Protein AF-G3NU87-F1 (afdb_monomer_lite)

Secondary structure (DSSP, 8-state):
-HHHHHHHHHHHHHHHHHHHHHHHHS-GGG--HHHHHHHHHHHHHHHHHT--SHHHHHHHHHHHHHHHHHHHTTS-TT-HHHHHHHHHHHHHHHHHHTT--TTGGGSTTHHHHHHHHHHHHHHHGGG--HHHHHHHHHHHTTSTT--HHHHHHHTT----HHHHHHHHTTS-HHHHHHHHHHHHHTT-HHHHHHHHHHHHHSTTGGG-HHHHHHHHHHHHHTT-HHHHHHHHTT--HHHHHHHHHHHHTTS-HHHHHHHHHHHHHHHHHHT--TTHHHHHHHHHHHHHHH---HHHHHHHHHHHHHT--SGGGHHHHHHHHHHHHGGGGHHHHHHHHHHHHHHHHHH--HHHHHHHHHHHHHH-TT-HHHHHHHHHHHHHHH--HHHHHHHHHHHHSPP-PPPTTS-SS-HHHHHHHHHHHHHT-SS--TT--HHHHHHHHHHH---HHHHHHHHHHHHHH-

InterPro domains:
  IPR013087 Zinc finger C2H2-type [PS00028] (851-871)
  IPR013087 Zinc finger C2H2-type [PS00028] (1056-1076)
  IPR013087 Zinc finger C2H2-type [PS00028] (1084-1106)
  IPR013087 Zinc finger C2H2-type [PS00028] (1113-1135)
  IPR013087 Zinc finger C2H2-type [PS50157] (849-876)
  IPR013087 Zinc finger C2H2-type [PS50157] (1082-1111)
  IPR013087 Zinc finger C2H2-type [PS50157] (1111-1140)
  IPR013087 Zinc finger C2H2-type [SM00355] (822-843)
  IPR013087 Zinc finger C2H2-type [SM00355] (849-871)
  IPR013087 Zinc finger C2H2-type [SM00355] (1012-1038)
  IPR013087 Zinc finger C2H2-type [SM00355] (1054-1076)
  IPR013087 Zinc finger C2H2-type [SM00355] (1082-1106)
  IPR013087 Zinc finger C2H2-type [SM00355] (1111-1135)
  IPR013087 Zinc finger C2H2-type [SM00355] (1381-1401)
  IPR052251 Glycosyl Hydrolase and Zinc Finger Regulators [PTHR15507] (1-1137)
  IPR057986 Zinc finger protein Rlf/292/654, TPR repeats [PF25580] (231-452)

pLDDT: mean 90.86, std 9.18, range [41.81, 98.5]

Radius of gyration: 33.59 Å; chains: 1; bounding box: 76×47×101 Å

Structure (mmCIF, N/CA/C/O backbone):
data_AF-G3NU87-F1
#
_entry.id   AF-G3NU87-F1
#
loop_
_atom_site.group_PDB
_atom_site.id
_atom_site.type_symbol
_atom_site.label_atom_id
_atom_site.label_alt_id
_atom_site.label_comp_id
_atom_site.label_asym_id
_atom_site.label_entity_id
_atom_site.label_seq_id
_atom_site.pdbx_PDB_ins_code
_atom_site.Cartn_x
_atom_site.Cartn_y
_atom_site.Cartn_z
_atom_site.occupancy
_atom_site.B_iso_or_equiv
_atom_site.auth_seq_id
_atom_site.auth_comp_id
_atom_site.auth_asym_id
_atom_site.auth_atom_id
_atom_site.pdbx_PDB_model_num
ATOM 1 N N . MET A 1 1 ? -10.715 16.108 42.276 1.00 41.81 1 MET A N 1
ATOM 2 C CA . MET A 1 1 ? -10.907 17.303 41.424 1.00 41.81 1 MET A CA 1
ATOM 3 C C . MET A 1 1 ? -11.230 16.894 39.995 1.00 41.81 1 MET A C 1
ATOM 5 O O . MET A 1 1 ? -12.223 17.388 39.495 1.00 41.81 1 MET A O 1
ATOM 9 N N . ALA A 1 2 ? -10.501 15.938 39.396 1.00 49.06 2 ALA A N 1
ATOM 10 C CA . ALA A 1 2 ? -10.853 15.379 38.082 1.00 49.06 2 ALA A CA 1
ATOM 11 C C . ALA A 1 2 ? -12.223 14.661 38.053 1.00 49.06 2 ALA A C 1
ATOM 13 O O . ALA A 1 2 ? -12.992 14.881 37.127 1.00 49.06 2 ALA A O 1
ATOM 14 N N . ASP A 1 3 ? -12.579 13.880 39.086 1.00 50.88 3 ASP A N 1
ATOM 15 C CA . ASP A 1 3 ? -13.891 13.201 39.123 1.00 50.88 3 ASP A CA 1
ATOM 16 C C . ASP A 1 3 ? -15.079 14.172 39.173 1.00 50.88 3 ASP A C 1
ATOM 18 O O . ASP A 1 3 ? -16.024 14.028 38.411 1.00 50.88 3 ASP A O 1
ATOM 22 N N . SER A 1 4 ? -15.002 15.219 40.000 1.00 55.91 4 SER A N 1
ATOM 23 C CA . SER A 1 4 ? -16.072 16.221 40.124 1.00 55.91 4 SER A CA 1
ATOM 24 C C . SER A 1 4 ? -16.269 17.067 38.863 1.00 55.91 4 SER A C 1
ATOM 26 O O . SER A 1 4 ? -17.366 17.554 38.616 1.00 55.91 4 SER A O 1
ATOM 28 N N . GLU A 1 5 ? -15.201 17.281 38.093 1.00 60.41 5 GLU A N 1
ATOM 29 C CA . GLU A 1 5 ? -15.237 18.030 36.833 1.00 60.41 5 GLU A CA 1
ATOM 30 C C . GLU A 1 5 ? -15.784 17.151 35.696 1.00 60.41 5 GLU A C 1
ATOM 32 O O . GLU A 1 5 ? -16.649 17.591 34.944 1.00 60.41 5 GLU A O 1
ATOM 37 N N . SER A 1 6 ? -15.392 15.871 35.671 1.00 63.19 6 SER A N 1
ATOM 38 C CA . SER A 1 6 ? -15.939 14.855 34.765 1.00 63.19 6 SER A CA 1
ATOM 39 C C . SER A 1 6 ? -17.450 14.660 34.937 1.00 63.19 6 SER A C 1
ATOM 41 O O . SER A 1 6 ? -18.168 14.569 33.941 1.00 63.19 6 SER A O 1
ATOM 43 N N . ASP A 1 7 ? -17.956 14.640 36.170 1.00 71.56 7 ASP A N 1
ATOM 44 C CA . ASP A 1 7 ? -19.389 14.452 36.421 1.00 71.56 7 ASP A CA 1
ATOM 45 C C . ASP A 1 7 ? -20.213 15.674 35.953 1.00 71.56 7 ASP A C 1
ATOM 47 O O . ASP A 1 7 ? -21.229 15.519 35.279 1.00 71.56 7 ASP A O 1
ATOM 51 N N . LEU A 1 8 ? -19.721 16.899 36.191 1.00 71.56 8 LEU A N 1
ATOM 52 C CA . LEU A 1 8 ? -20.349 18.144 35.713 1.00 71.56 8 LEU A CA 1
ATOM 53 C C . LEU A 1 8 ? -20.394 18.249 34.181 1.00 71.56 8 LEU A C 1
ATOM 55 O O . LEU A 1 8 ? -21.343 18.801 33.619 1.00 71.56 8 LEU A O 1
ATOM 59 N N . GLU A 1 9 ? -19.361 17.769 33.493 1.00 77.62 9 GLU A N 1
ATOM 60 C CA . GLU A 1 9 ? -19.345 17.728 32.029 1.00 77.62 9 GLU A CA 1
ATOM 61 C C . GLU A 1 9 ? -20.298 16.672 31.470 1.00 77.62 9 GLU A C 1
ATOM 63 O O . GLU A 1 9 ? -20.936 16.902 30.440 1.00 77.62 9 GLU A O 1
ATOM 68 N N . THR A 1 10 ? -20.468 15.564 32.191 1.00 79.81 10 THR A N 1
ATOM 69 C CA . THR A 1 10 ? -21.418 14.508 31.833 1.00 79.81 10 THR A CA 1
ATOM 70 C C . THR A 1 10 ? -22.866 15.009 31.897 1.00 79.81 10 THR A C 1
ATOM 72 O O . THR A 1 10 ? -23.637 14.750 30.973 1.00 79.81 10 THR A O 1
ATOM 75 N N . ASP A 1 11 ? -23.214 15.809 32.909 1.00 86.62 11 ASP A N 1
ATOM 76 C CA . ASP A 1 11 ? -24.542 16.434 33.025 1.00 86.62 11 ASP A CA 1
ATOM 77 C C . ASP A 1 11 ? -24.827 17.410 31.869 1.00 86.62 11 ASP A C 1
ATOM 79 O O . ASP A 1 11 ? -25.937 17.475 31.332 1.00 86.62 11 ASP A O 1
ATOM 83 N N . ARG A 1 12 ? -23.813 18.183 31.451 1.00 90.19 12 ARG A N 1
ATOM 84 C CA . ARG A 1 12 ? -23.938 19.101 30.304 1.00 90.19 12 ARG A CA 1
ATOM 85 C C . ARG A 1 12 ? -24.155 18.346 29.000 1.00 90.19 12 ARG A C 1
ATOM 87 O O . ARG A 1 12 ? -24.943 18.799 28.171 1.00 90.19 12 ARG A O 1
ATOM 94 N N . LEU A 1 13 ? -23.456 17.226 28.823 1.00 93.19 13 LEU A N 1
ATOM 95 C CA . LEU A 1 13 ? -23.630 16.360 27.665 1.00 93.19 13 LEU A CA 1
ATOM 96 C C . LEU A 1 13 ? -25.045 15.777 27.616 1.00 93.19 13 LEU A C 1
ATOM 98 O O . LEU A 1 13 ? -25.669 15.830 26.560 1.00 93.19 13 LEU A O 1
ATOM 102 N N . GLU A 1 14 ? -25.568 15.262 28.734 1.00 92.62 14 GLU A N 1
ATOM 103 C CA . GLU A 1 14 ? -26.931 14.715 28.778 1.00 92.62 14 GLU A CA 1
ATOM 104 C C . GLU A 1 14 ? -27.963 15.775 28.367 1.00 92.62 14 GLU A C 1
ATOM 106 O O . GLU A 1 14 ? -28.777 15.527 27.480 1.00 92.62 14 GLU A O 1
ATOM 111 N N . LEU A 1 15 ? -27.853 17.002 28.890 1.00 93.38 15 LEU A N 1
ATOM 112 C CA . LEU A 1 15 ? -28.746 18.101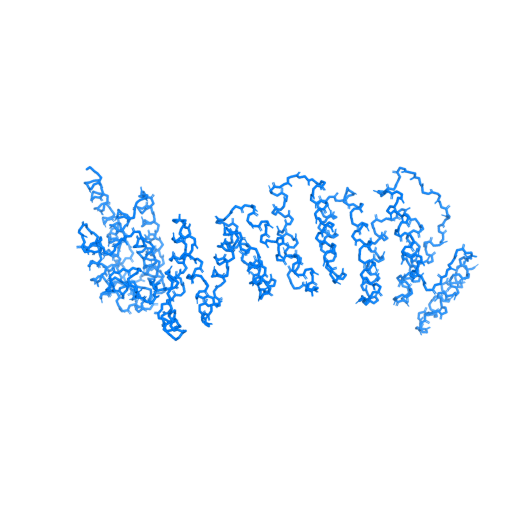 28.509 1.00 93.38 15 LEU A CA 1
ATOM 113 C C . LEU A 1 15 ? -28.666 18.445 27.009 1.00 93.38 15 LEU A C 1
ATOM 115 O O . LEU A 1 15 ? -29.687 18.727 26.369 1.00 93.38 15 LEU A O 1
ATOM 119 N N . ALA A 1 16 ? -27.460 18.448 26.437 1.00 94.44 16 ALA A N 1
ATOM 120 C CA . ALA A 1 16 ? -27.256 18.718 25.017 1.00 94.44 16 ALA A CA 1
ATOM 121 C C . ALA A 1 16 ? -27.848 17.603 24.134 1.00 94.44 16 ALA A C 1
ATOM 123 O O . ALA A 1 16 ? -28.497 17.895 23.125 1.00 94.44 16 ALA A O 1
ATOM 124 N N . LEU A 1 17 ? -27.689 16.341 24.543 1.00 94.75 17 LEU A N 1
ATOM 125 C CA . LEU A 1 17 ? -28.247 15.171 23.864 1.00 94.75 17 LEU A CA 1
ATOM 126 C C . LEU A 1 17 ? -29.776 15.113 23.952 1.00 94.75 17 LEU A C 1
ATOM 128 O O . LEU A 1 17 ? -30.426 14.803 22.952 1.00 94.75 17 LEU A O 1
ATOM 132 N N . ASP A 1 18 ? -30.357 15.468 25.096 1.00 92.31 18 ASP A N 1
ATOM 133 C CA . ASP A 1 18 ? -31.810 15.569 25.265 1.00 92.31 18 ASP A CA 1
ATOM 134 C C . ASP A 1 18 ? -32.383 16.679 24.369 1.00 92.31 18 ASP A C 1
ATOM 136 O O . ASP A 1 18 ? -33.330 16.454 23.615 1.00 92.31 18 ASP A O 1
ATOM 140 N N . THR A 1 19 ? -31.730 17.847 24.329 1.00 92.25 19 THR A N 1
ATOM 141 C CA . THR A 1 19 ? -32.115 18.952 23.431 1.00 92.25 19 THR A CA 1
ATOM 142 C C . THR A 1 19 ? -32.042 18.543 21.954 1.00 92.25 19 THR A C 1
ATOM 144 O O . THR A 1 19 ? -32.866 18.963 21.132 1.00 92.25 19 THR A O 1
ATOM 147 N N . LEU A 1 20 ? -31.044 17.732 21.589 1.00 92.50 20 LEU A N 1
ATOM 148 C CA . LEU A 1 20 ? -30.902 17.181 20.244 1.00 92.50 20 LEU A CA 1
ATOM 149 C C . LEU A 1 20 ? -32.028 16.186 19.926 1.00 92.50 20 LEU A C 1
ATOM 151 O O . LEU A 1 20 ? -32.602 16.231 18.833 1.00 92.50 20 LEU A O 1
ATOM 155 N N . CYS A 1 21 ? -32.362 15.315 20.879 1.00 89.38 21 CYS A N 1
ATOM 156 C CA . CYS A 1 21 ? -33.460 14.362 20.767 1.00 89.38 21 CYS A CA 1
ATOM 157 C C . CYS A 1 21 ? -34.790 15.089 20.530 1.00 89.38 21 CYS A C 1
ATOM 159 O O . CYS A 1 21 ? -35.466 14.811 19.538 1.00 89.38 21 CYS A O 1
ATOM 161 N N . ASP A 1 22 ? -35.109 16.095 21.346 1.00 87.75 22 ASP A N 1
ATOM 162 C CA . ASP A 1 22 ? -36.343 16.879 21.235 1.00 87.75 22 ASP A CA 1
ATOM 163 C C . ASP A 1 22 ? -36.484 17.548 19.861 1.00 87.75 22 ASP A C 1
ATOM 165 O O . ASP A 1 22 ? -37.572 17.592 19.279 1.00 87.75 22 ASP A O 1
ATOM 169 N N . ARG A 1 23 ? -35.376 18.032 19.291 1.00 87.19 23 ARG A N 1
ATOM 170 C CA . ARG A 1 23 ? -35.361 18.702 17.983 1.00 87.19 23 ARG A CA 1
ATOM 171 C C . ARG A 1 23 ? -35.693 17.761 16.824 1.00 87.19 23 ARG A C 1
ATOM 173 O O . ARG A 1 23 ? -36.361 18.179 15.876 1.00 87.19 23 ARG A O 1
ATOM 180 N N . HIS A 1 24 ? -35.203 16.522 16.867 1.00 84.44 24 HIS A N 1
ATOM 181 C CA . HIS A 1 24 ? -35.272 15.592 15.731 1.00 84.44 24 HIS A CA 1
ATOM 182 C C . HIS A 1 24 ? -36.310 14.473 15.893 1.00 84.44 24 HIS A C 1
ATOM 184 O O . HIS A 1 24 ? -36.719 13.901 14.881 1.00 84.44 24 HIS A O 1
ATOM 190 N N . CYS A 1 25 ? -36.763 14.189 17.117 1.00 79.38 25 CYS A N 1
ATOM 191 C CA . CYS A 1 25 ? -37.663 13.071 17.429 1.00 79.38 25 CYS A CA 1
ATOM 192 C C . CYS A 1 25 ? -39.121 13.492 17.707 1.00 79.38 25 CYS A C 1
ATOM 194 O O . CYS A 1 25 ? -39.992 12.630 17.746 1.00 79.38 25 CYS A O 1
ATOM 196 N N . SER A 1 26 ? -39.422 14.792 17.851 1.00 70.56 26 SER A N 1
ATOM 197 C CA . SER A 1 26 ? -40.762 15.273 18.258 1.00 70.56 26 SER A CA 1
ATOM 198 C C . SER A 1 26 ? -41.815 15.373 17.140 1.00 70.56 26 SER A C 1
ATOM 200 O O . SER A 1 26 ? -42.997 15.520 17.438 1.00 70.56 26 SER A O 1
ATOM 202 N N . ASN A 1 27 ? -41.431 15.314 15.857 1.00 63.47 27 ASN A N 1
ATOM 203 C CA . ASN A 1 27 ? -42.363 15.438 14.724 1.00 63.47 27 ASN A CA 1
ATOM 204 C C . ASN A 1 27 ? -42.390 14.153 13.877 1.00 63.47 27 ASN A C 1
ATOM 206 O O . ASN A 1 27 ? -41.538 13.957 13.009 1.00 63.47 27 ASN A O 1
ATOM 210 N N . GLU A 1 28 ? -43.415 13.316 14.078 1.00 57.22 28 GLU A N 1
ATOM 211 C CA . GLU A 1 28 ? -43.610 12.027 13.380 1.00 57.22 28 GLU A CA 1
ATOM 212 C C . GLU A 1 28 ? -43.654 12.147 11.842 1.00 57.22 28 GLU A C 1
ATOM 214 O O . GLU A 1 28 ? -43.333 11.198 11.130 1.00 57.22 28 GLU A O 1
ATOM 219 N N . SER A 1 29 ? -44.010 13.317 11.300 1.00 55.12 29 SER A N 1
ATOM 220 C CA . SER A 1 29 ? -44.148 13.537 9.854 1.00 55.12 29 SER A CA 1
ATOM 221 C C . SER A 1 29 ? -42.824 13.754 9.106 1.00 55.12 29 SER A C 1
ATOM 223 O O . SER A 1 29 ? -42.823 13.734 7.874 1.00 55.12 29 SER A O 1
ATOM 225 N N . SER A 1 30 ? -41.691 13.930 9.803 1.00 58.25 30 SER A N 1
ATOM 226 C CA . SER A 1 30 ? -40.365 14.008 9.170 1.00 58.25 30 SER A CA 1
ATOM 227 C C . SER A 1 30 ? -39.228 13.608 10.121 1.00 58.25 30 SER A C 1
ATOM 229 O O . SER A 1 30 ? -38.400 14.443 10.488 1.00 58.25 30 SER A O 1
ATOM 231 N N . LEU A 1 31 ? -39.157 12.338 10.524 1.00 69.25 31 LEU A N 1
ATOM 232 C CA . LEU A 1 31 ? -38.004 11.817 11.269 1.00 69.25 31 LEU A CA 1
ATOM 233 C C . LEU A 1 31 ? -36.709 12.022 10.463 1.00 69.25 31 LEU A C 1
ATOM 235 O O . LEU A 1 31 ? -36.518 11.430 9.398 1.00 69.25 31 LEU A O 1
ATOM 239 N N . LYS A 1 32 ? -35.797 12.859 10.970 1.00 83.06 32 LYS A N 1
ATOM 240 C CA . LYS A 1 32 ? -34.515 13.177 10.318 1.00 83.06 32 LYS A CA 1
ATOM 241 C C . LYS A 1 32 ? -33.383 12.329 10.893 1.00 83.06 32 LYS A C 1
ATOM 243 O O . LYS A 1 32 ? -32.426 12.872 11.434 1.00 83.06 32 LYS A O 1
ATOM 248 N N . SER A 1 33 ? -33.461 11.005 10.743 1.00 89.56 33 SER A N 1
ATOM 249 C CA . SER A 1 33 ? -32.445 10.081 11.290 1.00 89.56 33 SER A CA 1
ATOM 250 C C . SER A 1 33 ? -31.016 10.459 10.894 1.00 89.56 33 SER A C 1
ATOM 252 O O . SER A 1 33 ? -30.129 10.460 11.735 1.00 89.56 33 SER A O 1
ATOM 254 N N . LYS A 1 34 ? -30.800 10.881 9.641 1.00 91.44 34 LYS A N 1
ATOM 255 C CA . LYS A 1 34 ? -29.490 11.357 9.173 1.00 91.44 34 LYS A CA 1
ATOM 256 C C . LYS A 1 34 ? -28.990 12.588 9.940 1.00 91.44 34 LYS A C 1
ATOM 258 O O . LYS A 1 34 ? -27.821 12.637 10.298 1.00 91.44 34 LYS A O 1
ATOM 263 N N . GLY A 1 35 ? -29.863 13.576 10.153 1.00 92.44 35 GLY A N 1
ATOM 264 C CA . GLY A 1 35 ? -29.514 14.817 10.851 1.00 92.44 35 GLY A CA 1
ATOM 265 C C . GLY A 1 35 ? -29.225 14.561 12.325 1.00 92.44 35 GLY A C 1
ATOM 266 O O . GLY A 1 35 ? -28.173 14.956 12.810 1.00 92.44 35 GLY A O 1
ATOM 267 N N . TYR A 1 36 ? -30.105 13.800 12.985 1.00 94.25 36 TYR A N 1
ATOM 268 C CA . TYR A 1 36 ? -29.904 13.368 14.365 1.00 94.25 36 TYR A CA 1
ATOM 269 C C . TYR A 1 36 ? -28.578 12.620 14.542 1.00 94.25 36 TYR A C 1
ATOM 271 O O . TYR A 1 36 ? -27.780 13.009 15.382 1.00 94.25 36 TYR A O 1
ATOM 279 N N . CYS A 1 37 ? -28.314 11.587 13.733 1.00 95.69 37 CYS A N 1
ATOM 280 C CA . CYS A 1 37 ? -27.096 10.786 13.857 1.00 95.69 37 CYS A CA 1
ATOM 281 C C . CYS A 1 37 ? -25.816 11.590 13.587 1.00 95.69 37 CYS A C 1
ATOM 283 O O . CYS A 1 37 ? -24.831 11.366 14.277 1.00 95.69 37 CYS A O 1
ATOM 285 N N . SER A 1 38 ? -25.822 12.516 12.618 1.00 95.31 38 SER A N 1
ATOM 286 C CA . SER A 1 38 ? -24.657 13.372 12.333 1.00 95.31 38 SER A CA 1
ATOM 287 C C . SER A 1 38 ? -24.356 14.303 13.505 1.00 95.31 38 SER A C 1
ATOM 289 O O . SER A 1 38 ? -23.255 14.266 14.040 1.00 95.31 38 SER A O 1
ATOM 291 N N . GLU A 1 39 ? -25.355 15.074 13.952 1.00 96.19 39 GLU A N 1
ATOM 292 C CA . GLU A 1 39 ? -25.205 16.006 15.080 1.00 96.19 39 GLU A CA 1
ATOM 293 C C . GLU A 1 39 ? -24.871 15.258 16.384 1.00 96.19 39 GLU A C 1
ATOM 295 O O . GLU A 1 39 ? -24.105 15.754 17.205 1.00 96.19 39 GLU A O 1
ATOM 300 N N . PHE A 1 40 ? -25.410 14.047 16.571 1.00 97.19 40 PHE A N 1
ATOM 301 C CA . PHE A 1 40 ? -25.079 13.185 17.704 1.00 97.19 40 PHE A CA 1
ATOM 302 C C . PHE A 1 40 ? -23.603 12.775 17.680 1.00 97.19 40 PHE A C 1
ATOM 304 O O . PHE A 1 40 ? -22.924 12.924 18.691 1.00 97.19 40 PHE A O 1
ATOM 311 N N . CYS A 1 41 ? -23.098 12.275 16.547 1.00 96.81 41 CYS A N 1
ATOM 312 C CA . CYS A 1 41 ? -21.693 11.887 16.418 1.00 96.81 41 CYS A CA 1
ATOM 313 C C . CYS A 1 41 ? -20.754 13.076 16.638 1.00 96.81 41 CYS A C 1
ATOM 315 O O . CYS A 1 41 ? -19.823 12.946 17.421 1.00 96.81 41 CYS A O 1
ATOM 317 N N . GLU A 1 42 ? -21.038 14.231 16.029 1.00 96.69 42 GLU A N 1
ATOM 318 C CA . GLU A 1 42 ? -20.238 15.453 16.200 1.00 96.69 42 GLU A CA 1
ATOM 319 C C . GLU A 1 42 ? -20.145 15.869 17.676 1.00 96.69 42 GLU A C 1
ATOM 321 O O . GLU A 1 42 ? -19.056 16.138 18.181 1.00 96.69 42 GLU A O 1
ATOM 326 N N . LEU A 1 43 ? -21.274 15.857 18.393 1.00 96.81 43 LEU A N 1
ATOM 327 C CA . LEU A 1 43 ? -21.308 16.205 19.813 1.00 96.81 43 LEU A CA 1
ATOM 328 C C . LEU A 1 43 ? -20.532 15.194 20.671 1.00 96.81 43 LEU A C 1
ATOM 330 O O . LEU A 1 43 ? -19.793 15.576 21.575 1.00 96.81 43 LEU A O 1
ATOM 334 N N . VAL A 1 44 ? -20.686 13.896 20.402 1.00 96.50 44 VAL A N 1
ATOM 335 C CA . VAL A 1 44 ? -19.965 12.853 21.146 1.00 96.50 44 VAL A CA 1
ATOM 336 C C . VAL A 1 44 ? -18.461 12.925 20.871 1.00 96.50 44 VAL A C 1
ATOM 338 O O . VAL A 1 44 ? -17.672 12.791 21.806 1.00 96.50 44 VAL A O 1
ATOM 341 N N . GLU A 1 45 ? -18.047 13.178 19.630 1.00 95.75 45 GLU A N 1
ATOM 342 C CA . GLU A 1 45 ? -16.643 13.388 19.258 1.00 95.75 45 GLU A CA 1
ATOM 343 C C . GLU A 1 45 ? -16.049 14.623 19.950 1.00 95.75 45 GLU A C 1
ATOM 345 O O . GLU A 1 45 ? -14.950 14.545 20.498 1.00 95.75 45 GLU A O 1
ATOM 350 N N . GLU A 1 46 ? -16.785 15.737 20.013 1.00 95.50 46 GLU A N 1
ATOM 351 C CA . GLU A 1 46 ? -16.350 16.947 20.721 1.00 95.50 46 GLU A CA 1
ATOM 352 C C . GLU A 1 46 ? -16.084 16.668 22.208 1.00 95.50 46 GLU A C 1
ATOM 354 O O . GLU A 1 46 ? -15.017 17.008 22.722 1.00 95.50 46 GLU A O 1
ATOM 359 N N . TYR A 1 47 ? -17.025 16.018 22.898 1.00 95.12 47 TYR A N 1
ATOM 360 C CA . TYR A 1 47 ? -16.898 15.735 24.330 1.00 95.12 47 TYR A CA 1
ATOM 361 C C . TYR A 1 47 ? -15.872 14.639 24.631 1.00 95.12 47 TYR A C 1
ATOM 363 O O . TYR A 1 47 ? -15.141 14.738 25.613 1.00 95.12 47 TYR A O 1
ATOM 371 N N . THR A 1 48 ? -15.767 13.595 23.805 1.00 93.81 48 THR A N 1
ATOM 372 C CA . THR A 1 48 ? -14.728 12.563 23.986 1.00 93.81 48 THR A CA 1
ATOM 373 C C . THR A 1 48 ? -13.327 13.102 23.697 1.00 93.81 48 THR A C 1
ATOM 375 O O . THR A 1 48 ? -12.383 12.720 24.392 1.00 93.81 48 THR A O 1
ATOM 378 N N . GLY A 1 49 ? -13.183 14.021 22.736 1.00 92.19 49 GLY A N 1
ATOM 379 C CA . GLY A 1 49 ? -11.911 14.648 22.364 1.00 92.19 49 GLY A CA 1
ATOM 380 C C . GLY A 1 49 ? -11.322 15.589 23.423 1.00 92.19 49 GLY A C 1
ATOM 381 O O . GLY A 1 49 ? -10.123 15.872 23.394 1.00 92.19 49 GLY A O 1
ATOM 382 N N . GLN A 1 50 ? -12.126 16.036 24.394 1.00 92.88 50 GLN A N 1
ATOM 383 C CA . GLN A 1 50 ? -11.655 16.821 25.547 1.00 92.88 50 GLN A CA 1
ATOM 384 C C . GLN A 1 50 ? -10.786 15.991 26.503 1.00 92.88 50 GLN A C 1
ATOM 386 O O . GLN A 1 50 ? -9.971 16.537 27.249 1.00 92.88 50 GLN A O 1
ATOM 391 N N . TRP A 1 51 ? -10.914 14.665 26.447 1.00 92.00 51 TRP A N 1
ATOM 392 C CA . TRP A 1 51 ? -10.229 13.738 27.333 1.00 92.00 51 TRP A CA 1
ATOM 393 C C . TRP A 1 51 ? -9.124 12.980 26.598 1.00 92.00 51 TRP A C 1
ATOM 395 O O . TRP A 1 51 ? -9.287 12.548 25.464 1.00 92.00 51 TRP A O 1
ATOM 405 N N . GLN A 1 52 ? -7.995 12.786 27.280 1.00 89.75 52 GLN A N 1
ATOM 406 C CA . GLN A 1 52 ? -6.835 12.034 26.770 1.00 89.75 52 GLN A CA 1
ATOM 407 C C . GLN A 1 52 ? -6.658 10.677 27.469 1.00 89.75 52 GLN A C 1
ATOM 409 O O . GLN A 1 52 ? -5.667 9.985 27.256 1.00 89.75 52 GLN A O 1
ATOM 414 N N . VAL A 1 53 ? -7.585 10.324 28.362 1.00 93.00 53 VAL A N 1
ATOM 415 C CA . VAL A 1 53 ? -7.528 9.118 29.193 1.00 93.00 53 VAL A CA 1
ATOM 416 C C . VAL A 1 53 ? -8.789 8.266 28.992 1.00 93.00 53 VAL A C 1
ATOM 418 O O . VAL A 1 53 ? -9.882 8.837 28.917 1.00 93.00 53 VAL A O 1
ATOM 421 N N . PRO A 1 54 ? -8.682 6.921 28.972 1.00 94.69 54 PRO A N 1
ATOM 422 C CA . PRO A 1 54 ? -9.788 6.063 28.539 1.00 94.69 54 PRO A CA 1
ATOM 423 C C . PRO A 1 54 ? -11.033 6.095 29.431 1.00 94.69 54 PRO A C 1
ATOM 425 O O . PRO A 1 54 ? -12.156 6.033 28.936 1.00 94.69 54 PRO A O 1
ATOM 428 N N . LEU A 1 55 ? -10.865 6.196 30.753 1.00 95.25 55 LEU A N 1
ATOM 429 C CA . LEU A 1 55 ? -11.988 6.075 31.689 1.00 95.25 55 LEU A CA 1
ATOM 430 C C . LEU A 1 55 ? -12.979 7.258 31.598 1.00 95.25 55 LEU A C 1
ATOM 432 O O . LEU A 1 55 ? -14.177 7.004 31.470 1.00 95.25 55 LEU A O 1
ATOM 436 N N . PRO A 1 56 ? -12.546 8.537 31.591 1.00 94.56 56 PRO A N 1
ATOM 437 C CA . PRO A 1 56 ? -13.439 9.661 31.294 1.00 94.56 56 PRO A CA 1
ATOM 438 C C . PRO A 1 56 ? -14.109 9.577 29.918 1.00 94.56 56 PRO A C 1
ATOM 440 O O . PRO A 1 56 ? -15.298 9.866 29.805 1.00 94.56 56 PRO A O 1
ATOM 443 N N . GLN A 1 57 ? -13.396 9.111 28.886 1.00 96.00 57 GLN A N 1
ATOM 444 C CA . GLN A 1 57 ? -13.992 8.899 27.562 1.00 96.00 57 GLN A CA 1
ATOM 445 C C . GLN A 1 57 ? -15.103 7.840 27.611 1.00 96.00 57 GLN A C 1
ATOM 447 O O . GLN A 1 57 ? -16.179 8.046 27.055 1.00 96.00 57 GLN A O 1
ATOM 452 N N . LEU A 1 58 ? -14.903 6.745 28.350 1.00 96.75 58 LEU A N 1
ATOM 453 C CA . LEU A 1 58 ? -15.938 5.735 28.581 1.00 96.75 58 LEU A CA 1
ATOM 454 C C . LEU A 1 58 ? -17.143 6.281 29.358 1.00 96.75 58 LEU A C 1
ATOM 456 O O . LEU A 1 58 ? -18.270 5.897 29.049 1.00 96.75 58 LEU A O 1
ATOM 460 N N . LYS A 1 59 ? -16.951 7.197 30.319 1.00 95.62 59 LYS A N 1
ATOM 461 C CA . LYS A 1 59 ? -18.071 7.882 30.998 1.00 95.62 59 LYS A CA 1
ATOM 462 C C . LYS A 1 59 ? -18.904 8.707 30.010 1.00 95.62 59 LYS A C 1
ATOM 464 O O . LYS A 1 59 ? -20.131 8.613 30.021 1.00 95.62 59 LYS A O 1
ATOM 469 N N . VAL A 1 60 ? -18.247 9.455 29.119 1.00 96.44 60 VAL A N 1
ATOM 470 C CA . VAL A 1 60 ? -18.907 10.206 28.035 1.00 96.44 60 VAL A CA 1
ATOM 471 C C . VAL A 1 60 ? -19.693 9.257 27.125 1.00 96.44 60 VAL A C 1
ATOM 473 O O . VAL A 1 60 ? -20.883 9.473 26.887 1.00 96.44 60 VAL A O 1
ATOM 476 N N . LEU A 1 61 ? -19.071 8.162 26.674 1.00 97.50 61 LEU A N 1
ATOM 477 C CA . LEU A 1 61 ? -19.728 7.170 25.820 1.00 97.50 61 LEU A CA 1
ATOM 478 C C . LEU A 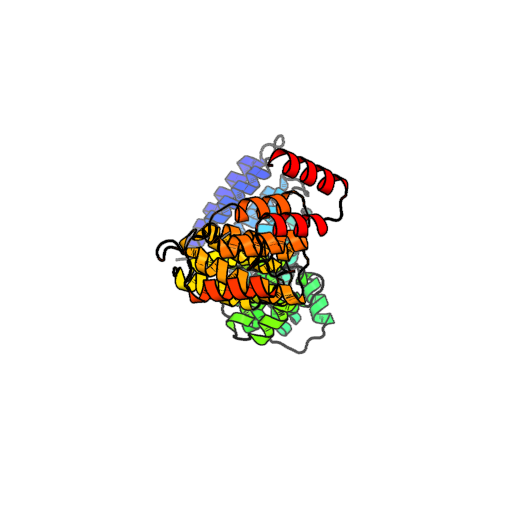1 61 ? -20.890 6.451 26.521 1.00 97.50 61 LEU A C 1
ATOM 480 O O . LEU A 1 61 ? -21.891 6.154 25.867 1.00 97.50 61 LEU A O 1
ATOM 484 N N . ARG A 1 62 ? -20.804 6.201 27.836 1.00 97.25 62 ARG A N 1
ATOM 485 C CA . ARG A 1 62 ? -21.910 5.661 28.648 1.00 97.25 62 ARG A CA 1
ATOM 486 C C . ARG A 1 62 ? -23.128 6.567 28.540 1.00 97.25 62 ARG A C 1
ATOM 488 O O . ARG A 1 62 ? -24.208 6.112 28.175 1.00 97.25 62 ARG A O 1
ATOM 495 N N . THR A 1 63 ? -22.947 7.854 28.821 1.00 96.50 63 THR A N 1
ATOM 496 C CA . THR A 1 63 ? -24.026 8.849 28.789 1.00 96.50 63 THR A CA 1
ATOM 497 C C . THR A 1 63 ? -24.586 9.029 27.384 1.00 96.50 63 THR A C 1
ATOM 499 O O . THR A 1 63 ? -25.807 9.076 27.205 1.00 96.50 63 THR A O 1
ATOM 502 N N . ALA A 1 64 ? -23.713 9.031 26.374 1.00 97.38 64 ALA A N 1
ATOM 503 C CA . ALA A 1 64 ? -24.113 9.034 24.976 1.00 97.38 64 ALA A CA 1
ATOM 504 C C . ALA A 1 64 ? -24.979 7.813 24.631 1.00 97.38 64 ALA A C 1
ATOM 506 O O . ALA A 1 64 ? -26.041 7.975 24.035 1.00 97.38 64 ALA A O 1
ATOM 507 N N . LEU A 1 65 ? -24.586 6.604 25.050 1.00 97.56 65 LEU A N 1
ATOM 508 C CA . LEU A 1 65 ? -25.307 5.364 24.743 1.00 97.56 65 LEU A CA 1
ATOM 509 C C . LEU A 1 65 ? -26.672 5.318 25.428 1.00 97.56 65 LEU A C 1
ATOM 511 O O . LEU A 1 65 ? -27.667 4.960 24.795 1.00 97.56 65 LEU A O 1
ATOM 515 N N . CYS A 1 66 ? -26.734 5.718 26.699 1.00 96.19 66 CYS A N 1
ATOM 516 C CA . CYS A 1 66 ? -27.984 5.819 27.446 1.00 96.19 66 CYS A CA 1
ATOM 517 C C . CYS A 1 66 ? -28.957 6.785 26.757 1.00 96.19 66 CYS A C 1
ATOM 519 O O . CYS A 1 66 ? -30.117 6.442 26.524 1.00 96.19 66 CYS A O 1
ATOM 521 N N . SER A 1 67 ? -28.481 7.969 26.368 1.00 95.25 67 SER A N 1
ATOM 522 C CA . SER A 1 67 ? -29.297 8.981 25.684 1.00 95.25 67 SER A CA 1
ATOM 523 C C . SER A 1 67 ? -29.726 8.522 24.290 1.00 95.25 67 SER A C 1
ATOM 525 O O . SER A 1 67 ? -30.892 8.653 23.915 1.00 95.25 67 SER A O 1
ATOM 527 N N . PHE A 1 68 ? -28.811 7.904 23.541 1.00 95.81 68 PHE A N 1
ATOM 528 C CA . PHE A 1 68 ? -29.096 7.347 22.223 1.00 95.81 68 PHE A CA 1
ATOM 529 C C . PHE A 1 68 ? -30.162 6.254 22.304 1.00 95.81 68 PHE A C 1
ATOM 531 O O . PHE A 1 68 ? -31.080 6.231 21.491 1.00 95.81 68 PHE A O 1
ATOM 538 N N . THR A 1 69 ? -30.107 5.398 23.328 1.00 95.38 69 THR A N 1
ATOM 539 C CA . THR A 1 69 ? -31.113 4.354 23.571 1.00 95.38 69 THR A CA 1
ATOM 540 C C . THR A 1 69 ? -32.514 4.951 23.703 1.00 95.38 69 THR A C 1
ATOM 542 O O . THR A 1 69 ? -33.421 4.491 23.003 1.00 95.38 69 THR A O 1
ATOM 545 N N . LYS A 1 70 ? -32.676 6.025 24.496 1.00 92.00 70 LYS A N 1
ATOM 546 C CA . LYS A 1 70 ? -33.947 6.765 24.627 1.00 92.00 70 LYS A CA 1
ATOM 547 C C . LYS A 1 70 ? -34.424 7.290 23.263 1.00 92.00 70 LYS A C 1
ATOM 549 O O . LYS A 1 70 ? -35.573 7.072 22.884 1.00 92.00 70 LYS A O 1
ATOM 554 N N . ALA A 1 71 ? -33.532 7.931 22.507 1.00 91.44 71 ALA A N 1
ATOM 555 C CA . ALA A 1 71 ? -33.855 8.534 21.215 1.00 91.44 71 ALA A CA 1
ATOM 556 C C . ALA A 1 71 ? -34.199 7.503 20.133 1.00 91.44 71 ALA A C 1
ATOM 558 O O . ALA A 1 71 ? -35.049 7.757 19.276 1.00 91.44 71 ALA A O 1
ATOM 559 N N . THR A 1 72 ? -33.573 6.319 20.169 1.00 91.38 72 THR A N 1
ATOM 560 C CA . THR A 1 72 ? -33.781 5.312 19.124 1.00 91.38 72 THR A CA 1
ATOM 561 C C . THR A 1 72 ? -35.242 4.913 18.999 1.00 91.38 72 THR A C 1
ATOM 563 O O . THR A 1 72 ? -35.659 4.599 17.887 1.00 91.38 72 THR A O 1
ATOM 566 N N . ALA A 1 73 ? -36.028 4.944 20.085 1.00 88.62 73 ALA A N 1
ATOM 567 C CA . ALA A 1 73 ? -37.435 4.531 20.107 1.00 88.62 73 ALA A CA 1
ATOM 568 C C . ALA A 1 73 ? -38.299 5.221 19.033 1.00 88.62 73 ALA A C 1
ATOM 570 O O . ALA A 1 73 ? -39.266 4.629 18.559 1.00 88.62 73 ALA A O 1
ATOM 571 N N . ALA A 1 74 ? -37.922 6.432 18.607 1.00 87.88 74 ALA A N 1
ATOM 572 C CA . ALA A 1 74 ? -38.596 7.170 17.541 1.00 87.88 74 ALA A CA 1
ATOM 573 C C . ALA A 1 74 ? -38.266 6.664 16.120 1.00 87.88 74 ALA A C 1
ATOM 575 O O . ALA A 1 74 ? -38.949 7.028 15.167 1.00 87.88 74 ALA A O 1
ATOM 576 N N . PHE A 1 75 ? -37.227 5.842 15.947 1.00 89.62 75 PHE A N 1
ATOM 577 C CA . PHE A 1 75 ? -36.723 5.393 14.649 1.00 89.62 75 PHE A CA 1
ATOM 578 C C . PHE A 1 75 ? -37.030 3.910 14.356 1.00 89.62 75 PHE A C 1
ATOM 580 O O . PHE A 1 75 ? -37.041 3.081 15.277 1.00 89.62 75 PHE A O 1
ATOM 587 N N . PRO A 1 76 ? -37.212 3.545 13.068 1.00 90.81 76 PRO A N 1
ATOM 588 C CA . PRO A 1 76 ? -37.393 2.157 12.640 1.00 90.81 76 PRO A CA 1
ATOM 589 C C . PRO A 1 76 ? -36.211 1.244 12.991 1.00 90.81 76 PRO A C 1
ATOM 591 O O . PRO A 1 76 ? -35.058 1.683 13.035 1.00 90.81 76 PRO A O 1
ATOM 594 N N . ASP A 1 77 ? -36.496 -0.046 13.169 1.00 91.94 77 ASP A N 1
ATOM 595 C CA . ASP A 1 77 ? -35.500 -1.067 13.521 1.00 91.94 77 ASP A CA 1
ATOM 596 C C . ASP A 1 77 ? -34.399 -1.218 12.457 1.00 91.94 77 ASP A C 1
ATOM 598 O O . ASP A 1 77 ? -33.236 -1.425 12.803 1.00 91.94 77 ASP A O 1
ATOM 602 N N . ASP A 1 78 ? -34.745 -1.056 11.177 1.00 91.69 78 ASP A N 1
ATOM 603 C CA . ASP A 1 78 ? -33.877 -1.194 9.999 1.00 91.69 78 ASP A CA 1
ATOM 604 C C . ASP A 1 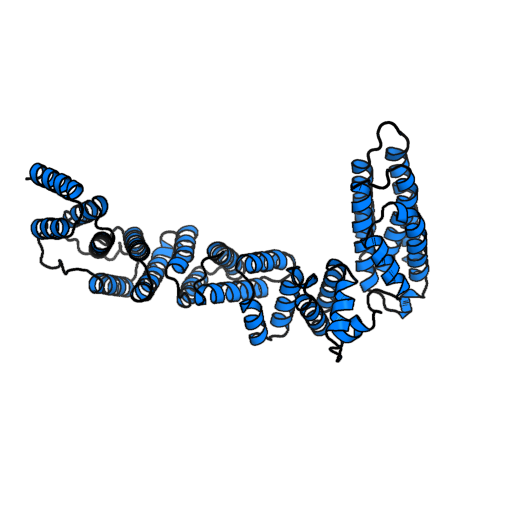78 ? -33.219 0.128 9.554 1.00 91.69 78 ASP A C 1
ATOM 606 O O . ASP A 1 78 ? -32.689 0.248 8.443 1.00 91.69 78 ASP A O 1
ATOM 610 N N . CYS A 1 79 ? -33.226 1.152 10.414 1.00 93.50 79 CYS A N 1
ATOM 611 C CA . CYS A 1 79 ? -32.621 2.438 10.094 1.00 93.50 79 CYS A CA 1
ATOM 612 C C . CYS A 1 79 ? -31.087 2.340 9.985 1.00 93.50 79 CYS A C 1
ATOM 614 O O . CYS A 1 79 ? -30.376 2.207 10.983 1.00 93.50 79 CYS A O 1
ATOM 616 N N . HIS A 1 80 ? -30.565 2.506 8.767 1.00 94.00 80 HIS A N 1
ATOM 617 C CA . HIS A 1 80 ? -29.131 2.421 8.467 1.00 94.00 80 HIS A CA 1
ATOM 618 C C . HIS A 1 80 ? -28.280 3.442 9.240 1.00 94.00 80 HIS A C 1
ATOM 620 O O . HIS A 1 80 ? -27.187 3.104 9.685 1.00 94.00 80 HIS A O 1
ATOM 626 N N . HIS A 1 81 ? -28.773 4.672 9.439 1.00 95.38 81 HIS A N 1
ATOM 627 C CA . HIS A 1 81 ? -28.039 5.697 10.196 1.00 95.38 81 HIS A CA 1
ATOM 628 C C . HIS A 1 81 ? -27.882 5.299 11.669 1.00 95.38 81 HIS A C 1
ATOM 630 O O . HIS A 1 81 ? -26.789 5.395 12.217 1.00 95.38 81 HIS A O 1
ATOM 636 N N . ILE A 1 82 ? -28.946 4.774 12.285 1.00 95.88 82 ILE A N 1
ATOM 637 C CA . ILE A 1 82 ? -28.905 4.273 13.664 1.00 95.88 82 ILE A CA 1
ATOM 638 C C . ILE A 1 82 ? -27.947 3.088 13.763 1.00 95.88 82 ILE A C 1
ATOM 640 O O . ILE A 1 82 ? -27.095 3.054 14.646 1.00 95.88 82 ILE A O 1
ATOM 644 N N . HIS A 1 83 ? -28.036 2.146 12.820 1.00 96.25 83 HIS A N 1
ATOM 645 C CA . HIS A 1 83 ? -27.142 0.995 12.784 1.00 96.25 83 HIS A CA 1
ATOM 646 C C . HIS A 1 83 ? -25.668 1.413 12.669 1.00 96.25 83 HIS A C 1
ATOM 648 O O . HIS A 1 83 ? -24.822 0.834 13.346 1.00 96.25 83 HIS A O 1
ATOM 654 N N . TYR A 1 84 ? -25.356 2.425 11.856 1.00 96.69 84 TYR A N 1
ATOM 655 C CA . TYR A 1 84 ? -24.002 2.968 11.739 1.00 96.69 84 TYR A CA 1
ATOM 656 C C . TYR A 1 84 ? -23.496 3.558 13.061 1.00 96.69 84 TYR A C 1
ATOM 658 O O . TYR A 1 84 ? -22.401 3.207 13.498 1.00 96.69 84 TYR A O 1
ATOM 666 N N . VAL A 1 85 ? -24.298 4.394 13.732 1.00 97.62 85 VAL A N 1
ATOM 667 C CA . VAL A 1 85 ? -23.908 4.983 15.026 1.00 97.62 85 VAL A CA 1
ATOM 668 C C . VAL A 1 85 ? -23.673 3.893 16.070 1.00 97.62 85 VAL A C 1
ATOM 670 O O . VAL A 1 85 ? -22.657 3.925 16.754 1.00 97.62 85 VAL A O 1
ATOM 673 N N . LEU A 1 86 ? -24.540 2.877 16.142 1.00 97.81 86 LEU A N 1
ATOM 674 C CA . LEU A 1 86 ? -24.352 1.743 17.055 1.00 97.81 86 LEU A CA 1
ATOM 675 C C . LEU A 1 86 ? -23.060 0.969 16.774 1.00 97.81 86 LEU A C 1
ATOM 677 O O . LEU A 1 86 ? -22.358 0.606 17.714 1.00 97.81 86 LEU A O 1
ATOM 681 N N . SER A 1 87 ? -22.737 0.733 15.498 1.00 98.06 87 SER A N 1
ATOM 682 C CA . SER A 1 87 ? -21.467 0.118 15.105 1.00 98.06 87 SER A CA 1
ATOM 683 C C . SER A 1 87 ? -20.274 0.959 15.557 1.00 98.06 87 SER A C 1
ATOM 685 O O . SER A 1 87 ? -19.358 0.417 16.167 1.00 98.06 87 SER A O 1
ATOM 687 N N . SER A 1 88 ? -20.306 2.269 15.297 1.00 97.56 88 SER A N 1
ATOM 688 C CA . SER A 1 88 ? -19.235 3.196 15.678 1.00 97.56 88 SER A CA 1
ATOM 689 C C . SER A 1 88 ? -19.035 3.225 17.195 1.00 97.56 88 SER A C 1
ATOM 691 O O . SER A 1 88 ? -17.942 2.954 17.682 1.00 97.56 88 SER A O 1
ATOM 693 N N . MET A 1 89 ? -20.118 3.409 17.958 1.00 97.56 89 MET A N 1
ATOM 694 C CA . MET A 1 89 ? -20.068 3.412 19.419 1.00 97.56 89 MET A CA 1
ATOM 695 C C . MET A 1 89 ? -19.527 2.098 19.980 1.00 97.56 89 MET A C 1
ATOM 697 O O . MET A 1 89 ? -18.694 2.121 20.881 1.00 97.56 89 MET A O 1
ATOM 701 N N . ALA A 1 90 ? -19.967 0.951 19.455 1.00 98.31 90 ALA A N 1
ATOM 702 C CA . ALA A 1 90 ? -19.464 -0.348 19.888 1.00 98.31 90 ALA A CA 1
ATOM 703 C C . ALA A 1 90 ? -17.939 -0.457 19.697 1.00 98.31 90 ALA A C 1
ATOM 705 O O . ALA A 1 90 ? -17.240 -0.904 20.607 1.00 98.31 90 ALA A O 1
ATOM 706 N N . LEU A 1 91 ? -17.417 -0.010 18.552 1.00 98.44 91 LEU A N 1
ATOM 707 C CA . LEU A 1 91 ? -15.978 -0.008 18.291 1.00 98.44 91 LEU A CA 1
ATOM 708 C C . LEU A 1 91 ? -15.225 0.952 19.223 1.00 98.44 91 LEU A C 1
ATOM 710 O O . LEU A 1 91 ? -14.215 0.541 19.786 1.00 98.44 91 LEU A O 1
ATOM 714 N N . SER A 1 92 ? -15.745 2.158 19.481 1.00 97.94 92 SER A N 1
ATOM 715 C CA . SER A 1 92 ? -15.139 3.099 20.438 1.00 97.94 92 SER A CA 1
ATOM 716 C C . SER A 1 92 ? -15.116 2.547 21.868 1.00 97.94 92 SER A C 1
ATOM 718 O O . SER A 1 92 ? -14.101 2.646 22.552 1.00 97.94 92 SER A O 1
ATOM 720 N N . PHE A 1 93 ? -16.201 1.908 22.322 1.00 98.19 93 PHE A N 1
ATOM 721 C CA . PHE A 1 93 ? -16.219 1.212 23.614 1.00 98.19 93 PHE A CA 1
ATOM 722 C C . PHE A 1 93 ? -15.150 0.119 23.665 1.00 98.19 93 PHE A C 1
ATOM 724 O O . PHE A 1 93 ? -14.408 0.034 24.639 1.00 98.19 93 PHE A O 1
ATOM 731 N N . PHE A 1 94 ? -15.061 -0.712 22.623 1.00 98.50 94 PHE A N 1
ATOM 732 C CA . PHE A 1 94 ? -14.063 -1.773 22.557 1.00 98.50 94 PHE A CA 1
ATOM 733 C C . PHE A 1 94 ? -12.635 -1.230 22.604 1.00 98.50 94 PHE A C 1
ATOM 735 O O . PHE A 1 94 ? -11.836 -1.723 23.392 1.00 98.50 94 PHE A O 1
ATOM 742 N N . GLU A 1 95 ? -12.327 -0.211 21.803 1.00 97.56 95 GLU A N 1
ATOM 743 C CA . GLU A 1 95 ? -10.999 0.394 21.730 1.00 97.56 95 GLU A CA 1
ATOM 744 C C . GLU A 1 95 ? -10.545 0.944 23.087 1.00 97.56 95 GLU A C 1
ATOM 746 O O . GLU A 1 95 ? -9.436 0.654 23.532 1.00 97.56 95 GLU A O 1
ATOM 751 N N . LEU A 1 96 ? -11.425 1.649 23.802 1.00 97.62 96 LEU A N 1
ATOM 752 C CA . LEU A 1 96 ? -11.119 2.161 25.140 1.00 97.62 96 LEU A CA 1
ATOM 753 C C . LEU A 1 96 ? -10.999 1.042 26.182 1.00 97.62 96 LEU A C 1
ATOM 755 O O . LEU A 1 96 ? -10.174 1.131 27.089 1.00 97.62 96 LEU A O 1
ATOM 759 N N . MET A 1 97 ? -11.776 -0.036 26.046 1.00 97.75 97 MET A N 1
ATOM 760 C CA . MET A 1 97 ? -11.677 -1.201 26.928 1.00 97.75 97 MET A CA 1
ATOM 761 C C . MET A 1 97 ? -10.329 -1.928 26.829 1.00 97.75 97 MET A C 1
ATOM 763 O O . MET A 1 97 ? -9.957 -2.619 27.775 1.00 97.75 97 MET A O 1
ATOM 767 N N . LEU A 1 98 ? -9.579 -1.779 25.728 1.00 98.00 98 LEU A N 1
ATOM 768 C CA . LEU A 1 98 ? -8.265 -2.418 25.566 1.00 98.00 98 LEU A CA 1
ATOM 769 C C . LEU A 1 98 ? -7.247 -1.968 26.622 1.00 98.00 98 LEU A C 1
ATOM 771 O O . LEU A 1 98 ? -6.310 -2.715 26.900 1.00 98.00 98 LEU A O 1
ATOM 775 N N . PHE A 1 99 ? -7.446 -0.788 27.217 1.00 96.62 99 PHE A N 1
ATOM 776 C CA . PHE A 1 99 ? -6.549 -0.185 28.201 1.00 96.62 99 PHE A CA 1
ATOM 777 C C . PHE A 1 99 ? -6.696 -0.738 29.621 1.00 96.62 99 PHE A C 1
ATOM 779 O O . PHE A 1 99 ? -5.847 -0.435 30.455 1.00 96.62 99 PHE A O 1
ATOM 786 N N . PHE A 1 100 ? -7.738 -1.522 29.898 1.00 96.06 100 PHE A N 1
ATOM 787 C CA . PHE A 1 100 ? -8.041 -1.994 31.246 1.00 96.06 100 PHE A CA 1
ATOM 788 C C . PHE A 1 100 ? -7.698 -3.474 31.419 1.00 96.06 100 PHE A C 1
ATOM 790 O O . PHE A 1 100 ? -7.920 -4.307 30.534 1.00 96.06 100 PHE A O 1
ATOM 797 N N . SER A 1 101 ? -7.163 -3.791 32.591 1.00 92.00 101 SER A N 1
ATOM 798 C CA . SER A 1 101 ? -6.891 -5.148 33.057 1.00 92.00 101 SER A CA 1
ATOM 799 C C . SER A 1 101 ? -8.158 -5.841 33.557 1.00 92.00 101 SER A C 1
ATOM 801 O O . SER A 1 101 ? -9.154 -5.199 33.883 1.00 92.00 101 SER A O 1
ATOM 803 N N . LYS A 1 102 ? -8.115 -7.170 33.670 1.00 90.56 102 LYS A N 1
ATOM 804 C CA . LYS A 1 102 ? -9.225 -7.980 34.191 1.00 90.56 102 LYS A CA 1
ATOM 805 C C . LYS A 1 102 ? -9.693 -7.515 35.572 1.00 90.56 102 LYS A C 1
ATOM 807 O O . LYS A 1 102 ? -10.885 -7.553 35.867 1.00 90.56 102 LYS A O 1
ATOM 812 N N . GLU A 1 103 ? -8.755 -7.122 36.427 1.00 92.19 103 GLU A N 1
ATOM 813 C CA . GLU A 1 103 ? -9.029 -6.661 37.783 1.00 92.19 103 GLU A CA 1
ATOM 814 C C . GLU A 1 103 ? -9.862 -5.373 37.771 1.00 92.19 103 GLU A C 1
ATOM 816 O O . GLU A 1 103 ? -10.825 -5.260 38.522 1.00 92.19 103 GLU A O 1
ATOM 821 N N . GLU A 1 104 ? -9.577 -4.450 36.852 1.00 93.19 104 GLU A N 1
ATOM 822 C CA . GLU A 1 104 ? -10.298 -3.177 36.741 1.00 93.19 104 GLU A CA 1
ATOM 823 C C . GLU A 1 104 ? -11.748 -3.354 36.260 1.00 93.19 104 GLU A C 1
ATOM 825 O O . GLU A 1 104 ? -12.616 -2.560 36.616 1.00 93.19 104 GLU A O 1
ATOM 830 N N . PHE A 1 105 ? -12.062 -4.415 35.504 1.00 92.50 105 PHE A N 1
ATOM 831 C CA . PHE A 1 105 ? -13.423 -4.676 35.000 1.00 92.50 105 PHE A CA 1
ATOM 832 C C . PHE A 1 105 ? -14.456 -4.932 36.107 1.00 92.50 105 PHE A C 1
ATOM 834 O O . PHE A 1 105 ? -15.659 -4.816 35.863 1.00 92.50 105 PHE A O 1
ATOM 841 N N . VAL A 1 106 ? -14.014 -5.303 37.313 1.00 91.62 106 VAL A N 1
ATOM 842 C CA . VAL A 1 106 ? -14.900 -5.518 38.469 1.00 91.62 106 VAL A CA 1
ATOM 843 C C . VAL A 1 106 ? -14.909 -4.342 39.446 1.00 91.62 106 VAL A C 1
ATOM 845 O O . VAL A 1 106 ? -15.665 -4.375 40.421 1.00 91.62 106 VAL A O 1
ATOM 848 N N . GLU A 1 107 ? -14.101 -3.313 39.190 1.00 93.44 107 GLU A N 1
ATOM 849 C CA . GLU A 1 107 ? -13.956 -2.135 40.039 1.00 93.44 107 GLU A CA 1
ATOM 850 C C . GLU A 1 107 ? -14.812 -0.961 39.544 1.00 93.44 107 GLU A C 1
ATOM 852 O O . GLU A 1 107 ? -15.071 -0.781 38.351 1.00 93.44 107 GLU A O 1
ATOM 857 N N . GLU A 1 108 ? -15.270 -0.135 40.485 1.00 93.06 108 GLU A N 1
ATOM 858 C CA . GLU A 1 108 ? -15.955 1.117 40.163 1.00 93.06 108 GLU A CA 1
ATOM 859 C C . GLU A 1 108 ? -14.934 2.195 39.761 1.00 93.06 108 GLU A C 1
ATOM 861 O O . GLU A 1 108 ? -13.875 2.282 40.387 1.00 93.06 108 GLU A O 1
ATOM 866 N N . PRO A 1 109 ? -15.229 3.056 38.767 1.00 93.56 109 PRO A N 1
ATOM 867 C CA . PRO A 1 109 ? -16.520 3.226 38.087 1.00 93.56 109 PRO A CA 1
ATOM 868 C C . PRO A 1 109 ? -16.660 2.428 36.777 1.00 93.56 109 PRO A C 1
ATOM 870 O O . PRO A 1 109 ? -17.663 2.570 36.080 1.00 93.56 109 PRO A O 1
ATOM 873 N N . LEU A 1 110 ? -15.652 1.636 36.387 1.00 95.94 110 LEU A N 1
ATOM 874 C CA . LEU A 1 110 ? -15.675 0.915 35.111 1.00 95.94 110 LEU A CA 1
ATOM 875 C C . LEU A 1 110 ? -16.816 -0.102 35.076 1.00 95.94 110 LEU A C 1
ATOM 877 O O . LEU A 1 110 ? -17.552 -0.168 34.094 1.00 95.94 110 LEU A O 1
ATOM 881 N N . LYS A 1 111 ? -17.010 -0.845 36.165 1.00 95.69 111 LYS A N 1
ATOM 882 C CA . LYS A 1 111 ? -18.093 -1.816 36.280 1.00 95.69 111 LYS A CA 1
ATOM 883 C C . LYS A 1 111 ? -19.473 -1.195 36.023 1.00 95.69 111 LYS A C 1
ATOM 885 O O . LYS A 1 111 ? -20.207 -1.725 35.193 1.00 95.69 111 LYS A O 1
ATOM 890 N N . ASP A 1 112 ? -19.805 -0.061 36.648 1.00 96.25 112 ASP A N 1
ATOM 891 C CA . ASP A 1 112 ? -21.073 0.650 36.408 1.00 96.25 112 ASP A CA 1
ATOM 892 C C . ASP A 1 112 ? -21.264 1.055 34.934 1.00 96.25 112 ASP A C 1
ATOM 894 O O . ASP A 1 112 ? -22.356 0.919 34.370 1.00 96.25 112 ASP A O 1
ATOM 898 N N . ILE A 1 113 ? -20.190 1.493 34.266 1.00 97.19 113 ILE A N 1
ATOM 899 C CA . ILE A 1 113 ? -20.220 1.816 32.832 1.00 97.19 113 ILE A CA 1
ATOM 900 C C . ILE A 1 113 ? -20.567 0.574 31.999 1.00 97.19 113 ILE A C 1
ATOM 902 O O . ILE A 1 113 ? -21.410 0.640 31.099 1.00 97.19 113 ILE A O 1
ATOM 906 N N . LEU A 1 114 ? -19.935 -0.562 32.293 1.00 96.75 114 LEU A N 1
ATOM 907 C CA . LEU A 1 114 ? -20.144 -1.811 31.559 1.00 96.75 114 LEU A CA 1
ATOM 908 C C . LEU A 1 114 ? -21.521 -2.429 31.843 1.00 96.75 114 LEU A C 1
ATOM 910 O O . LEU A 1 114 ? -22.152 -2.974 30.933 1.00 96.75 114 LEU A O 1
ATOM 914 N N . ASP A 1 115 ? -22.021 -2.313 33.071 1.00 96.50 115 ASP A N 1
ATOM 915 C CA . ASP A 1 115 ? -23.381 -2.718 33.435 1.00 96.50 115 ASP A CA 1
ATOM 916 C C . ASP A 1 115 ? -24.419 -1.850 32.699 1.00 96.50 115 ASP A C 1
ATOM 918 O O . ASP A 1 115 ? -25.360 -2.378 32.098 1.00 96.50 115 ASP A O 1
ATOM 922 N N . SER A 1 116 ? -24.185 -0.535 32.615 1.00 97.12 116 SER A N 1
ATOM 923 C CA . SER A 1 116 ? -25.012 0.391 31.828 1.00 97.12 116 SER A CA 1
ATOM 924 C C . SER A 1 116 ? -25.023 0.043 30.335 1.00 97.12 116 SER A C 1
ATOM 926 O O . SER A 1 116 ? -26.077 0.077 29.693 1.00 97.12 116 SER A O 1
ATOM 928 N N . PHE A 1 117 ? -23.875 -0.347 29.769 1.00 97.88 117 PHE A N 1
ATOM 929 C CA . PHE A 1 117 ? -23.793 -0.817 28.384 1.00 97.88 117 PHE A CA 1
ATOM 930 C C . PHE A 1 117 ? -24.670 -2.056 28.158 1.00 97.88 117 PHE A C 1
ATOM 932 O O . PHE A 1 117 ? -25.403 -2.138 27.167 1.00 97.88 117 PHE A O 1
ATOM 939 N N . GLN A 1 118 ? -24.621 -3.027 29.076 1.00 96.25 118 GLN A N 1
ATOM 940 C CA . GLN A 1 118 ? -25.418 -4.252 28.979 1.00 96.25 118 GLN A CA 1
ATOM 941 C C . GLN A 1 118 ? -26.924 -3.978 29.059 1.00 96.25 118 GLN A C 1
ATOM 943 O O . GLN A 1 118 ? -27.691 -4.608 28.320 1.00 96.25 118 GLN A O 1
ATOM 948 N N . GLU A 1 119 ? -27.337 -3.033 29.903 1.00 96.56 119 GLU A N 1
ATOM 949 C CA . GLU A 1 119 ? -28.731 -2.600 30.006 1.00 96.56 119 GLU A CA 1
ATOM 950 C C . GLU A 1 119 ? -29.197 -1.925 28.709 1.00 96.56 119 GLU A C 1
ATOM 952 O O . GLU A 1 119 ? -30.195 -2.349 28.118 1.00 96.56 119 GLU A O 1
ATOM 957 N N . CYS A 1 120 ? -28.426 -0.965 28.186 1.00 97.19 120 CYS A N 1
ATOM 958 C CA . CYS A 1 120 ? -28.723 -0.298 26.914 1.00 97.19 120 CYS A CA 1
ATOM 959 C C . CYS A 1 120 ? -28.820 -1.296 25.754 1.00 97.19 120 CYS A C 1
ATOM 961 O O . CYS A 1 120 ? -29.747 -1.241 24.942 1.00 97.19 120 CYS A O 1
ATOM 963 N N . HIS A 1 121 ? -27.908 -2.273 25.698 1.00 96.75 121 HIS A N 1
ATOM 964 C CA . HIS A 1 121 ? -27.943 -3.319 24.681 1.00 96.75 121 HIS A CA 1
ATOM 965 C C . HIS A 1 121 ? -29.282 -4.069 24.668 1.00 96.75 121 HIS A C 1
ATOM 967 O O . HIS A 1 121 ? -29.754 -4.453 23.596 1.00 96.75 121 HIS A O 1
ATOM 973 N N . SER A 1 122 ? -29.886 -4.354 25.826 1.00 94.25 122 SER A N 1
ATOM 974 C CA . SER A 1 122 ? -31.148 -5.107 25.881 1.00 94.25 122 SER A CA 1
ATOM 975 C C . SER A 1 122 ? -32.271 -4.403 25.106 1.00 94.25 122 SER A C 1
ATOM 977 O O . SER A 1 122 ? -33.023 -5.053 24.379 1.00 94.25 122 SER A O 1
ATOM 979 N N . GLN A 1 123 ? -32.304 -3.071 25.165 1.00 93.88 123 GLN A N 1
ATOM 980 C CA . GLN A 1 123 ? -33.277 -2.228 24.472 1.00 93.88 123 GLN A CA 1
ATOM 981 C C . GLN A 1 123 ? -32.912 -2.035 22.992 1.00 93.88 123 GLN A C 1
ATOM 983 O O . GLN A 1 123 ? -33.777 -2.037 22.114 1.00 93.88 123 GLN A O 1
ATOM 988 N N . LEU A 1 124 ? -31.615 -1.939 22.693 1.00 95.94 124 LEU A N 1
ATOM 989 C CA . LEU A 1 124 ? -31.090 -1.759 21.337 1.00 95.94 124 LEU A CA 1
ATOM 990 C C . LEU A 1 124 ? -31.074 -3.052 20.501 1.00 95.94 124 LEU A C 1
ATOM 992 O O . LEU A 1 124 ? -30.837 -2.998 19.293 1.00 95.94 124 LEU A O 1
ATOM 996 N N . GLN A 1 125 ? -31.367 -4.215 21.099 1.00 94.44 125 GLN A N 1
ATOM 997 C CA . GLN A 1 125 ? -31.324 -5.523 20.429 1.00 94.44 125 GLN A CA 1
ATOM 998 C C . GLN A 1 125 ? -32.214 -5.592 19.174 1.00 94.44 125 GLN A C 1
ATOM 1000 O O . GLN A 1 125 ? -31.894 -6.323 18.232 1.00 94.44 125 GLN A O 1
ATOM 1005 N N . ARG A 1 126 ? -33.294 -4.802 19.117 1.00 94.75 126 ARG A N 1
ATOM 1006 C CA . ARG A 1 126 ? -34.186 -4.716 17.947 1.00 94.75 126 ARG A CA 1
ATOM 1007 C C . ARG A 1 126 ? -33.471 -4.293 16.657 1.00 94.75 126 ARG A C 1
ATOM 1009 O O . ARG A 1 126 ? -33.851 -4.758 15.588 1.00 94.75 126 ARG A O 1
ATOM 1016 N N . HIS A 1 127 ? -32.387 -3.518 16.761 1.00 94.88 127 HIS A N 1
ATOM 1017 C CA . HIS A 1 127 ? -31.579 -3.074 15.618 1.00 94.88 127 HIS A CA 1
ATOM 1018 C C . HIS A 1 127 ? -30.607 -4.138 15.092 1.00 94.88 127 HIS A C 1
ATOM 1020 O O . HIS A 1 127 ? -29.974 -3.926 14.062 1.00 94.88 127 HIS A O 1
ATOM 1026 N N . ARG A 1 128 ? -30.469 -5.281 15.786 1.00 95.62 128 ARG A N 1
ATOM 1027 C CA . ARG A 1 128 ? -29.648 -6.436 15.366 1.00 95.62 128 ARG A CA 1
ATOM 1028 C C . ARG A 1 128 ? -28.201 -6.075 14.997 1.00 95.62 128 ARG A C 1
ATOM 1030 O O . ARG A 1 128 ? -27.604 -6.705 14.127 1.00 95.62 128 ARG A O 1
ATOM 1037 N N . ASN A 1 129 ? -27.630 -5.079 15.675 1.00 96.94 129 ASN A N 1
ATOM 1038 C CA . ASN A 1 129 ? -26.270 -4.631 15.411 1.00 96.94 129 ASN A CA 1
ATOM 1039 C C . ASN A 1 129 ? -25.244 -5.664 15.907 1.00 96.94 129 ASN A C 1
ATOM 1041 O O . ASN A 1 129 ? -25.134 -5.934 17.106 1.00 96.94 129 ASN A O 1
ATOM 1045 N N . ILE A 1 130 ? -24.481 -6.233 14.972 1.00 96.44 130 ILE A N 1
ATOM 1046 C CA . ILE A 1 130 ? -23.523 -7.310 15.258 1.00 96.44 130 ILE A CA 1
ATOM 1047 C C . ILE A 1 130 ? -22.341 -6.855 16.122 1.00 96.44 130 ILE A C 1
ATOM 1049 O O . ILE A 1 130 ? -21.833 -7.652 16.908 1.00 96.44 130 ILE A O 1
ATOM 1053 N N . TYR A 1 131 ? -21.923 -5.591 16.016 1.00 98.00 131 TYR A N 1
ATOM 1054 C CA . TYR A 1 131 ? -20.786 -5.049 16.764 1.00 98.00 131 TYR A CA 1
ATOM 1055 C C . TYR A 1 131 ? -21.160 -4.860 18.230 1.00 98.00 131 TYR A C 1
ATOM 1057 O O . TYR A 1 131 ? -20.454 -5.341 19.112 1.00 98.00 131 TYR A O 1
ATOM 1065 N N . LEU A 1 132 ? -22.322 -4.253 18.490 1.00 97.19 132 LEU A N 1
ATOM 1066 C CA . LEU A 1 132 ? -22.858 -4.077 19.838 1.00 97.19 132 LEU A CA 1
ATOM 1067 C C . LEU A 1 132 ? -23.024 -5.431 20.548 1.00 97.19 132 LEU A C 1
ATOM 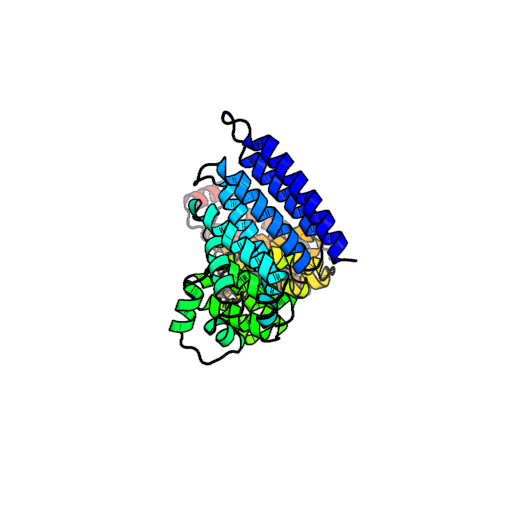1069 O O . LEU A 1 132 ? -22.653 -5.583 21.714 1.00 97.19 132 LEU A O 1
ATOM 1073 N N . GLN A 1 133 ? -23.519 -6.437 19.819 1.00 97.25 133 GLN A N 1
ATOM 1074 C CA . GLN A 1 133 ? -23.654 -7.801 20.323 1.00 97.25 133 GLN A CA 1
ATOM 1075 C C . GLN A 1 133 ? -22.298 -8.448 20.645 1.00 97.25 133 GLN A C 1
ATOM 1077 O O . GLN A 1 133 ? -22.190 -9.113 21.676 1.00 97.25 133 GLN A O 1
ATOM 1082 N N . HIS A 1 134 ? -21.263 -8.247 19.824 1.00 97.00 134 HIS A N 1
ATOM 1083 C CA . HIS A 1 134 ? -19.915 -8.748 20.119 1.00 97.00 134 HIS A CA 1
ATOM 1084 C C . HIS A 1 134 ? -19.315 -8.085 21.358 1.00 97.00 134 HIS A C 1
ATOM 1086 O O . HIS A 1 134 ? -18.841 -8.784 22.251 1.00 97.00 134 HIS A O 1
ATOM 1092 N N . VAL A 1 135 ? -19.405 -6.758 21.468 1.00 97.94 135 VAL A N 1
ATOM 1093 C CA . VAL A 1 135 ? -18.892 -6.015 22.630 1.00 97.94 135 VAL A CA 1
ATOM 1094 C C . VAL A 1 135 ? -19.545 -6.497 23.923 1.00 97.94 135 VAL A C 1
ATOM 1096 O O . VAL A 1 135 ? -18.852 -6.748 24.905 1.00 97.94 135 VAL A O 1
ATOM 1099 N N . LYS A 1 136 ? -20.859 -6.752 23.915 1.00 97.12 136 LYS A N 1
ATOM 1100 C CA . LYS A 1 136 ? -21.548 -7.373 25.056 1.00 97.12 136 LYS A CA 1
ATOM 1101 C C . LYS A 1 136 ? -20.959 -8.737 25.428 1.00 97.12 136 LYS A C 1
ATOM 1103 O O . LYS A 1 136 ? -20.824 -9.032 26.613 1.00 97.12 136 LYS A O 1
ATOM 1108 N N . LEU A 1 137 ? -20.674 -9.596 24.447 1.00 96.19 137 LEU A N 1
ATOM 1109 C CA . LEU A 1 137 ? -20.090 -10.917 24.706 1.00 96.19 137 LEU A CA 1
ATOM 1110 C C . LEU A 1 137 ? -18.683 -10.797 25.300 1.00 96.19 137 LEU A C 1
ATOM 1112 O O . LEU A 1 137 ? -18.373 -11.511 26.248 1.00 96.19 137 LEU A O 1
ATOM 1116 N N . ILE A 1 138 ? -17.881 -9.853 24.806 1.00 95.88 138 ILE A N 1
ATOM 1117 C CA . ILE A 1 138 ? -16.537 -9.552 25.312 1.00 95.88 138 ILE A CA 1
ATOM 1118 C C . ILE A 1 138 ? -16.585 -9.051 26.762 1.00 95.88 138 ILE A C 1
ATOM 1120 O O . ILE A 1 138 ? -15.851 -9.559 27.608 1.00 95.88 138 ILE A O 1
ATOM 1124 N N . ILE A 1 139 ? -17.496 -8.125 27.080 1.00 95.62 139 ILE A N 1
ATOM 1125 C CA . ILE A 1 139 ? -17.716 -7.651 28.457 1.00 95.62 139 ILE A CA 1
ATOM 1126 C C . ILE A 1 139 ? -18.067 -8.831 29.372 1.00 95.62 139 ILE A C 1
ATOM 1128 O O . ILE A 1 139 ? -17.469 -9.001 30.431 1.00 95.62 139 ILE A O 1
ATOM 1132 N N . LYS A 1 140 ? -18.985 -9.706 28.940 1.00 93.56 140 LYS A N 1
ATOM 1133 C CA . LYS A 1 140 ? -19.372 -10.903 29.706 1.00 93.56 140 LYS A CA 1
ATOM 1134 C C . LYS A 1 140 ? -18.247 -11.922 29.872 1.00 93.56 140 LYS A C 1
ATOM 1136 O O . LYS A 1 140 ? -18.259 -12.664 30.851 1.00 93.56 140 LYS A O 1
ATOM 1141 N N . ALA A 1 141 ? -17.307 -11.976 28.932 1.00 92.12 141 ALA A N 1
ATOM 1142 C CA . ALA A 1 141 ? -16.129 -12.831 29.011 1.00 92.12 141 ALA A CA 1
ATOM 1143 C C . ALA A 1 141 ? -15.055 -12.291 29.976 1.00 92.12 141 ALA A C 1
ATOM 1145 O O . ALA A 1 141 ? -14.085 -12.994 30.245 1.00 92.12 141 ALA A O 1
ATOM 1146 N N . GLY A 1 142 ? -15.240 -11.086 30.527 1.00 91.50 142 GLY A N 1
ATOM 1147 C CA . GLY A 1 142 ? -14.314 -10.451 31.467 1.00 91.50 142 GLY A CA 1
ATOM 1148 C C . GLY A 1 142 ? -13.367 -9.434 30.830 1.00 91.50 142 GLY A C 1
ATOM 1149 O O . GLY A 1 142 ? -12.485 -8.940 31.522 1.00 91.50 142 GLY A O 1
ATOM 1150 N N . GLY A 1 143 ? -13.543 -9.120 29.543 1.00 95.19 143 GLY A N 1
ATOM 1151 C CA . GLY A 1 143 ? -12.766 -8.102 28.840 1.00 95.19 143 GLY A CA 1
ATOM 1152 C C . GLY A 1 143 ? -12.141 -8.582 27.528 1.00 95.19 143 GLY A C 1
ATOM 1153 O O . GLY A 1 143 ? -12.209 -9.766 27.181 1.00 95.19 143 GLY A O 1
ATOM 1154 N N . PRO A 1 144 ? -11.525 -7.664 26.761 1.00 96.81 144 PRO A N 1
ATOM 1155 C CA . PRO A 1 144 ? -11.049 -7.928 25.401 1.00 96.81 144 PRO A CA 1
ATOM 1156 C C . PRO A 1 144 ? -9.875 -8.910 25.328 1.00 96.81 144 PRO A C 1
ATOM 1158 O O . PRO A 1 144 ? -9.625 -9.462 24.254 1.00 96.81 144 PRO A O 1
ATOM 1161 N N . TRP A 1 145 ? -9.190 -9.150 26.450 1.00 97.06 145 TRP A N 1
ATOM 1162 C CA . TRP A 1 145 ? -7.993 -9.989 26.554 1.00 97.06 145 TRP A CA 1
ATOM 1163 C C . TRP A 1 145 ? -8.230 -11.340 27.249 1.00 97.06 145 TRP A C 1
ATOM 1165 O O . TRP A 1 145 ? -7.299 -12.133 27.367 1.00 97.06 145 TRP A O 1
ATOM 1175 N N . GLU A 1 146 ? -9.450 -11.624 27.715 1.00 94.94 146 GLU A N 1
ATOM 1176 C CA . GLU A 1 146 ? -9.717 -12.757 28.619 1.00 94.94 146 GLU A CA 1
ATOM 1177 C C . GLU A 1 146 ? -9.973 -14.098 27.922 1.00 94.94 146 GLU A C 1
ATOM 1179 O O . GLU A 1 146 ? -10.040 -15.143 28.574 1.00 94.94 146 GLU A O 1
ATOM 1184 N N . ASN A 1 147 ? -10.090 -14.109 26.594 1.00 95.75 147 ASN A N 1
ATOM 1185 C CA . ASN A 1 147 ? -10.228 -15.357 25.855 1.00 95.75 147 ASN A CA 1
ATOM 1186 C C . ASN A 1 147 ? -8.944 -16.208 25.982 1.00 95.75 147 ASN A C 1
ATOM 1188 O O . ASN A 1 147 ? -7.848 -15.748 25.670 1.00 95.75 147 ASN A O 1
ATOM 1192 N N . LEU A 1 148 ? -9.077 -17.470 26.407 1.00 96.12 148 LEU A N 1
ATOM 1193 C CA . LEU A 1 148 ? -7.932 -18.360 26.645 1.00 96.12 148 LEU A CA 1
ATOM 1194 C C . LEU A 1 148 ? -7.132 -18.678 25.373 1.00 96.12 148 LEU A C 1
ATOM 1196 O O . LEU A 1 148 ? -5.910 -18.803 25.445 1.00 96.12 148 LEU A O 1
ATOM 1200 N N . VAL A 1 149 ? -7.802 -18.792 24.222 1.00 97.56 149 VAL A N 1
ATOM 1201 C CA . VAL A 1 149 ? -7.143 -19.019 22.927 1.00 97.56 149 VAL A CA 1
ATOM 1202 C C . VAL A 1 149 ? -6.362 -17.771 22.534 1.00 97.56 149 VAL A C 1
ATOM 1204 O O . VAL A 1 149 ? -5.185 -17.886 22.210 1.00 97.56 149 VAL A O 1
ATOM 1207 N N . LEU A 1 150 ? -6.952 -16.577 22.669 1.00 97.81 150 LEU A N 1
ATOM 1208 C CA . LEU A 1 150 ? -6.238 -15.313 22.456 1.00 97.81 150 LEU A CA 1
ATOM 1209 C C . LEU A 1 150 ? -4.991 -15.218 23.340 1.00 97.81 150 LEU A C 1
ATOM 1211 O O . LEU A 1 150 ? -3.901 -14.978 22.836 1.00 97.81 150 LEU A O 1
ATOM 1215 N N . GLN A 1 151 ? -5.115 -15.454 24.648 1.00 97.62 151 GLN A N 1
ATOM 1216 C CA . GLN A 1 151 ? -3.966 -15.423 25.558 1.00 97.62 151 GLN A CA 1
ATOM 1217 C C . GLN A 1 151 ? -2.897 -16.455 25.188 1.00 97.62 151 GLN A C 1
ATOM 1219 O O . GLN A 1 151 ? -1.708 -16.193 25.367 1.00 97.62 151 GLN A O 1
ATOM 1224 N N . GLY A 1 152 ? -3.309 -17.621 24.687 1.00 98.12 152 GLY A N 1
ATOM 1225 C CA . GLY A 1 152 ? -2.401 -18.627 24.151 1.00 98.12 152 GLY A CA 1
ATOM 1226 C C . GLY A 1 152 ? -1.670 -18.137 22.900 1.00 98.12 152 GLY A C 1
ATOM 1227 O O . GLY A 1 152 ? -0.455 -18.280 22.845 1.00 98.12 152 GLY A O 1
ATOM 1228 N N . ILE A 1 153 ? -2.369 -17.493 21.956 1.00 98.19 153 ILE A N 1
ATOM 1229 C CA . ILE A 1 153 ? -1.774 -16.885 20.753 1.00 98.19 153 ILE A CA 1
ATOM 1230 C C . ILE A 1 153 ? -0.731 -15.835 21.148 1.00 98.19 153 ILE A C 1
ATOM 1232 O O . ILE A 1 153 ? 0.407 -15.907 20.697 1.00 98.19 153 ILE A O 1
ATOM 1236 N N . LEU A 1 154 ? -1.087 -14.896 22.032 1.00 98.00 154 LEU A N 1
ATOM 1237 C CA . LEU A 1 154 ? -0.190 -13.811 22.454 1.00 98.00 154 LEU A CA 1
ATOM 1238 C C . LEU A 1 154 ? 1.065 -14.330 23.176 1.00 98.00 154 LEU A C 1
ATOM 1240 O O . LEU A 1 154 ? 2.121 -13.713 23.097 1.00 98.00 154 LEU A O 1
ATOM 1244 N N . LYS A 1 155 ? 0.963 -15.472 23.865 1.00 97.19 155 LYS A N 1
ATOM 1245 C CA . LYS A 1 155 ? 2.085 -16.136 24.551 1.00 97.19 155 LYS A CA 1
ATOM 1246 C C . LYS A 1 155 ? 2.813 -17.164 23.679 1.00 97.19 155 LYS A C 1
ATOM 1248 O O . LYS A 1 155 ? 3.681 -17.861 24.202 1.00 97.19 155 LYS A O 1
ATOM 1253 N N . GLU A 1 156 ? 2.427 -17.305 22.410 1.00 95.00 156 GLU A N 1
ATOM 1254 C CA . GLU A 1 156 ? 2.931 -18.332 21.488 1.00 95.00 156 GLU A CA 1
ATOM 1255 C C . GLU A 1 156 ? 2.856 -19.755 22.084 1.00 95.00 156 GLU A C 1
ATOM 1257 O O . GLU A 1 156 ? 3.767 -20.576 21.965 1.00 95.00 156 GLU A O 1
ATOM 1262 N N . ALA A 1 157 ? 1.758 -20.051 22.783 1.00 95.56 157 ALA A N 1
ATOM 1263 C CA . ALA A 1 157 ? 1.503 -21.360 23.365 1.00 95.56 157 ALA A CA 1
ATOM 1264 C C . ALA A 1 157 ? 1.179 -22.407 22.284 1.00 95.56 157 ALA A C 1
ATOM 1266 O O . ALA A 1 157 ? 0.696 -22.093 21.197 1.00 95.56 157 ALA A O 1
ATOM 1267 N N . ASN A 1 158 ? 1.375 -23.685 22.617 1.00 92.81 158 ASN A N 1
ATOM 1268 C CA . ASN A 1 158 ? 0.999 -24.797 21.742 1.00 92.81 158 ASN A CA 1
ATOM 1269 C C . ASN A 1 158 ? -0.529 -24.964 21.707 1.00 92.81 158 ASN A C 1
ATOM 1271 O O . ASN A 1 158 ? -1.092 -25.705 22.513 1.00 92.81 158 ASN A O 1
ATOM 1275 N N . LEU A 1 159 ? -1.180 -24.269 20.778 1.00 94.81 159 LEU A N 1
ATOM 1276 C CA . LEU A 1 159 ? -2.606 -24.386 20.480 1.00 94.81 159 LEU A CA 1
ATOM 1277 C C . LEU A 1 159 ? -2.821 -25.268 19.249 1.00 94.81 159 LEU A C 1
ATOM 1279 O O . LEU A 1 159 ? -1.964 -25.347 18.366 1.00 94.81 159 LEU A O 1
ATOM 1283 N N . THR A 1 160 ? -3.969 -25.937 19.162 1.00 94.69 160 THR A N 1
ATOM 1284 C CA . THR A 1 160 ? -4.321 -26.651 17.932 1.00 94.69 160 THR A CA 1
ATOM 1285 C C . THR A 1 160 ? -4.823 -25.670 16.873 1.00 94.69 160 THR A C 1
ATOM 1287 O O . THR A 1 160 ? -5.512 -24.701 17.188 1.00 94.69 160 THR A O 1
ATOM 1290 N N . LEU A 1 161 ? -4.538 -25.950 15.594 1.00 91.94 161 LEU A N 1
ATOM 1291 C CA . LEU A 1 161 ? -5.009 -25.120 14.474 1.00 91.94 161 LEU A CA 1
ATOM 1292 C C . LEU A 1 161 ? -6.527 -24.913 14.508 1.00 91.94 161 LEU A C 1
ATOM 1294 O O . LEU A 1 161 ? -7.007 -23.825 14.227 1.00 91.94 161 LEU A O 1
ATOM 1298 N N . LYS A 1 162 ? -7.275 -25.947 14.906 1.00 94.62 162 LYS A N 1
ATOM 1299 C CA . LYS A 1 162 ? -8.730 -25.873 15.014 1.00 94.62 162 LYS A CA 1
ATOM 1300 C C . LYS A 1 162 ? -9.187 -24.903 16.107 1.00 94.62 162 LYS A C 1
ATOM 1302 O O . LYS A 1 162 ? -10.112 -24.144 15.871 1.00 94.62 162 LYS A O 1
ATOM 1307 N N . GLU A 1 163 ? -8.557 -24.913 17.283 1.00 95.94 163 GLU A N 1
ATOM 1308 C CA . GLU A 1 163 ? -8.916 -23.984 18.367 1.00 95.94 163 GLU A CA 1
ATOM 1309 C C . GLU A 1 163 ? -8.681 -22.527 17.962 1.00 95.94 163 GLU A C 1
ATOM 1311 O O . GLU A 1 163 ? -9.506 -21.665 18.261 1.00 95.94 163 GLU A O 1
ATOM 1316 N N . VAL A 1 164 ? -7.574 -22.263 17.262 1.00 96.12 164 VAL A N 1
ATOM 1317 C CA . VAL A 1 164 ? -7.252 -20.932 16.734 1.00 96.12 164 VAL A CA 1
ATOM 1318 C C . VAL A 1 164 ? -8.259 -20.521 15.659 1.00 96.12 164 VAL A C 1
ATOM 1320 O O . VAL A 1 164 ? -8.802 -19.423 15.732 1.00 96.12 164 VAL A O 1
ATOM 1323 N N . ASP A 1 165 ? -8.562 -21.405 14.708 1.00 95.12 165 ASP A N 1
ATOM 1324 C CA . ASP A 1 165 ? -9.494 -21.132 13.608 1.00 95.12 165 ASP A CA 1
ATOM 1325 C C . ASP A 1 165 ? -10.932 -20.901 14.101 1.00 95.12 165 ASP A C 1
ATOM 1327 O O . ASP A 1 165 ? -11.580 -19.932 13.696 1.00 95.12 165 ASP A O 1
ATOM 1331 N N . ASP A 1 166 ? -11.402 -21.727 15.043 1.00 94.88 166 ASP A N 1
ATOM 1332 C CA . ASP A 1 166 ? -12.712 -21.580 15.685 1.00 94.88 166 ASP A CA 1
ATOM 1333 C C . ASP A 1 166 ? -12.801 -20.234 16.434 1.00 94.88 166 ASP A C 1
ATOM 1335 O O . ASP A 1 166 ? -13.834 -19.562 16.387 1.00 94.88 166 ASP A O 1
ATOM 1339 N N . TYR A 1 167 ? -11.718 -19.806 17.098 1.00 95.81 167 TYR A N 1
ATOM 1340 C CA . TYR A 1 167 ? -11.669 -18.516 17.790 1.00 95.81 167 TYR A CA 1
ATOM 1341 C C . TYR A 1 167 ? -11.665 -17.327 16.824 1.00 95.81 167 TYR A C 1
ATOM 1343 O O . TYR A 1 167 ? -12.487 -16.420 16.967 1.00 95.81 167 TYR A O 1
ATOM 1351 N N . LEU A 1 168 ? -10.777 -17.327 15.831 1.00 96.25 168 LEU A N 1
ATOM 1352 C CA . LEU A 1 168 ? -10.670 -16.237 14.859 1.00 96.25 168 LEU A CA 1
ATOM 1353 C C . LEU A 1 168 ? -11.948 -16.091 14.026 1.00 96.25 168 LEU A C 1
ATOM 1355 O O . LEU A 1 168 ? -12.320 -14.979 13.668 1.00 96.25 168 LEU A O 1
ATOM 1359 N N . SER A 1 169 ? -12.671 -17.190 13.801 1.00 93.81 169 SER A N 1
ATOM 1360 C CA . SER A 1 169 ? -13.979 -17.181 13.133 1.00 93.81 169 SER A CA 1
ATOM 1361 C C . SER A 1 169 ? -15.137 -16.724 14.034 1.00 93.81 169 SER A C 1
ATOM 1363 O O . SER A 1 169 ? -16.249 -16.513 13.545 1.00 93.81 169 SER A O 1
ATOM 1365 N N . SER A 1 170 ? -14.915 -16.597 15.347 1.00 93.06 170 SER A N 1
ATOM 1366 C CA . SER A 1 170 ? -15.946 -16.215 16.324 1.00 93.06 170 SER A CA 1
ATOM 1367 C C . SER A 1 170 ? -16.093 -14.707 16.526 1.00 93.06 170 SER A C 1
ATOM 1369 O O . SER A 1 170 ? -17.107 -14.274 17.072 1.00 93.06 170 SER A O 1
ATOM 1371 N N . GLU A 1 171 ? -15.114 -13.911 16.086 1.00 93.38 171 GLU A N 1
ATOM 1372 C CA . GLU A 1 171 ? -15.131 -12.451 16.176 1.00 93.38 171 GLU A CA 1
ATOM 1373 C C . GLU A 1 171 ? -14.961 -11.807 14.791 1.00 93.38 171 GLU A C 1
ATOM 1375 O O . GLU A 1 171 ? -14.457 -12.410 13.847 1.00 93.38 171 GLU A O 1
ATOM 1380 N N . LEU A 1 172 ? -15.376 -10.545 14.659 1.00 93.81 172 LEU A N 1
ATOM 1381 C CA . LEU A 1 172 ? -15.154 -9.775 13.433 1.00 93.81 172 LEU A CA 1
ATOM 1382 C C . LEU A 1 172 ? -13.679 -9.337 13.310 1.00 93.81 172 LEU A C 1
ATOM 1384 O O . LEU A 1 172 ? -13.117 -8.877 14.309 1.00 93.81 172 LEU A O 1
ATOM 1388 N N . PRO A 1 173 ? -13.085 -9.341 12.096 1.00 95.94 173 PRO A N 1
ATOM 1389 C CA . PRO A 1 173 ? -11.692 -8.937 11.864 1.00 95.94 173 PRO A CA 1
ATOM 1390 C C . PRO A 1 173 ? -11.286 -7.599 12.495 1.00 95.94 173 PRO A C 1
ATOM 1392 O O . PRO A 1 173 ? -10.193 -7.481 13.045 1.00 95.94 173 PRO A O 1
ATOM 1395 N N . VAL A 1 174 ? -12.188 -6.611 12.503 1.00 96.44 174 VAL A N 1
ATOM 1396 C CA . VAL A 1 174 ? -11.915 -5.285 13.080 1.00 96.44 174 VAL A CA 1
ATOM 1397 C C . VAL A 1 174 ? -11.547 -5.333 14.572 1.00 96.44 174 VAL A C 1
ATOM 1399 O O . VAL A 1 174 ? -10.750 -4.521 15.031 1.00 96.44 174 VAL A O 1
ATOM 1402 N N . PHE A 1 175 ? -12.068 -6.294 15.345 1.00 97.56 175 PHE A N 1
ATOM 1403 C CA . PHE A 1 175 ? -11.721 -6.421 16.765 1.00 97.56 175 PHE A CA 1
ATOM 1404 C C . PHE A 1 175 ? -10.294 -6.943 16.953 1.00 97.56 175 PHE A C 1
ATOM 1406 O O . PHE A 1 175 ? -9.606 -6.540 17.891 1.00 97.56 175 PHE A O 1
ATOM 1413 N N . PHE A 1 176 ? -9.818 -7.819 16.066 1.00 98.19 176 PHE A N 1
ATOM 1414 C CA . PHE A 1 176 ? -8.413 -8.233 16.051 1.00 98.19 176 PHE A CA 1
ATOM 1415 C C . PHE A 1 176 ? -7.511 -7.094 15.596 1.00 98.19 176 PHE A C 1
ATOM 1417 O O . PHE A 1 176 ? -6.475 -6.856 16.205 1.00 98.19 176 PHE A O 1
ATOM 1424 N N . GLU A 1 177 ? -7.935 -6.341 14.587 1.00 97.44 177 GLU A N 1
ATOM 1425 C CA . GLU A 1 177 ? -7.224 -5.159 14.113 1.00 97.44 177 GLU A CA 1
ATOM 1426 C C . GLU A 1 177 ? -7.041 -4.108 15.221 1.00 97.44 177 GLU A C 1
ATOM 1428 O O . GLU A 1 177 ? -5.920 -3.656 15.448 1.00 97.44 177 GLU A O 1
ATOM 1433 N N . LEU A 1 178 ? -8.091 -3.787 15.984 1.00 98.00 178 LEU A N 1
ATOM 1434 C CA . LEU A 1 178 ? -7.995 -2.875 17.130 1.00 98.00 178 LEU A CA 1
ATOM 1435 C C . LEU A 1 178 ? -7.050 -3.408 18.221 1.00 98.00 178 LEU A C 1
ATOM 1437 O O . LEU A 1 178 ? -6.228 -2.651 18.740 1.00 98.00 178 LEU A O 1
ATOM 1441 N N . ARG A 1 179 ? -7.091 -4.715 18.527 1.00 98.44 179 ARG A N 1
ATOM 1442 C CA . ARG A 1 179 ? -6.133 -5.342 19.459 1.00 98.44 179 ARG A CA 1
ATOM 1443 C C . ARG A 1 179 ? -4.694 -5.221 18.963 1.00 98.44 179 ARG A C 1
ATOM 1445 O O . ARG A 1 179 ? -3.812 -4.883 19.744 1.00 98.44 179 ARG A O 1
ATOM 1452 N N . ILE A 1 180 ? -4.446 -5.484 17.682 1.00 98.38 180 ILE A N 1
ATOM 1453 C CA . ILE A 1 180 ? -3.106 -5.407 17.089 1.00 98.38 180 ILE A CA 1
ATOM 1454 C C . ILE A 1 180 ? -2.593 -3.963 17.108 1.00 98.38 180 ILE A C 1
ATOM 1456 O O . ILE A 1 180 ? -1.464 -3.744 17.548 1.00 98.38 180 ILE A O 1
ATOM 1460 N N . ARG A 1 181 ? -3.417 -2.976 16.725 1.00 97.00 181 ARG A N 1
ATOM 1461 C CA . ARG A 1 181 ? -3.055 -1.550 16.825 1.00 97.00 181 ARG A CA 1
ATOM 1462 C C . ARG A 1 181 ? -2.689 -1.160 18.246 1.00 97.00 181 ARG A C 1
ATOM 1464 O O . ARG A 1 181 ? -1.664 -0.516 18.451 1.00 97.00 181 ARG A O 1
ATOM 1471 N N . TYR A 1 182 ? -3.485 -1.587 19.222 1.00 97.50 182 TYR A N 1
ATOM 1472 C CA . TYR A 1 182 ? -3.194 -1.343 20.629 1.00 97.50 182 TYR A CA 1
ATOM 1473 C C . TYR A 1 182 ? -1.851 -1.958 21.048 1.00 97.50 182 TYR A C 1
ATOM 1475 O O . TYR A 1 182 ? -1.008 -1.271 21.620 1.00 97.50 182 TYR A O 1
ATOM 1483 N N . LEU A 1 183 ? -1.602 -3.228 20.710 1.00 98.19 183 LEU A N 1
ATOM 1484 C CA . LEU A 1 183 ? -0.336 -3.898 21.030 1.00 98.19 183 LEU A CA 1
ATOM 1485 C C . LEU A 1 183 ? 0.864 -3.181 20.394 1.00 98.19 183 LEU A C 1
ATOM 1487 O O . LEU A 1 183 ? 1.888 -3.017 21.054 1.00 98.19 183 LEU A O 1
ATOM 1491 N N . GLN A 1 184 ? 0.733 -2.713 19.150 1.00 95.19 184 GLN A N 1
ATOM 1492 C CA . GLN A 1 184 ? 1.762 -1.923 18.468 1.00 95.19 184 GLN A CA 1
ATOM 1493 C C . GLN A 1 184 ? 1.996 -0.570 19.152 1.00 95.19 184 GLN A C 1
ATOM 1495 O O . GLN A 1 184 ? 3.147 -0.197 19.374 1.00 95.19 184 GLN A O 1
ATOM 1500 N N . ALA A 1 185 ? 0.928 0.138 19.530 1.00 94.12 185 ALA A N 1
ATOM 1501 C CA . ALA A 1 185 ? 1.011 1.415 20.238 1.00 94.12 185 ALA A CA 1
ATOM 1502 C C . ALA A 1 185 ? 1.668 1.277 21.624 1.00 94.12 185 ALA A C 1
ATOM 1504 O O . ALA A 1 185 ? 2.383 2.175 22.061 1.00 94.12 185 ALA A O 1
ATOM 1505 N N . CYS A 1 186 ? 1.476 0.137 22.293 1.00 95.12 186 CYS A N 1
ATOM 1506 C CA . CYS A 1 186 ? 2.114 -0.193 23.569 1.00 95.12 186 CYS A CA 1
ATOM 1507 C C . CYS A 1 186 ? 3.503 -0.844 23.428 1.00 95.12 186 CYS A C 1
ATOM 1509 O O . CYS A 1 186 ? 4.020 -1.368 24.413 1.00 95.12 186 CYS A O 1
ATOM 1511 N N . GLU A 1 187 ? 4.090 -0.871 22.227 1.00 94.62 187 GLU A N 1
ATOM 1512 C CA . GLU A 1 187 ? 5.388 -1.501 21.928 1.00 94.62 187 GLU A CA 1
ATOM 1513 C C . GLU A 1 187 ? 5.467 -3.010 22.263 1.00 94.62 187 GLU A C 1
ATOM 1515 O O . GLU A 1 187 ? 6.548 -3.598 22.353 1.00 94.62 187 GLU A O 1
ATOM 1520 N N . ARG A 1 188 ? 4.322 -3.697 22.372 1.00 96.69 188 ARG A N 1
ATOM 1521 C CA . ARG A 1 188 ? 4.211 -5.150 22.611 1.00 96.69 188 ARG A CA 1
ATOM 1522 C C . ARG A 1 188 ? 4.328 -5.922 21.296 1.00 96.69 188 ARG A C 1
ATOM 1524 O O . ARG A 1 188 ? 3.428 -6.647 20.873 1.00 96.69 188 ARG A O 1
ATOM 1531 N N . MET A 1 189 ? 5.464 -5.742 20.625 1.00 95.00 189 MET A N 1
ATOM 1532 C CA . MET A 1 189 ? 5.667 -6.161 19.234 1.00 95.00 189 MET A CA 1
ATOM 1533 C C . MET A 1 189 ? 5.584 -7.675 19.013 1.00 95.00 189 MET A C 1
ATOM 1535 O O . MET A 1 189 ? 5.105 -8.093 17.962 1.00 95.00 189 MET A O 1
ATOM 1539 N N . GLN A 1 190 ? 6.019 -8.489 19.979 1.00 96.56 190 GLN A N 1
ATOM 1540 C CA . GLN A 1 190 ? 5.938 -9.955 19.887 1.00 96.56 190 GLN A CA 1
ATOM 1541 C C . GLN A 1 190 ? 4.483 -10.431 19.846 1.00 96.56 190 GLN A C 1
ATOM 1543 O O . GLN A 1 190 ? 4.097 -11.208 18.980 1.00 96.56 190 GLN A O 1
ATOM 1548 N N . GLU A 1 191 ? 3.649 -9.881 20.721 1.00 98.25 191 GLU A N 1
ATOM 1549 C CA . GLU A 1 191 ? 2.231 -10.219 20.809 1.00 98.25 191 GLU A CA 1
ATOM 1550 C C . GLU A 1 191 ? 1.458 -9.737 19.577 1.00 98.25 191 GLU A C 1
ATOM 1552 O O . GLU A 1 191 ? 0.650 -10.477 19.015 1.00 98.25 191 GLU A O 1
ATOM 1557 N N . ALA A 1 192 ? 1.758 -8.519 19.106 1.00 98.31 192 ALA A N 1
ATOM 1558 C CA . ALA A 1 192 ? 1.211 -7.997 17.856 1.00 98.31 192 ALA A CA 1
ATOM 1559 C C . ALA A 1 192 ? 1.588 -8.889 16.663 1.00 98.31 192 ALA A C 1
ATOM 1561 O O . ALA A 1 192 ? 0.742 -9.183 15.818 1.00 98.31 192 ALA A O 1
ATOM 1562 N N . MET A 1 193 ? 2.842 -9.348 16.608 1.00 97.94 193 MET A N 1
ATOM 1563 C CA . MET A 1 193 ? 3.338 -10.240 15.563 1.00 97.94 193 MET A CA 1
ATOM 1564 C C . MET A 1 193 ? 2.619 -11.593 15.592 1.00 97.94 193 MET A C 1
ATOM 1566 O O . MET A 1 193 ? 2.146 -12.042 14.549 1.00 97.94 193 MET A O 1
ATOM 1570 N N . ALA A 1 194 ? 2.496 -12.215 16.768 1.00 98.00 194 ALA A N 1
ATOM 1571 C CA . ALA A 1 194 ? 1.843 -13.511 16.942 1.00 98.00 194 ALA A CA 1
ATOM 1572 C C . ALA A 1 194 ? 0.354 -13.468 16.561 1.00 98.00 194 ALA A C 1
ATOM 1574 O O . ALA A 1 194 ? -0.132 -14.338 15.831 1.00 98.00 194 ALA A O 1
ATOM 1575 N N . LEU A 1 195 ? -0.364 -12.424 16.993 1.00 98.50 195 LEU A N 1
ATOM 1576 C CA . LEU A 1 195 ? -1.775 -12.251 16.656 1.00 98.50 195 LEU A CA 1
ATOM 1577 C C . LEU A 1 195 ? -1.976 -11.947 15.167 1.00 98.50 195 LEU A C 1
ATOM 1579 O O . LEU A 1 195 ? -2.832 -12.568 14.541 1.00 98.50 195 LEU A O 1
ATOM 1583 N N . SER A 1 196 ? -1.165 -11.056 14.583 1.00 98.00 196 SER A N 1
ATOM 1584 C CA . SER A 1 196 ? -1.244 -10.736 13.146 1.00 98.00 196 SER A CA 1
ATOM 1585 C C . SER A 1 196 ? -0.999 -11.978 12.293 1.00 98.00 196 SER A C 1
ATOM 1587 O O . SER A 1 196 ? -1.779 -12.261 11.389 1.00 98.00 196 SER A O 1
ATOM 1589 N N . LYS A 1 197 ? 0.029 -12.768 12.629 1.00 96.88 197 LYS A N 1
ATOM 1590 C CA . LYS A 1 197 ? 0.336 -14.027 11.943 1.00 96.88 197 LYS A CA 1
ATOM 1591 C C . LYS A 1 197 ? -0.818 -15.027 12.036 1.00 96.88 197 LYS A C 1
ATOM 1593 O O . LYS A 1 197 ? -1.218 -15.588 11.024 1.00 96.88 197 LYS A O 1
ATOM 1598 N N . SER A 1 198 ? -1.390 -15.206 13.226 1.00 97.19 198 SER A N 1
ATOM 1599 C CA . SER A 1 198 ? -2.529 -16.117 13.413 1.00 97.19 198 SER A CA 1
ATOM 1600 C C . SER A 1 198 ? -3.741 -15.686 12.579 1.00 97.19 198 SER A C 1
ATOM 1602 O O . SER A 1 198 ? -4.413 -16.528 11.992 1.00 97.19 198 SER A O 1
ATOM 1604 N N . CYS A 1 199 ? -3.998 -14.376 12.474 1.00 97.25 199 CYS A N 1
ATOM 1605 C CA . CYS A 1 199 ? -5.070 -13.840 11.632 1.00 97.25 199 CYS A CA 1
ATOM 1606 C C . CYS A 1 199 ? -4.820 -14.091 10.137 1.00 97.25 199 CYS A C 1
ATOM 1608 O O . CYS A 1 199 ? -5.767 -14.394 9.419 1.00 97.25 199 CYS A O 1
ATOM 1610 N N . LEU A 1 200 ? -3.567 -14.001 9.677 1.00 94.69 200 LEU A N 1
ATOM 1611 C CA . LEU A 1 200 ? -3.187 -14.284 8.287 1.00 94.69 200 LEU A CA 1
ATOM 1612 C C . LEU A 1 200 ? -3.391 -15.746 7.891 1.00 94.69 200 LEU A C 1
ATOM 1614 O O . LEU A 1 200 ? -3.784 -16.034 6.765 1.00 94.69 200 LEU A O 1
ATOM 1618 N N . GLU A 1 201 ? -3.140 -16.669 8.817 1.00 93.19 201 GLU A N 1
ATOM 1619 C CA . GLU A 1 201 ? -3.290 -18.107 8.579 1.00 93.19 201 GLU A CA 1
ATOM 1620 C C . GLU A 1 201 ? -4.768 -18.560 8.560 1.00 93.19 201 GLU A C 1
ATOM 1622 O O . GLU A 1 201 ? -5.070 -19.657 8.085 1.00 93.19 201 GLU A O 1
ATOM 1627 N N . ASN A 1 202 ? -5.705 -17.726 9.032 1.00 93.94 202 ASN A N 1
ATOM 1628 C CA . ASN A 1 202 ? -7.143 -17.998 8.985 1.00 93.94 202 ASN A CA 1
ATOM 1629 C C . ASN A 1 202 ? -7.762 -17.610 7.631 1.00 93.94 202 ASN A C 1
ATOM 1631 O O . ASN A 1 202 ? -7.491 -16.551 7.069 1.00 93.94 202 ASN A O 1
ATOM 1635 N N . SER A 1 203 ? -8.670 -18.452 7.133 1.00 88.62 203 SER A N 1
ATOM 1636 C CA . SER A 1 203 ? -9.226 -18.321 5.777 1.00 88.62 203 SER A CA 1
ATOM 1637 C C . SER A 1 203 ? -10.098 -17.083 5.529 1.00 88.62 203 SER A C 1
ATOM 1639 O O . SER A 1 203 ? -10.156 -16.604 4.396 1.00 88.62 203 SER A O 1
ATOM 1641 N N . GLU A 1 204 ? -10.783 -16.556 6.548 1.00 88.25 204 GLU A N 1
ATOM 1642 C CA . GLU A 1 204 ? -11.643 -15.374 6.415 1.00 88.25 204 GLU A CA 1
ATOM 1643 C C . GLU A 1 204 ? -10.915 -14.103 6.853 1.00 88.25 204 GLU A C 1
ATOM 1645 O O . GLU A 1 204 ? -10.891 -13.122 6.109 1.00 88.25 204 GLU A O 1
ATOM 1650 N N . ALA A 1 205 ? -10.271 -14.129 8.022 1.00 89.19 205 ALA A N 1
ATOM 1651 C CA . ALA A 1 205 ? -9.498 -13.012 8.545 1.00 89.19 205 ALA A CA 1
ATOM 1652 C C . ALA A 1 205 ? -8.309 -12.674 7.635 1.00 89.19 205 ALA A C 1
ATOM 1654 O O . ALA A 1 205 ? -8.085 -11.496 7.369 1.00 89.19 205 ALA A O 1
ATOM 1655 N N . GLY A 1 206 ? -7.619 -13.672 7.073 1.00 88.44 206 GLY A N 1
ATOM 1656 C CA . GLY A 1 206 ? -6.457 -13.478 6.200 1.00 88.44 206 GLY A CA 1
ATOM 1657 C C . GLY A 1 206 ? -6.749 -12.695 4.917 1.00 88.44 206 GLY A C 1
ATOM 1658 O O . GLY A 1 206 ? -5.835 -12.138 4.321 1.00 88.44 206 GLY A O 1
ATOM 1659 N N . LYS A 1 207 ? -8.023 -12.549 4.522 1.00 90.06 207 LYS A N 1
ATOM 1660 C CA . LYS A 1 207 ? -8.428 -11.671 3.407 1.00 90.06 207 LYS A CA 1
ATOM 1661 C C . LYS A 1 207 ? -8.289 -10.181 3.741 1.00 90.06 207 LYS A C 1
ATOM 1663 O O . LYS A 1 207 ? -8.371 -9.342 2.847 1.00 90.06 207 LYS A O 1
ATOM 1668 N N . HIS A 1 208 ? -8.150 -9.830 5.019 1.00 93.25 208 HIS A N 1
ATOM 1669 C CA . HIS A 1 208 ? -8.063 -8.449 5.471 1.00 93.25 208 HIS A CA 1
ATOM 1670 C C . HIS A 1 208 ? -6.610 -7.958 5.428 1.00 93.25 208 HIS A C 1
ATOM 1672 O O . HIS A 1 208 ? -5.787 -8.317 6.273 1.00 93.25 208 HIS A O 1
ATOM 1678 N N . LEU A 1 209 ? -6.301 -7.082 4.468 1.00 93.50 209 LEU A N 1
ATOM 1679 C CA . LEU A 1 209 ? -4.933 -6.618 4.187 1.00 93.50 209 LEU A CA 1
ATOM 1680 C C . LEU A 1 209 ? -4.224 -5.955 5.374 1.00 93.50 209 LEU A C 1
ATOM 1682 O O . LEU A 1 209 ? -2.994 -5.986 5.450 1.00 93.50 209 LEU A O 1
ATOM 1686 N N . TYR A 1 210 ? -4.975 -5.406 6.332 1.00 95.50 210 TYR A N 1
ATOM 1687 C CA . TYR A 1 210 ? -4.390 -4.856 7.555 1.00 95.50 210 TYR A CA 1
ATOM 1688 C C . TYR A 1 210 ? -3.510 -5.877 8.301 1.00 95.50 210 TYR A C 1
ATOM 1690 O O . TYR A 1 210 ? -2.470 -5.502 8.839 1.00 95.50 210 TYR A O 1
ATOM 1698 N N . PHE A 1 211 ? -3.863 -7.168 8.315 1.00 96.69 211 PHE A N 1
ATOM 1699 C CA . PHE A 1 211 ? -3.048 -8.164 9.018 1.00 96.69 211 PHE A CA 1
ATOM 1700 C C . PHE A 1 211 ? -1.707 -8.412 8.323 1.00 96.69 211 PHE A C 1
ATOM 1702 O O . PHE A 1 211 ? -0.698 -8.577 9.009 1.00 96.69 211 PHE A O 1
ATOM 1709 N N . HIS A 1 212 ? -1.660 -8.331 6.987 1.00 95.44 212 HIS A N 1
ATOM 1710 C CA . HIS A 1 212 ? -0.399 -8.361 6.243 1.00 95.44 212 HIS A CA 1
ATOM 1711 C C . HIS A 1 212 ? 0.439 -7.134 6.600 1.00 95.44 212 HIS A C 1
ATOM 1713 O O . HIS A 1 212 ? 1.592 -7.268 7.005 1.00 95.44 212 HIS A O 1
ATOM 1719 N N . GLN A 1 213 ? -0.156 -5.940 6.539 1.00 95.44 213 GLN A N 1
ATOM 1720 C CA . GLN A 1 213 ? 0.503 -4.691 6.921 1.00 95.44 213 GLN A CA 1
ATOM 1721 C C . GLN A 1 213 ? 1.101 -4.756 8.336 1.00 95.44 213 GLN A C 1
ATOM 1723 O O . GLN A 1 213 ? 2.267 -4.398 8.541 1.00 95.44 213 GLN A O 1
ATOM 1728 N N . ALA A 1 214 ? 0.314 -5.203 9.316 1.00 96.62 214 ALA A N 1
ATOM 1729 C CA . ALA A 1 214 ? 0.738 -5.274 10.704 1.00 96.62 214 ALA A CA 1
ATOM 1730 C C . ALA A 1 214 ? 1.861 -6.299 10.896 1.00 96.62 214 ALA A C 1
ATOM 1732 O O . ALA A 1 214 ? 2.863 -5.991 11.546 1.00 96.62 214 ALA A O 1
ATOM 1733 N N . TYR A 1 215 ? 1.743 -7.478 10.277 1.00 97.31 215 TYR A N 1
ATOM 1734 C CA . TYR A 1 215 ? 2.761 -8.518 10.364 1.00 97.31 215 TYR A CA 1
ATOM 1735 C C . TYR A 1 215 ? 4.085 -8.085 9.721 1.00 97.31 215 TYR A C 1
ATOM 1737 O O . TYR A 1 215 ? 5.133 -8.193 10.359 1.00 97.31 215 TYR A O 1
ATOM 1745 N N . LEU A 1 216 ? 4.051 -7.500 8.518 1.00 96.62 216 LEU A N 1
ATOM 1746 C CA . LEU A 1 216 ? 5.241 -6.972 7.838 1.00 96.62 216 LEU A CA 1
ATOM 1747 C C . LEU A 1 216 ? 5.913 -5.857 8.652 1.00 96.62 216 LEU A C 1
ATOM 1749 O O . LEU A 1 216 ? 7.133 -5.855 8.824 1.00 96.62 216 LEU A O 1
ATOM 1753 N N . THR A 1 217 ? 5.121 -4.945 9.221 1.00 95.12 217 THR A N 1
ATOM 1754 C CA . THR A 1 217 ? 5.619 -3.895 10.125 1.00 95.12 217 THR A CA 1
ATOM 1755 C C . THR A 1 217 ? 6.326 -4.497 11.340 1.00 95.12 217 THR A C 1
ATOM 1757 O O . THR A 1 217 ? 7.421 -4.060 11.705 1.00 95.12 217 THR A O 1
ATOM 1760 N N . CYS A 1 218 ? 5.741 -5.531 11.951 1.00 96.00 218 CYS A N 1
ATOM 1761 C CA . CYS A 1 218 ? 6.349 -6.247 13.069 1.00 96.00 218 CYS A CA 1
ATOM 1762 C C . CYS A 1 218 ? 7.661 -6.939 12.673 1.00 96.00 218 CYS A C 1
ATOM 1764 O O . CYS A 1 218 ? 8.651 -6.802 13.390 1.00 96.00 218 CYS A O 1
ATOM 1766 N N . LEU A 1 219 ? 7.695 -7.651 11.541 1.00 96.44 219 LEU A N 1
ATOM 1767 C CA . LEU A 1 219 ? 8.897 -8.329 11.044 1.00 96.44 219 LEU A CA 1
ATOM 1768 C C . LEU A 1 219 ? 10.033 -7.339 10.771 1.00 96.44 219 LEU A C 1
ATOM 1770 O O . LEU A 1 219 ? 11.175 -7.597 11.152 1.00 96.44 219 LEU A O 1
ATOM 1774 N N . TYR A 1 220 ? 9.716 -6.190 10.168 1.00 94.75 220 TYR A N 1
ATOM 1775 C CA . TYR A 1 220 ? 10.685 -5.124 9.925 1.00 94.75 220 TYR A CA 1
ATOM 1776 C C . TYR A 1 220 ? 11.253 -4.566 11.235 1.00 94.75 220 TYR A C 1
ATOM 1778 O O . TYR A 1 220 ? 12.469 -4.526 11.410 1.00 94.75 220 TYR A O 1
ATOM 1786 N N . LYS A 1 221 ? 10.388 -4.188 12.187 1.00 93.25 221 LYS A N 1
ATOM 1787 C CA . LYS A 1 221 ? 10.804 -3.632 13.489 1.00 93.25 221 LYS A CA 1
ATOM 1788 C C . LYS A 1 221 ? 11.585 -4.637 14.347 1.00 93.25 221 LYS A C 1
ATOM 1790 O O . LYS A 1 221 ? 12.413 -4.227 15.154 1.00 93.25 221 LYS A O 1
ATOM 1795 N N . ALA A 1 222 ? 11.351 -5.935 14.160 1.00 94.62 222 ALA A N 1
ATOM 1796 C CA . ALA A 1 222 ? 12.104 -7.013 14.800 1.00 94.62 222 ALA A CA 1
ATOM 1797 C C . ALA A 1 222 ? 13.392 -7.410 14.046 1.00 94.62 222 ALA A C 1
ATOM 1799 O O . ALA A 1 222 ? 14.070 -8.351 14.458 1.00 94.62 222 ALA A O 1
ATOM 1800 N N . SER A 1 223 ? 13.730 -6.733 12.942 1.00 94.75 223 SER A N 1
ATOM 1801 C CA . SER A 1 223 ? 14.880 -7.044 12.078 1.00 94.75 223 SER A CA 1
ATOM 1802 C C . SER A 1 223 ? 14.867 -8.470 11.501 1.00 94.75 223 SER A C 1
ATOM 1804 O O . SER A 1 223 ? 15.913 -9.041 11.186 1.00 94.75 223 SER A O 1
ATOM 1806 N N . LEU A 1 224 ? 13.682 -9.062 11.325 1.00 94.94 224 LEU A N 1
ATOM 1807 C CA . LEU A 1 224 ? 13.482 -10.404 10.768 1.00 94.94 224 LEU A CA 1
ATOM 1808 C C . LEU A 1 224 ? 13.362 -10.353 9.236 1.00 94.94 224 LEU A C 1
ATOM 1810 O O . LEU A 1 224 ? 12.378 -10.813 8.658 1.00 94.94 224 LEU A O 1
ATOM 1814 N N . HIS A 1 225 ? 14.370 -9.790 8.566 1.00 92.19 225 HIS A N 1
ATOM 1815 C CA . HIS A 1 225 ? 14.313 -9.485 7.129 1.00 92.19 225 HIS A CA 1
ATOM 1816 C C . HIS A 1 225 ? 14.100 -10.712 6.229 1.00 92.19 225 HIS A C 1
ATOM 1818 O O . HIS A 1 225 ? 13.409 -10.612 5.223 1.00 92.19 225 HIS A O 1
ATOM 1824 N N . GLU A 1 226 ? 14.641 -11.879 6.584 1.00 93.69 226 GLU A N 1
ATOM 1825 C CA . GLU A 1 226 ? 14.427 -13.108 5.803 1.00 93.69 226 GLU A CA 1
ATOM 1826 C C . GLU A 1 226 ? 12.949 -13.526 5.794 1.00 93.69 226 GLU A C 1
ATOM 1828 O O . GLU A 1 226 ? 12.384 -13.814 4.741 1.00 93.69 226 GLU A O 1
ATOM 1833 N N . HIS A 1 227 ? 12.305 -13.485 6.963 1.00 94.12 227 HIS A N 1
ATOM 1834 C CA . HIS A 1 227 ? 10.879 -13.773 7.091 1.00 94.12 227 HIS A CA 1
ATOM 1835 C C . HIS A 1 227 ? 10.052 -12.698 6.388 1.00 94.12 227 HIS A C 1
ATOM 1837 O O . HIS A 1 227 ? 9.128 -13.035 5.661 1.00 94.12 227 HIS A O 1
ATOM 1843 N N . LEU A 1 228 ? 10.431 -11.422 6.528 1.00 94.75 228 LEU A N 1
ATOM 1844 C CA . LEU A 1 228 ? 9.785 -10.313 5.828 1.00 94.75 228 LEU A CA 1
ATOM 1845 C C . LEU A 1 228 ? 9.744 -10.564 4.315 1.00 94.75 228 LEU A C 1
ATOM 1847 O O . LEU A 1 228 ? 8.673 -10.543 3.723 1.00 94.75 228 LEU A O 1
ATOM 1851 N N . HIS A 1 229 ? 10.888 -10.863 3.697 1.00 92.75 229 HIS A N 1
ATOM 1852 C CA . HIS A 1 229 ? 10.955 -11.119 2.258 1.00 92.75 229 HIS A CA 1
ATOM 1853 C C . HIS A 1 229 ? 10.172 -12.361 1.830 1.00 92.75 229 HIS A C 1
ATOM 1855 O O . HIS A 1 229 ? 9.591 -12.363 0.748 1.00 92.75 229 HIS A O 1
ATOM 1861 N N . LYS A 1 230 ? 10.130 -13.402 2.669 1.00 93.81 230 LYS A N 1
ATOM 1862 C CA . LYS A 1 230 ? 9.330 -14.597 2.394 1.00 93.81 230 LYS A CA 1
ATOM 1863 C C . LYS A 1 230 ? 7.834 -14.283 2.370 1.00 93.81 230 LYS A C 1
ATOM 1865 O O . LYS A 1 230 ? 7.149 -14.728 1.464 1.00 93.81 230 LYS A O 1
ATOM 1870 N N . GLU A 1 231 ? 7.340 -13.509 3.329 1.00 94.12 231 GLU A N 1
ATOM 1871 C CA . GLU A 1 231 ? 5.922 -13.133 3.386 1.00 94.12 231 GLU A CA 1
ATOM 1872 C C . GLU A 1 231 ? 5.540 -12.179 2.252 1.00 94.12 231 GLU A C 1
ATOM 1874 O O . GLU A 1 231 ? 4.477 -12.310 1.654 1.00 94.12 231 GLU A O 1
ATOM 1879 N N . MET A 1 232 ? 6.433 -11.251 1.895 1.00 94.06 232 MET A N 1
ATOM 1880 C CA . MET A 1 232 ? 6.227 -10.360 0.751 1.00 94.06 232 MET A CA 1
ATOM 1881 C C . MET A 1 232 ? 6.152 -11.116 -0.581 1.00 94.06 232 MET A C 1
ATOM 1883 O O . MET A 1 232 ? 5.497 -10.631 -1.503 1.00 94.06 232 MET A O 1
ATOM 1887 N N . ALA A 1 233 ? 6.775 -12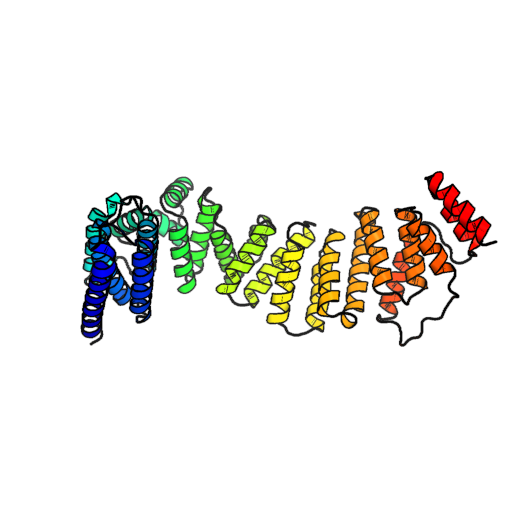.300 -0.683 1.00 92.25 233 ALA A N 1
ATOM 1888 C CA . ALA A 1 233 ? 6.769 -13.138 -1.885 1.00 92.25 233 ALA A CA 1
ATOM 1889 C C . ALA A 1 233 ? 5.357 -13.531 -2.348 1.00 92.25 233 ALA A C 1
ATOM 1891 O O . ALA A 1 233 ? 5.126 -13.660 -3.549 1.00 92.25 233 ALA A O 1
ATOM 1892 N N . GLU A 1 234 ? 4.431 -13.686 -1.401 1.00 90.94 234 GLU A N 1
ATOM 1893 C CA . GLU A 1 234 ? 3.060 -14.155 -1.634 1.00 90.94 234 GLU A CA 1
ATOM 1894 C C . GLU A 1 234 ? 2.064 -13.010 -1.901 1.00 90.94 234 GLU A C 1
ATOM 1896 O O . GLU A 1 234 ? 0.900 -13.259 -2.209 1.00 90.94 234 GLU A O 1
ATOM 1901 N N . ILE A 1 235 ? 2.501 -11.751 -1.785 1.00 93.81 235 ILE A N 1
ATOM 1902 C CA . ILE A 1 235 ? 1.651 -10.563 -1.930 1.00 93.81 235 ILE A CA 1
ATOM 1903 C C . ILE A 1 235 ? 1.766 -10.021 -3.356 1.00 93.81 235 ILE A C 1
ATOM 1905 O O . ILE A 1 235 ? 2.868 -9.767 -3.855 1.00 93.81 235 ILE A O 1
ATOM 1909 N N . ASP A 1 236 ? 0.623 -9.814 -4.012 1.00 93.69 236 ASP A N 1
ATOM 1910 C CA . ASP A 1 236 ? 0.588 -9.269 -5.366 1.00 93.69 236 ASP A CA 1
ATOM 1911 C C . ASP A 1 236 ? 0.843 -7.749 -5.406 1.00 93.69 236 ASP A C 1
ATOM 1913 O O . ASP A 1 236 ? 0.895 -7.053 -4.390 1.00 93.69 236 ASP A O 1
ATOM 1917 N N . GLY A 1 237 ? 1.024 -7.206 -6.611 1.00 94.25 237 GLY A N 1
ATOM 1918 C CA . GLY A 1 237 ? 1.317 -5.784 -6.786 1.00 94.25 237 GLY A CA 1
ATOM 1919 C C . GLY A 1 237 ? 0.236 -4.819 -6.316 1.00 94.25 237 GLY A C 1
ATOM 1920 O O . GLY A 1 237 ? 0.559 -3.723 -5.857 1.00 94.25 237 GLY A O 1
ATOM 1921 N N . ARG A 1 238 ? -1.036 -5.206 -6.429 1.00 96.06 238 ARG A N 1
ATOM 1922 C CA . ARG A 1 238 ? -2.155 -4.365 -6.006 1.00 96.06 238 ARG A CA 1
ATOM 1923 C C . ARG A 1 238 ? -2.170 -4.269 -4.486 1.00 96.06 238 ARG A C 1
ATOM 1925 O O . ARG A 1 238 ? -2.235 -3.164 -3.948 1.00 96.06 238 ARG A O 1
ATOM 1932 N N . ASP A 1 239 ? -2.066 -5.413 -3.823 1.00 95.81 239 ASP A N 1
ATOM 1933 C CA . ASP A 1 239 ? -2.089 -5.508 -2.369 1.00 95.81 239 ASP A CA 1
ATOM 1934 C C . ASP A 1 239 ? -0.841 -4.856 -1.759 1.00 95.81 239 ASP A C 1
ATOM 1936 O O . ASP A 1 239 ? -0.940 -4.153 -0.755 1.00 95.81 239 ASP A O 1
ATOM 1940 N N . ALA A 1 240 ? 0.323 -4.979 -2.408 1.00 96.75 240 ALA A N 1
ATOM 1941 C CA . ALA A 1 240 ? 1.538 -4.264 -2.018 1.00 96.75 240 ALA A CA 1
ATOM 1942 C C . ALA A 1 240 ? 1.339 -2.739 -2.013 1.00 96.75 240 ALA A C 1
ATOM 1944 O O . ALA A 1 240 ? 1.705 -2.068 -1.045 1.00 96.75 240 ALA A O 1
ATOM 1945 N N . VAL A 1 241 ? 0.736 -2.182 -3.070 1.00 96.88 241 VAL A N 1
ATOM 1946 C CA . VAL A 1 241 ? 0.423 -0.746 -3.155 1.00 96.88 241 VAL A CA 1
ATOM 1947 C C . VAL A 1 241 ? -0.548 -0.330 -2.053 1.00 96.88 241 VAL A C 1
ATOM 1949 O O . VAL A 1 241 ? -0.302 0.665 -1.371 1.00 96.88 241 VAL A O 1
ATOM 1952 N N . GLU A 1 242 ? -1.615 -1.099 -1.839 1.00 96.00 242 GLU A N 1
ATOM 1953 C CA . GLU A 1 242 ? -2.606 -0.811 -0.802 1.00 96.00 242 GLU A CA 1
ATOM 1954 C C . GLU A 1 242 ? -1.989 -0.849 0.606 1.00 96.00 242 GLU A C 1
ATOM 1956 O O . GLU A 1 242 ? -2.194 0.079 1.390 1.00 96.00 242 GLU A O 1
ATOM 1961 N N . ILE A 1 243 ? -1.150 -1.847 0.901 1.00 96.25 243 ILE A N 1
ATOM 1962 C CA . ILE A 1 243 ? -0.401 -1.941 2.161 1.00 96.25 243 ILE A CA 1
ATOM 1963 C C . ILE A 1 243 ? 0.483 -0.706 2.359 1.00 96.25 243 ILE A C 1
ATOM 1965 O O . ILE A 1 243 ? 0.446 -0.103 3.433 1.00 96.25 243 ILE A O 1
ATOM 1969 N N . ILE A 1 244 ? 1.260 -0.293 1.351 1.00 96.31 244 ILE A N 1
ATOM 1970 C CA . ILE A 1 244 ? 2.143 0.880 1.467 1.00 96.31 244 ILE A CA 1
ATOM 1971 C C . ILE A 1 244 ? 1.322 2.148 1.739 1.00 96.31 244 ILE A C 1
ATOM 1973 O O . ILE A 1 244 ? 1.652 2.901 2.656 1.00 96.31 244 ILE A O 1
ATOM 1977 N N . CYS A 1 245 ? 0.238 2.368 0.990 1.00 94.31 245 CYS A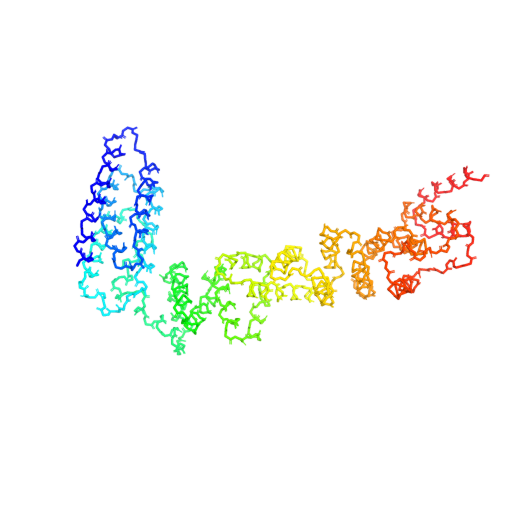 N 1
ATOM 1978 C CA . CYS A 1 245 ? -0.626 3.537 1.158 1.00 94.31 245 CYS A CA 1
ATOM 1979 C C . CYS A 1 245 ? -1.314 3.567 2.530 1.00 94.31 245 CYS A C 1
ATOM 1981 O O . CYS A 1 245 ? -1.326 4.609 3.184 1.00 94.31 245 CYS A O 1
ATOM 1983 N N . ASN A 1 246 ? -1.831 2.434 3.010 1.00 92.38 246 ASN A N 1
ATOM 1984 C CA . ASN A 1 246 ? -2.457 2.348 4.333 1.00 92.38 246 ASN A CA 1
ATOM 1985 C C . ASN A 1 246 ? -1.440 2.581 5.461 1.00 92.38 246 ASN A C 1
ATOM 1987 O O . ASN A 1 246 ? -1.762 3.179 6.491 1.00 92.38 246 ASN A O 1
ATOM 1991 N N . THR A 1 247 ? -0.190 2.162 5.254 1.00 92.25 247 THR A N 1
ATOM 1992 C CA . THR A 1 247 ? 0.904 2.350 6.216 1.00 92.25 247 THR A CA 1
ATOM 1993 C C . THR A 1 247 ? 1.386 3.802 6.275 1.00 92.25 247 THR A C 1
ATOM 1995 O O . THR A 1 247 ? 1.882 4.233 7.317 1.00 92.25 247 THR A O 1
ATOM 1998 N N . GLU A 1 248 ? 1.210 4.582 5.201 1.00 91.75 248 GLU A N 1
ATOM 1999 C CA . GLU A 1 248 ? 1.719 5.960 5.091 1.00 91.75 248 GLU A CA 1
ATOM 2000 C C . GLU A 1 248 ? 1.176 6.897 6.178 1.00 91.75 248 GLU A C 1
ATOM 2002 O O . GLU A 1 248 ? 1.877 7.805 6.620 1.00 91.75 248 GLU A O 1
ATOM 2007 N N . SER A 1 249 ? -0.053 6.660 6.640 1.00 85.31 249 SER A N 1
ATOM 2008 C CA . SER A 1 249 ? -0.687 7.470 7.688 1.00 85.31 249 SER A CA 1
ATOM 2009 C C . SER A 1 249 ? -0.197 7.166 9.111 1.00 85.31 249 SER A C 1
ATOM 2011 O O . SER A 1 249 ? -0.444 7.963 10.014 1.00 85.31 249 SER A O 1
ATOM 2013 N N . VAL A 1 250 ? 0.485 6.033 9.320 1.00 86.75 250 VAL A N 1
ATOM 2014 C CA . VAL A 1 250 ? 0.784 5.490 10.658 1.00 86.75 250 VAL A CA 1
ATOM 2015 C C . VAL A 1 250 ? 2.286 5.416 10.940 1.00 86.75 250 VAL A C 1
ATOM 2017 O O . VAL A 1 250 ? 2.713 5.649 12.068 1.00 86.75 250 VAL A O 1
ATOM 2020 N N . GLU A 1 251 ? 3.104 5.093 9.937 1.00 91.81 251 GLU A N 1
ATOM 2021 C CA . GLU A 1 251 ? 4.532 4.812 10.121 1.00 91.81 251 GLU A CA 1
ATOM 2022 C C . GLU A 1 251 ? 5.445 5.874 9.496 1.00 91.81 251 GLU A C 1
ATOM 2024 O O . GLU A 1 251 ? 5.040 6.719 8.701 1.00 91.81 251 GLU A O 1
ATOM 2029 N N . LYS A 1 252 ? 6.730 5.817 9.861 1.00 90.75 252 LYS A N 1
ATOM 2030 C CA . LYS A 1 252 ? 7.758 6.737 9.358 1.00 90.75 252 LYS A CA 1
ATOM 2031 C C . LYS A 1 252 ? 8.202 6.384 7.936 1.00 90.75 252 LYS A C 1
ATOM 2033 O O . LYS A 1 252 ? 8.264 5.214 7.559 1.00 90.75 252 LYS A O 1
ATOM 2038 N N . ASP A 1 253 ? 8.664 7.405 7.216 1.00 90.50 253 ASP A N 1
ATOM 2039 C CA . ASP A 1 253 ? 9.198 7.314 5.849 1.00 90.50 253 ASP A CA 1
ATOM 2040 C C . ASP A 1 253 ? 10.250 6.227 5.646 1.00 90.50 253 ASP A C 1
ATOM 2042 O O . ASP A 1 253 ? 10.274 5.594 4.598 1.00 90.50 253 ASP A O 1
ATOM 2046 N N . GLU A 1 254 ? 11.104 5.980 6.639 1.00 91.62 254 GLU A N 1
ATOM 2047 C CA . GLU A 1 254 ? 12.159 4.966 6.552 1.00 91.62 254 GLU A CA 1
ATOM 2048 C C . GLU A 1 254 ? 11.590 3.547 6.386 1.00 91.62 254 GLU A C 1
ATOM 2050 O O . GLU A 1 254 ? 12.059 2.778 5.543 1.00 91.62 254 GLU A O 1
ATOM 2055 N N . LEU A 1 255 ? 10.545 3.212 7.149 1.00 92.94 255 LEU A N 1
ATOM 2056 C CA . LEU A 1 255 ? 9.868 1.919 7.057 1.00 92.94 255 LEU A CA 1
ATOM 2057 C C . LEU A 1 255 ? 9.114 1.811 5.730 1.00 92.94 255 LEU A C 1
ATOM 2059 O O . LEU A 1 255 ? 9.251 0.811 5.028 1.00 92.94 255 LEU A O 1
ATOM 2063 N N . LEU A 1 256 ? 8.374 2.859 5.357 1.00 94.81 256 LEU A N 1
ATOM 2064 C CA . LEU A 1 256 ? 7.626 2.919 4.097 1.00 94.81 256 LEU A CA 1
ATOM 2065 C C . LEU A 1 256 ? 8.539 2.741 2.886 1.00 94.81 256 LEU A C 1
ATOM 2067 O O . LEU A 1 256 ? 8.245 1.945 1.995 1.00 94.81 256 LEU A O 1
ATOM 2071 N N . LEU A 1 257 ? 9.666 3.456 2.867 1.00 95.12 257 LEU A N 1
ATOM 2072 C CA . LEU A 1 257 ? 10.651 3.370 1.799 1.00 95.12 257 LEU A CA 1
ATOM 2073 C C . LEU A 1 257 ? 11.258 1.967 1.733 1.00 95.12 257 LEU A C 1
ATOM 2075 O O . LEU A 1 257 ? 11.420 1.430 0.639 1.00 95.12 257 LEU A O 1
ATOM 2079 N N . SER A 1 258 ? 11.538 1.351 2.883 1.00 94.06 258 SER A N 1
ATOM 2080 C CA . SER A 1 258 ? 12.095 -0.002 2.954 1.00 94.06 258 SER A CA 1
ATOM 2081 C C . SER A 1 258 ? 11.117 -1.063 2.445 1.00 94.06 258 SER A C 1
ATOM 2083 O O . SER A 1 258 ? 11.502 -1.893 1.620 1.00 94.06 258 SER A O 1
ATOM 2085 N N . LEU A 1 259 ? 9.846 -1.011 2.865 1.00 95.81 259 LEU A N 1
ATOM 2086 C CA . LEU A 1 259 ? 8.797 -1.904 2.360 1.00 95.81 259 LEU A CA 1
ATOM 2087 C C . LEU A 1 259 ? 8.573 -1.705 0.858 1.00 95.81 259 LEU A C 1
ATOM 2089 O O . LEU A 1 259 ? 8.598 -2.671 0.098 1.00 95.81 259 LEU A O 1
ATOM 2093 N N . CYS A 1 260 ? 8.422 -0.457 0.410 1.00 96.75 260 CYS A N 1
ATOM 2094 C CA . CYS A 1 260 ? 8.204 -0.140 -1.000 1.00 96.75 260 CYS A CA 1
ATOM 2095 C C . CYS A 1 260 ? 9.373 -0.617 -1.874 1.00 96.75 260 CYS A C 1
ATOM 2097 O O . CYS A 1 260 ? 9.167 -1.256 -2.906 1.00 96.75 260 CYS A O 1
ATOM 2099 N N . LYS A 1 261 ? 10.614 -0.401 -1.422 1.00 95.44 261 LYS A N 1
ATOM 2100 C CA . LYS A 1 261 ? 11.819 -0.881 -2.106 1.00 95.44 261 LYS A CA 1
ATOM 2101 C C . LYS A 1 261 ? 11.868 -2.404 -2.188 1.00 95.44 261 LYS A C 1
ATOM 2103 O O . LYS A 1 261 ? 12.247 -2.936 -3.232 1.00 95.44 261 LYS A O 1
ATOM 2108 N N . ALA A 1 262 ? 11.501 -3.104 -1.117 1.00 95.06 262 ALA A N 1
ATOM 2109 C CA . ALA A 1 262 ? 11.471 -4.560 -1.096 1.00 95.06 262 ALA A CA 1
ATOM 2110 C C . ALA A 1 262 ? 10.404 -5.123 -2.055 1.00 95.06 262 ALA A C 1
ATOM 2112 O O . ALA A 1 262 ? 10.745 -5.970 -2.882 1.00 95.06 262 ALA A O 1
ATOM 2113 N N . PHE A 1 263 ? 9.175 -4.588 -2.046 1.00 96.81 263 PHE A N 1
ATOM 2114 C CA . PHE A 1 263 ? 8.122 -4.978 -2.996 1.00 96.81 263 PHE A CA 1
ATOM 2115 C C . PHE A 1 263 ? 8.531 -4.712 -4.446 1.00 96.81 263 PHE A C 1
ATOM 2117 O O . PHE A 1 263 ? 8.434 -5.594 -5.298 1.00 96.81 263 PHE A O 1
ATOM 2124 N N . LEU A 1 264 ? 9.052 -3.515 -4.725 1.00 97.00 264 LEU A N 1
ATOM 2125 C CA . LEU A 1 264 ? 9.491 -3.142 -6.064 1.00 97.00 264 LEU A CA 1
ATOM 2126 C C . LEU A 1 264 ? 10.639 -4.037 -6.551 1.00 97.00 264 LEU A C 1
ATOM 2128 O O . LEU A 1 264 ? 10.608 -4.520 -7.679 1.00 97.00 264 LEU A O 1
ATOM 2132 N N . THR A 1 265 ? 11.634 -4.310 -5.704 1.00 95.25 265 THR A N 1
ATOM 2133 C CA . THR A 1 265 ? 12.757 -5.197 -6.058 1.00 95.25 265 THR A CA 1
ATOM 2134 C C . THR A 1 265 ? 12.268 -6.603 -6.398 1.00 95.25 265 THR A C 1
ATOM 2136 O O . THR A 1 265 ? 12.719 -7.187 -7.384 1.00 95.25 265 THR A O 1
ATOM 2139 N N . GLN A 1 266 ? 11.325 -7.133 -5.619 1.00 93.50 266 GLN A N 1
ATOM 2140 C CA . GLN A 1 266 ? 10.733 -8.443 -5.857 1.00 93.50 266 GLN A CA 1
ATOM 2141 C C . GLN A 1 266 ? 9.949 -8.486 -7.173 1.00 93.50 266 GLN A C 1
ATOM 2143 O O . GLN A 1 266 ? 10.155 -9.401 -7.967 1.00 93.50 266 GLN A O 1
ATOM 2148 N N . GLN A 1 267 ? 9.109 -7.485 -7.454 1.00 94.50 267 GLN A N 1
ATOM 2149 C CA . GLN A 1 267 ? 8.391 -7.412 -8.730 1.00 94.50 267 GLN A CA 1
ATOM 2150 C C . GLN A 1 267 ? 9.337 -7.355 -9.929 1.00 94.50 267 GLN A C 1
ATOM 2152 O O . GLN A 1 267 ? 9.147 -8.075 -10.910 1.00 94.50 267 GLN A O 1
ATOM 2157 N N . LEU A 1 268 ? 10.391 -6.539 -9.833 1.00 95.31 268 LEU A N 1
ATOM 2158 C CA . LEU A 1 268 ? 11.412 -6.424 -10.872 1.00 95.31 268 LEU A CA 1
ATOM 2159 C C . LEU A 1 268 ? 12.113 -7.760 -11.118 1.00 95.31 268 LEU A C 1
ATOM 2161 O O . LEU A 1 268 ? 12.334 -8.131 -12.274 1.00 95.31 268 LEU A O 1
ATOM 2165 N N . HIS A 1 269 ? 12.428 -8.487 -10.046 1.00 93.62 269 HIS A N 1
ATOM 2166 C CA . HIS A 1 269 ? 13.055 -9.799 -10.125 1.00 93.62 269 HIS A CA 1
ATOM 2167 C C . HIS A 1 269 ? 12.125 -10.846 -10.754 1.00 93.62 269 HIS A C 1
ATOM 2169 O O . HIS A 1 269 ? 12.534 -11.565 -11.667 1.00 93.62 269 HIS A O 1
ATOM 2175 N N . ASN A 1 270 ? 10.860 -10.874 -10.332 1.00 92.12 270 ASN A N 1
ATOM 2176 C CA . ASN A 1 270 ? 9.840 -11.785 -10.854 1.00 92.12 270 ASN A CA 1
ATOM 2177 C C . ASN A 1 270 ? 9.429 -11.452 -12.299 1.00 92.12 270 ASN A C 1
ATOM 2179 O O . ASN A 1 270 ? 8.826 -12.282 -12.976 1.00 92.12 270 ASN A O 1
ATOM 2183 N N . GLY A 1 271 ? 9.760 -10.250 -12.783 1.00 91.88 271 GLY A N 1
ATOM 2184 C CA . GLY A 1 271 ? 9.392 -9.775 -14.114 1.00 91.88 271 GLY A CA 1
ATOM 2185 C C . GLY A 1 271 ? 7.905 -9.436 -14.248 1.00 91.88 271 GLY A C 1
ATOM 2186 O O . GLY A 1 271 ? 7.406 -9.348 -15.377 1.00 91.88 271 GLY A O 1
ATOM 2187 N N . ASP A 1 272 ? 7.217 -9.252 -13.118 1.00 92.12 272 ASP A N 1
ATOM 2188 C CA . ASP A 1 272 ? 5.797 -8.926 -13.056 1.00 92.12 272 ASP A CA 1
ATOM 2189 C C . ASP A 1 272 ? 5.575 -7.446 -13.385 1.00 92.12 272 ASP A C 1
ATOM 2191 O O . ASP A 1 272 ? 6.230 -6.555 -12.848 1.00 92.12 272 ASP A O 1
ATOM 2195 N N . MET A 1 273 ? 4.653 -7.191 -14.309 1.00 93.25 273 MET A N 1
ATOM 2196 C CA . MET A 1 273 ? 4.297 -5.845 -14.752 1.00 93.25 273 MET A CA 1
ATOM 2197 C C . MET A 1 273 ? 3.055 -5.303 -14.038 1.00 93.25 273 MET A C 1
ATOM 2199 O O . MET A 1 273 ? 2.723 -4.128 -14.210 1.00 93.25 273 MET A O 1
ATOM 2203 N N . TYR A 1 274 ? 2.344 -6.133 -13.274 1.00 95.00 274 TYR A N 1
ATOM 2204 C CA . TYR A 1 274 ? 1.135 -5.744 -12.564 1.00 95.00 274 TYR A CA 1
ATOM 2205 C C . TYR A 1 274 ? 1.471 -4.765 -11.426 1.00 95.00 274 TYR A C 1
ATOM 2207 O O . TYR A 1 274 ? 2.220 -5.096 -10.512 1.00 95.00 274 TYR A O 1
ATOM 2215 N N . TYR A 1 275 ? 0.938 -3.537 -11.496 1.00 96.50 275 TYR A N 1
ATOM 2216 C CA . TYR A 1 275 ? 1.192 -2.429 -10.551 1.00 96.50 275 TYR A CA 1
ATOM 2217 C C . TYR A 1 275 ? 2.648 -1.930 -10.442 1.00 96.50 275 TYR A C 1
ATOM 2219 O O . TYR A 1 275 ? 2.956 -1.086 -9.599 1.00 96.50 275 TYR A O 1
ATOM 2227 N N . ILE A 1 276 ? 3.549 -2.341 -11.343 1.00 95.88 276 ILE A N 1
ATOM 2228 C CA . ILE A 1 276 ? 4.953 -1.904 -11.281 1.00 95.88 276 ILE A CA 1
ATOM 2229 C C . ILE A 1 276 ? 5.116 -0.389 -11.465 1.00 95.88 276 ILE A C 1
ATOM 2231 O O . ILE A 1 276 ? 5.985 0.228 -10.853 1.00 95.88 276 ILE A O 1
ATOM 2235 N N . TRP A 1 277 ? 4.270 0.236 -12.293 1.00 96.00 277 TRP A N 1
ATOM 2236 C CA . TRP A 1 277 ? 4.267 1.690 -12.472 1.00 96.00 277 TRP A CA 1
ATOM 2237 C C . TRP A 1 277 ? 3.903 2.407 -11.170 1.00 96.00 277 TRP A C 1
ATOM 2239 O O . TRP A 1 277 ? 4.584 3.357 -10.787 1.00 96.00 277 TRP A O 1
ATOM 2249 N N . ASP A 1 278 ? 2.866 1.931 -10.483 1.00 97.44 278 ASP A N 1
ATOM 2250 C CA . ASP A 1 278 ? 2.400 2.489 -9.218 1.00 97.44 278 ASP A CA 1
ATOM 2251 C C . ASP A 1 278 ? 3.461 2.334 -8.124 1.00 97.44 278 ASP A C 1
ATOM 2253 O O . ASP A 1 278 ? 3.769 3.309 -7.441 1.00 97.44 278 ASP A O 1
ATOM 2257 N N . LEU A 1 279 ? 4.110 1.168 -8.021 1.00 97.31 279 LEU A N 1
ATOM 2258 C CA . LEU A 1 279 ? 5.218 0.964 -7.082 1.00 97.31 279 LEU A CA 1
ATOM 2259 C C . LEU A 1 279 ? 6.418 1.867 -7.385 1.00 97.31 279 LEU A C 1
ATOM 2261 O O . LEU A 1 279 ? 6.958 2.477 -6.466 1.00 97.31 279 LEU A O 1
ATOM 2265 N N . VAL A 1 280 ? 6.822 2.007 -8.653 1.00 97.44 280 VAL A N 1
ATOM 2266 C CA . VAL A 1 280 ? 7.907 2.926 -9.051 1.00 97.44 280 VAL A CA 1
ATOM 2267 C C . VAL A 1 280 ? 7.561 4.372 -8.686 1.00 97.44 280 VAL A C 1
ATOM 2269 O O . VAL A 1 280 ? 8.416 5.101 -8.183 1.00 97.44 280 VAL A O 1
ATOM 2272 N N . PHE A 1 281 ? 6.313 4.786 -8.901 1.00 96.19 281 PHE A N 1
ATOM 2273 C CA . PHE A 1 281 ? 5.845 6.134 -8.587 1.00 96.19 281 PHE A CA 1
ATOM 2274 C C . PHE A 1 281 ? 5.738 6.398 -7.077 1.00 96.19 281 PHE A C 1
ATOM 2276 O O . PHE A 1 281 ? 6.118 7.464 -6.594 1.00 96.19 281 PHE A O 1
ATOM 2283 N N . ILE A 1 282 ? 5.242 5.435 -6.300 1.00 96.25 282 ILE A N 1
ATOM 2284 C CA . ILE A 1 282 ? 5.181 5.551 -4.839 1.00 96.25 282 ILE A CA 1
ATOM 2285 C C . ILE A 1 282 ? 6.597 5.572 -4.263 1.00 96.25 282 ILE A C 1
ATOM 2287 O O . ILE A 1 282 ? 6.919 6.452 -3.463 1.00 96.25 282 ILE A O 1
ATOM 2291 N N . TRP A 1 283 ? 7.467 4.661 -4.711 1.00 96.88 283 TRP A N 1
ATOM 2292 C CA . TRP A 1 283 ? 8.875 4.632 -4.319 1.00 96.88 283 TRP A CA 1
ATOM 2293 C C . TRP A 1 283 ? 9.564 5.969 -4.597 1.00 96.88 283 TRP A C 1
ATOM 2295 O O . TRP A 1 283 ? 10.247 6.483 -3.714 1.00 96.88 283 TRP A O 1
ATOM 2305 N N . SER A 1 284 ? 9.365 6.569 -5.775 1.00 95.19 284 SER A N 1
ATOM 2306 C CA . SER A 1 284 ? 10.031 7.828 -6.124 1.00 95.19 284 SER A CA 1
ATOM 2307 C C . SER A 1 284 ? 9.625 8.974 -5.202 1.00 95.19 284 SER A C 1
ATOM 2309 O O . SER A 1 284 ? 10.483 9.714 -4.721 1.00 95.19 284 SER A O 1
ATOM 2311 N N . ARG A 1 285 ? 8.328 9.088 -4.892 1.00 93.50 285 ARG A N 1
ATOM 2312 C CA . ARG A 1 285 ? 7.805 10.095 -3.964 1.00 93.50 285 ARG A CA 1
ATOM 2313 C C . ARG A 1 285 ? 8.351 9.895 -2.555 1.00 93.50 285 ARG A C 1
ATOM 2315 O O . ARG A 1 285 ? 8.789 10.865 -1.942 1.00 93.50 285 ARG A O 1
ATOM 2322 N N . LEU A 1 286 ? 8.356 8.655 -2.061 1.00 93.88 286 LEU A N 1
ATOM 2323 C CA . LEU A 1 286 ? 8.906 8.321 -0.744 1.00 93.88 286 LEU A CA 1
ATOM 2324 C C . LEU A 1 286 ? 10.413 8.597 -0.680 1.00 93.88 286 LEU A C 1
ATOM 2326 O O . LEU A 1 286 ? 10.884 9.209 0.275 1.00 93.88 286 LEU A O 1
ATOM 2330 N N . HIS A 1 287 ? 11.163 8.206 -1.712 1.00 93.25 287 HIS A N 1
ATOM 2331 C CA . HIS A 1 287 ? 12.606 8.414 -1.772 1.00 93.25 287 HIS A CA 1
ATOM 2332 C C . HIS A 1 287 ? 12.949 9.904 -1.787 1.00 93.25 287 HIS A C 1
ATOM 2334 O O . HIS A 1 287 ? 13.783 10.337 -1.001 1.00 93.25 287 HIS A O 1
ATOM 2340 N N . LEU A 1 288 ? 12.288 10.707 -2.626 1.00 91.12 288 LEU A N 1
ATOM 2341 C CA . LEU A 1 288 ? 12.528 12.153 -2.693 1.00 91.12 288 LEU A CA 1
ATOM 2342 C C . LEU A 1 288 ? 12.099 12.880 -1.409 1.00 91.12 288 LEU A C 1
ATOM 2344 O O . LEU A 1 288 ? 12.727 13.873 -1.039 1.00 91.12 288 LEU A O 1
ATOM 2348 N N . ARG A 1 289 ? 11.069 12.378 -0.710 1.00 91.06 289 ARG A N 1
ATOM 2349 C CA . ARG A 1 289 ? 10.649 12.889 0.605 1.00 91.06 289 ARG A CA 1
ATOM 2350 C C . ARG A 1 289 ? 11.691 12.599 1.688 1.00 91.06 289 ARG A C 1
ATOM 2352 O O . ARG A 1 289 ? 12.037 13.501 2.446 1.00 91.06 289 ARG A O 1
ATOM 2359 N N . ALA A 1 290 ? 12.224 11.378 1.726 1.00 89.19 290 ALA A N 1
ATOM 2360 C CA . ALA A 1 290 ? 13.232 10.962 2.703 1.00 89.19 290 ALA A CA 1
ATOM 2361 C C . ALA A 1 290 ? 14.639 11.518 2.395 1.00 89.19 290 ALA A C 1
ATOM 2363 O O . ALA A 1 290 ? 15.416 11.828 3.304 1.00 89.19 290 ALA A O 1
ATOM 2364 N N . HIS A 1 291 ? 14.987 11.638 1.112 1.00 88.25 291 HIS A N 1
ATOM 2365 C CA . HIS A 1 291 ? 16.321 11.967 0.616 1.00 88.25 291 HIS A CA 1
ATOM 2366 C C . HIS A 1 291 ? 16.246 12.947 -0.574 1.00 88.25 291 HIS A C 1
ATOM 2368 O O . HIS A 1 291 ? 16.136 12.524 -1.725 1.00 88.25 291 HIS A O 1
ATOM 2374 N N . PRO A 1 292 ? 16.410 14.267 -0.359 1.00 84.12 292 PRO A N 1
ATOM 2375 C CA . PRO A 1 292 ? 16.265 15.279 -1.416 1.00 84.12 292 PRO A CA 1
ATOM 2376 C C . PRO A 1 292 ? 17.467 15.363 -2.387 1.00 84.12 292 PRO A C 1
ATOM 2378 O O . PRO A 1 292 ? 17.764 16.422 -2.938 1.00 84.12 292 PRO A O 1
ATOM 2381 N N . SER A 1 293 ? 18.213 14.273 -2.592 1.00 91.81 293 SER A N 1
ATOM 2382 C CA . SER A 1 293 ? 19.391 14.251 -3.466 1.00 91.81 293 SER A CA 1
ATOM 2383 C C . SER A 1 293 ? 19.053 13.719 -4.854 1.00 91.81 293 SER A C 1
ATOM 2385 O O . SER A 1 293 ? 18.871 12.515 -5.025 1.00 91.81 293 SER A O 1
ATOM 2387 N N . THR A 1 294 ? 19.114 14.579 -5.874 1.00 89.75 294 THR A N 1
ATOM 2388 C CA . THR A 1 294 ? 18.953 14.172 -7.283 1.00 89.75 294 THR A CA 1
ATOM 2389 C C . THR A 1 294 ? 19.932 13.068 -7.678 1.00 89.75 294 THR A C 1
ATOM 2391 O O . THR A 1 294 ? 19.560 12.093 -8.323 1.00 89.75 294 THR A O 1
ATOM 2394 N N . ARG A 1 295 ? 21.200 13.176 -7.257 1.00 90.38 295 ARG A N 1
ATOM 2395 C CA . ARG A 1 295 ? 22.227 12.174 -7.580 1.00 90.38 295 ARG A CA 1
ATOM 2396 C C . ARG A 1 295 ? 21.974 10.838 -6.876 1.00 90.38 295 ARG A C 1
ATOM 2398 O O . ARG A 1 295 ? 22.227 9.800 -7.478 1.00 90.38 295 ARG A O 1
ATOM 2405 N N . GLY A 1 296 ? 21.509 10.870 -5.625 1.00 92.06 296 GLY A N 1
ATOM 2406 C CA . GLY A 1 296 ? 21.134 9.667 -4.877 1.00 92.06 296 GLY A CA 1
ATOM 2407 C C . GLY A 1 296 ? 19.950 8.954 -5.526 1.00 92.06 296 GLY A C 1
ATOM 2408 O O . GLY A 1 296 ? 20.054 7.775 -5.851 1.00 92.06 296 GLY A O 1
ATOM 2409 N N . PHE A 1 297 ? 18.895 9.708 -5.835 1.00 94.00 297 PHE A N 1
ATOM 2410 C CA . PHE A 1 297 ? 17.700 9.215 -6.516 1.00 94.00 297 PHE A CA 1
ATOM 2411 C C . PHE A 1 297 ? 18.019 8.543 -7.858 1.00 94.00 297 PHE A C 1
ATOM 2413 O O . PHE A 1 297 ? 17.592 7.420 -8.125 1.00 94.00 297 PHE A O 1
ATOM 2420 N N . LEU A 1 298 ? 18.829 9.202 -8.688 1.00 94.75 298 LEU A N 1
ATOM 2421 C CA . LEU A 1 298 ? 19.271 8.672 -9.976 1.00 94.75 298 LEU A CA 1
ATOM 2422 C C . LEU A 1 298 ? 20.102 7.386 -9.839 1.00 94.75 298 LEU A C 1
ATOM 2424 O O . LEU A 1 298 ? 19.908 6.440 -10.604 1.00 94.75 298 LEU A O 1
ATOM 2428 N N . ALA A 1 299 ? 21.014 7.331 -8.864 1.00 94.25 299 ALA A N 1
ATOM 2429 C CA . ALA A 1 299 ? 21.805 6.132 -8.598 1.00 94.25 299 ALA A CA 1
ATOM 2430 C C . ALA A 1 299 ? 20.922 4.962 -8.138 1.00 94.25 299 ALA A C 1
ATOM 2432 O O . ALA A 1 299 ? 21.142 3.821 -8.545 1.00 94.25 299 ALA A O 1
ATOM 2433 N N . GLU A 1 300 ? 19.897 5.240 -7.335 1.00 95.25 300 GLU A N 1
ATOM 2434 C CA . GLU A 1 300 ? 18.982 4.212 -6.853 1.00 95.25 300 GLU A CA 1
ATOM 2435 C C . GLU A 1 300 ? 18.020 3.716 -7.943 1.00 95.25 300 GLU A C 1
ATOM 2437 O O . GLU A 1 300 ? 17.745 2.518 -7.996 1.00 95.25 300 GLU A O 1
ATOM 2442 N N . CYS A 1 301 ? 17.605 4.578 -8.883 1.00 96.62 301 CYS A N 1
ATOM 2443 C CA . CYS A 1 301 ? 16.879 4.149 -10.087 1.00 96.62 301 CYS A CA 1
ATOM 2444 C C . CYS A 1 301 ? 17.665 3.076 -10.856 1.00 96.62 301 CYS A C 1
ATOM 2446 O O . CYS A 1 301 ? 17.113 2.037 -11.217 1.00 96.62 301 CYS A O 1
ATOM 2448 N N . LEU A 1 302 ? 18.965 3.307 -11.079 1.00 95.50 302 LEU A N 1
ATOM 2449 C CA . LEU A 1 302 ? 19.842 2.343 -11.750 1.00 95.50 302 LEU A CA 1
ATOM 2450 C C . LEU A 1 302 ? 20.003 1.057 -10.935 1.00 95.50 302 LEU A C 1
ATOM 2452 O O . LEU A 1 302 ? 19.942 -0.036 -11.497 1.00 95.50 302 LEU A O 1
ATOM 2456 N N . GLN A 1 303 ? 20.175 1.175 -9.616 1.00 96.06 303 GLN A N 1
ATOM 2457 C CA . GLN A 1 303 ? 20.288 0.019 -8.730 1.00 96.06 303 GLN A CA 1
ATOM 2458 C C . GLN A 1 303 ? 19.034 -0.863 -8.798 1.00 96.06 303 GLN A C 1
ATOM 2460 O O . GLN A 1 303 ? 19.153 -2.074 -8.969 1.00 96.06 303 GLN A O 1
ATOM 2465 N N . LEU A 1 304 ? 17.839 -0.280 -8.702 1.00 96.69 304 LEU A N 1
ATOM 2466 C CA . LEU A 1 304 ? 16.585 -1.031 -8.775 1.00 96.69 304 LEU A CA 1
ATOM 2467 C C . LEU A 1 304 ? 16.402 -1.677 -10.147 1.00 96.69 304 LEU A C 1
ATOM 2469 O O . LEU A 1 304 ? 16.196 -2.886 -10.238 1.00 96.69 304 LEU A O 1
ATOM 2473 N N . ALA A 1 305 ? 16.576 -0.903 -11.218 1.00 95.19 305 ALA A N 1
ATOM 2474 C CA . ALA A 1 305 ? 16.464 -1.396 -12.586 1.00 95.19 305 ALA A CA 1
ATOM 2475 C C . ALA A 1 305 ? 17.474 -2.513 -12.920 1.00 95.19 305 ALA A C 1
ATOM 2477 O O . ALA A 1 305 ? 17.213 -3.345 -13.792 1.00 95.19 305 ALA A O 1
ATOM 2478 N N . SER A 1 306 ? 18.613 -2.583 -12.222 1.00 93.81 306 SER A N 1
ATOM 2479 C CA . SER A 1 306 ? 19.587 -3.669 -12.396 1.00 93.81 306 SER A CA 1
ATOM 2480 C C . SER A 1 306 ? 19.045 -5.045 -11.984 1.00 93.81 306 SER A C 1
ATOM 2482 O O . SER A 1 306 ? 19.456 -6.055 -12.555 1.00 93.81 306 SER A O 1
ATOM 2484 N N . SER A 1 307 ? 18.074 -5.085 -11.065 1.00 92.88 307 SER A N 1
ATOM 2485 C CA . SER A 1 307 ? 17.392 -6.308 -10.619 1.00 92.88 307 SER A CA 1
ATOM 2486 C C . SER A 1 307 ? 16.282 -6.757 -11.571 1.00 92.88 307 SER A C 1
ATOM 2488 O O . SER A 1 307 ? 15.773 -7.867 -11.430 1.00 92.88 307 SER A O 1
ATOM 2490 N N . ALA A 1 308 ? 15.903 -5.914 -12.538 1.00 94.56 308 ALA A N 1
ATOM 2491 C CA . ALA A 1 308 ? 14.841 -6.213 -13.487 1.00 94.56 308 ALA A CA 1
ATOM 2492 C C . ALA A 1 308 ? 15.222 -7.388 -14.394 1.00 94.56 308 ALA A C 1
ATOM 2494 O O . ALA A 1 308 ? 16.322 -7.408 -14.958 1.00 94.56 308 ALA A O 1
ATOM 2495 N N . THR A 1 309 ? 14.296 -8.330 -14.562 1.00 93.69 309 THR A N 1
ATOM 2496 C CA . THR A 1 309 ? 14.400 -9.453 -15.510 1.00 93.69 309 THR A CA 1
ATOM 2497 C C . THR A 1 309 ? 13.569 -9.226 -16.776 1.00 93.69 309 THR A C 1
ATOM 2499 O O . THR A 1 309 ? 13.908 -9.736 -17.841 1.00 93.69 309 THR A O 1
ATOM 2502 N N . ASN A 1 310 ? 12.529 -8.390 -16.696 1.00 92.88 310 ASN A N 1
ATOM 2503 C CA . ASN A 1 310 ? 11.671 -8.015 -17.818 1.00 92.88 310 ASN A CA 1
ATOM 2504 C C . ASN A 1 310 ? 12.067 -6.640 -18.380 1.00 92.88 310 ASN A C 1
ATOM 2506 O O . ASN A 1 310 ? 12.048 -5.640 -17.667 1.00 92.88 310 ASN A O 1
ATOM 2510 N N . VAL A 1 311 ? 12.361 -6.557 -19.683 1.00 94.12 311 VAL A N 1
ATOM 2511 C CA . VAL A 1 311 ? 12.734 -5.293 -20.350 1.00 94.12 311 VAL A CA 1
ATOM 2512 C C . VAL A 1 311 ? 11.670 -4.208 -20.172 1.00 94.12 311 VAL A C 1
ATOM 2514 O O . VAL A 1 311 ? 11.996 -3.031 -20.016 1.00 94.12 311 VAL A O 1
ATOM 2517 N N . ARG A 1 312 ? 10.386 -4.585 -20.156 1.00 93.62 312 ARG A N 1
ATOM 2518 C CA . ARG A 1 312 ? 9.284 -3.621 -20.046 1.00 93.62 312 ARG A CA 1
ATOM 2519 C C . ARG A 1 312 ? 9.270 -2.883 -18.707 1.00 93.62 312 ARG A C 1
ATOM 2521 O O . ARG A 1 312 ? 8.822 -1.740 -18.657 1.00 93.62 312 ARG A O 1
ATOM 2528 N N . ALA A 1 313 ? 9.816 -3.499 -17.662 1.00 94.81 313 ALA A N 1
ATOM 2529 C CA . ALA A 1 313 ? 9.926 -2.920 -16.329 1.00 94.81 313 ALA A CA 1
ATOM 2530 C C . ALA A 1 313 ? 10.896 -1.727 -16.257 1.00 94.81 313 ALA A C 1
ATOM 2532 O O . ALA A 1 313 ? 10.854 -0.950 -15.306 1.00 94.81 313 ALA A O 1
ATOM 2533 N N . ILE A 1 314 ? 11.740 -1.537 -17.276 1.00 96.12 314 ILE A N 1
ATOM 2534 C CA . ILE A 1 314 ? 12.676 -0.411 -17.360 1.00 96.12 314 ILE A CA 1
ATOM 2535 C C . ILE A 1 314 ? 11.969 0.892 -17.773 1.00 96.12 314 ILE A C 1
ATOM 2537 O O . ILE A 1 314 ? 12.346 1.976 -17.323 1.00 96.12 314 ILE A O 1
ATOM 2541 N N . PHE A 1 315 ? 10.922 0.817 -18.603 1.00 96.31 315 PHE A N 1
ATOM 2542 C CA . PHE A 1 315 ? 10.232 2.009 -19.113 1.00 96.31 315 PHE A CA 1
ATOM 2543 C C . PHE A 1 315 ? 9.576 2.878 -18.028 1.00 96.31 315 PHE A C 1
ATOM 2545 O O . PHE A 1 315 ? 9.670 4.100 -18.154 1.00 96.31 315 PHE A O 1
ATOM 2552 N N . PRO A 1 316 ? 8.967 2.324 -16.958 1.00 97.00 316 PRO A N 1
ATOM 2553 C CA . PRO A 1 316 ? 8.554 3.100 -15.792 1.00 97.00 316 PRO A CA 1
ATOM 2554 C C . PRO A 1 316 ? 9.648 4.024 -15.246 1.00 97.00 316 PRO A C 1
ATOM 2556 O O . PRO A 1 316 ? 9.389 5.208 -15.048 1.00 97.00 316 PRO A O 1
ATOM 2559 N N . PHE A 1 317 ? 10.881 3.532 -15.092 1.00 97.88 317 PHE A N 1
ATOM 2560 C CA . PHE A 1 317 ? 12.002 4.348 -14.615 1.00 97.88 317 PHE A CA 1
ATOM 2561 C C . PHE A 1 317 ? 12.388 5.439 -15.614 1.00 97.88 317 PHE A C 1
ATOM 2563 O O . PHE A 1 317 ? 12.580 6.583 -15.217 1.00 97.88 317 PHE A O 1
ATOM 2570 N N . ILE A 1 318 ? 12.449 5.121 -16.912 1.00 97.44 318 ILE A N 1
ATOM 2571 C CA . ILE A 1 318 ? 12.750 6.119 -17.953 1.00 97.44 318 ILE A CA 1
ATOM 2572 C C . ILE A 1 318 ? 11.689 7.221 -17.951 1.00 97.44 318 ILE A C 1
ATOM 2574 O O . ILE A 1 318 ? 12.024 8.404 -17.942 1.00 97.44 318 ILE A O 1
ATOM 2578 N N . LYS A 1 319 ? 10.404 6.851 -17.931 1.00 96.50 319 LYS A N 1
ATOM 2579 C CA . LYS A 1 319 ? 9.291 7.805 -17.897 1.00 96.50 319 LYS A CA 1
ATOM 2580 C C . LYS A 1 319 ? 9.332 8.663 -16.632 1.00 96.50 319 LYS A C 1
ATOM 2582 O O . LYS A 1 319 ? 9.148 9.872 -16.723 1.00 96.50 319 LYS A O 1
ATOM 2587 N N . LEU A 1 320 ? 9.598 8.060 -15.477 1.00 96.38 320 LEU A N 1
ATOM 2588 C CA . LEU A 1 320 ? 9.747 8.773 -14.211 1.00 96.38 320 LEU A CA 1
ATOM 2589 C C . LEU A 1 320 ? 10.892 9.795 -14.283 1.00 96.38 320 LEU A C 1
ATOM 2591 O O . LEU A 1 320 ? 10.667 10.983 -14.086 1.00 96.38 320 LEU A O 1
ATOM 2595 N N . VAL A 1 321 ? 12.103 9.357 -14.635 1.00 96.06 321 VAL A N 1
ATOM 2596 C CA . VAL A 1 321 ? 13.298 10.215 -14.671 1.00 96.06 321 VAL A CA 1
ATOM 2597 C C . VAL A 1 321 ? 13.156 11.338 -15.702 1.00 96.06 321 VAL A C 1
ATOM 2599 O O . VAL A 1 321 ? 13.500 12.481 -15.413 1.00 96.06 321 VAL A O 1
ATOM 2602 N N . THR A 1 322 ? 12.617 11.045 -16.889 1.00 94.00 322 THR A N 1
ATOM 2603 C CA . THR A 1 322 ? 12.365 12.073 -17.915 1.00 94.00 322 THR A CA 1
ATOM 2604 C C . THR A 1 322 ? 11.329 13.103 -17.470 1.00 94.00 322 THR A C 1
ATOM 2606 O O . THR A 1 322 ? 11.492 14.281 -17.777 1.00 94.00 322 THR A O 1
ATOM 2609 N N . THR A 1 323 ? 10.298 12.687 -16.727 1.00 92.75 323 THR A N 1
ATOM 2610 C CA . THR A 1 323 ? 9.253 13.593 -16.222 1.00 92.75 323 THR A CA 1
ATOM 2611 C C . THR A 1 323 ? 9.772 14.483 -15.093 1.00 92.75 323 THR A C 1
ATOM 2613 O O . THR A 1 323 ? 9.505 15.680 -15.099 1.00 92.75 323 THR A O 1
ATOM 2616 N N . GLU A 1 324 ? 10.537 13.922 -14.154 1.00 89.25 324 GLU A N 1
ATOM 2617 C CA . GLU A 1 324 ? 11.024 14.646 -12.971 1.00 89.25 324 GLU A CA 1
ATOM 2618 C C . GLU A 1 324 ? 12.244 15.534 -13.267 1.00 89.25 324 GLU A C 1
ATOM 2620 O O . GLU A 1 324 ? 12.388 16.605 -12.683 1.00 89.25 324 GLU A O 1
ATOM 2625 N N . LEU A 1 325 ? 13.142 15.103 -14.164 1.00 91.31 325 LEU A N 1
ATOM 2626 C CA . LEU A 1 325 ? 14.471 15.715 -14.333 1.00 91.31 325 LEU A CA 1
ATOM 2627 C C . LEU A 1 325 ? 14.769 16.199 -15.759 1.00 91.31 325 LEU A C 1
ATOM 2629 O O . LEU A 1 325 ? 15.801 16.833 -15.990 1.00 91.31 325 LEU A O 1
ATOM 2633 N N . GLY A 1 326 ? 13.899 15.912 -16.732 1.00 90.44 326 GLY A N 1
ATOM 2634 C CA . GLY A 1 326 ? 14.068 16.349 -18.118 1.00 90.44 326 GLY A CA 1
ATOM 2635 C C . GLY A 1 326 ? 15.454 16.016 -18.682 1.00 90.44 326 GLY A C 1
ATOM 2636 O O . GLY A 1 326 ? 15.878 14.859 -18.693 1.00 90.44 326 GLY A O 1
ATOM 2637 N N . VAL A 1 327 ? 16.175 17.047 -19.140 1.00 88.31 327 VAL A N 1
ATOM 2638 C CA . VAL A 1 327 ? 17.504 16.912 -19.766 1.00 88.31 327 VAL A CA 1
ATOM 2639 C C . VAL A 1 327 ? 18.559 16.385 -18.786 1.00 88.31 327 VAL A C 1
ATOM 2641 O O . VAL A 1 327 ? 19.427 15.613 -19.190 1.00 88.31 327 VAL A O 1
ATOM 2644 N N . GLU A 1 328 ? 18.476 16.730 -17.497 1.00 89.75 328 GLU A N 1
ATOM 2645 C CA . GLU A 1 328 ? 19.445 16.272 -16.487 1.00 89.75 328 GLU A CA 1
ATOM 2646 C C . GLU A 1 328 ? 19.360 14.758 -16.240 1.00 89.75 328 GLU A C 1
ATOM 2648 O O . GLU A 1 328 ? 20.345 14.131 -15.849 1.00 89.75 328 GLU A O 1
ATOM 2653 N N . GLY A 1 329 ? 18.197 14.157 -16.511 1.00 92.94 329 GLY A N 1
ATOM 2654 C CA . GLY A 1 329 ? 17.960 12.721 -16.388 1.00 92.94 329 GLY A CA 1
ATOM 2655 C C . GLY A 1 329 ? 18.421 11.891 -17.591 1.00 92.94 329 GLY A C 1
ATOM 2656 O O . GLY A 1 329 ? 18.551 10.671 -17.473 1.00 92.94 329 GLY A O 1
ATOM 2657 N N . VAL A 1 330 ? 18.707 12.522 -18.738 1.00 93.62 330 VAL A N 1
ATOM 2658 C CA . VAL A 1 330 ? 19.048 11.828 -19.997 1.00 93.62 330 VAL A CA 1
ATOM 2659 C C . VAL A 1 330 ? 20.202 10.827 -19.848 1.00 93.62 330 VAL A C 1
ATOM 2661 O O . VAL A 1 330 ? 20.034 9.701 -20.320 1.00 93.62 330 VAL A O 1
ATOM 2664 N N . PRO A 1 331 ? 21.330 11.133 -19.170 1.00 92.88 331 PRO A N 1
ATOM 2665 C CA . PRO A 1 331 ? 22.406 10.158 -18.969 1.00 92.88 331 PRO A CA 1
ATOM 2666 C C . PRO A 1 331 ? 21.939 8.852 -18.339 1.00 92.88 331 PRO A C 1
ATOM 2668 O O . PRO A 1 331 ? 22.283 7.773 -18.815 1.00 92.88 331 PRO A O 1
ATOM 2671 N N . VAL A 1 332 ? 21.099 8.954 -17.314 1.00 94.75 332 VAL A N 1
ATOM 2672 C CA . VAL A 1 332 ? 20.591 7.798 -16.578 1.00 94.75 332 VAL A CA 1
ATOM 2673 C C . VAL A 1 332 ? 19.556 7.048 -17.400 1.00 94.75 332 VAL A C 1
ATOM 2675 O O . VAL A 1 332 ? 19.588 5.824 -17.440 1.00 94.75 332 VAL A O 1
ATOM 2678 N N . CYS A 1 333 ? 18.693 7.751 -18.136 1.00 96.88 333 CYS A N 1
ATOM 2679 C CA . CYS A 1 333 ? 17.774 7.114 -19.079 1.00 96.88 333 CYS A CA 1
ATOM 2680 C C . CYS A 1 333 ? 18.509 6.319 -20.168 1.00 96.88 333 CYS A C 1
ATOM 2682 O O . CYS A 1 333 ? 18.047 5.247 -20.556 1.00 96.88 333 CYS A O 1
ATOM 2684 N N . VAL A 1 334 ? 19.660 6.804 -20.640 1.00 95.50 334 VAL A N 1
ATOM 2685 C CA . VAL A 1 334 ? 20.499 6.081 -21.607 1.00 95.50 334 VAL A CA 1
ATOM 2686 C C . VAL A 1 334 ? 21.137 4.842 -20.968 1.00 95.50 334 VAL A C 1
ATOM 2688 O O . VAL A 1 334 ? 21.136 3.780 -21.584 1.00 95.50 334 VAL A O 1
ATOM 2691 N N . GLU A 1 335 ? 21.610 4.923 -19.723 1.00 94.81 335 GLU A N 1
ATOM 2692 C CA . GLU A 1 335 ? 22.103 3.751 -18.978 1.00 94.81 335 GLU A CA 1
ATOM 2693 C C . GLU A 1 335 ? 20.993 2.713 -18.720 1.00 94.81 335 GLU A C 1
ATOM 2695 O O . GLU A 1 335 ? 21.210 1.511 -18.885 1.00 94.81 335 GLU A O 1
ATOM 2700 N N . LEU A 1 336 ? 19.772 3.160 -18.412 1.00 96.25 336 LEU A N 1
ATOM 2701 C CA . LEU A 1 336 ? 18.589 2.300 -18.327 1.00 96.25 336 LEU A CA 1
ATOM 2702 C C . LEU A 1 336 ? 18.293 1.625 -19.677 1.00 96.25 336 LEU A C 1
ATOM 2704 O O . LEU A 1 336 ? 18.010 0.428 -19.717 1.00 96.25 336 LEU A O 1
ATOM 2708 N N . CYS A 1 337 ? 18.425 2.343 -20.796 1.00 95.88 337 CYS A N 1
ATOM 2709 C CA . CYS A 1 337 ? 18.299 1.748 -22.129 1.00 95.88 337 CYS A CA 1
ATOM 2710 C C . CYS A 1 337 ? 19.407 0.725 -22.422 1.00 95.88 337 CYS A C 1
ATOM 2712 O O . CYS A 1 337 ? 19.121 -0.311 -23.020 1.00 95.88 337 CYS A O 1
ATOM 2714 N N . ALA A 1 338 ? 20.645 0.957 -21.971 1.00 93.12 338 ALA A N 1
ATOM 2715 C CA . ALA A 1 338 ? 21.717 -0.038 -22.072 1.00 93.12 338 ALA A CA 1
ATOM 2716 C C . ALA A 1 338 ? 21.325 -1.325 -21.331 1.00 93.12 338 ALA A C 1
ATOM 2718 O O . ALA A 1 338 ? 21.417 -2.420 -21.885 1.00 93.12 338 ALA A O 1
ATOM 2719 N N . ARG A 1 339 ? 20.793 -1.197 -20.107 1.00 92.56 339 ARG A N 1
ATOM 2720 C CA . ARG A 1 339 ? 20.266 -2.336 -19.343 1.00 92.56 339 ARG A CA 1
ATOM 2721 C C . ARG A 1 339 ? 19.123 -3.044 -20.079 1.00 92.56 339 ARG A C 1
ATOM 2723 O O . ARG A 1 339 ? 19.100 -4.273 -20.128 1.00 92.56 339 ARG A O 1
ATOM 2730 N N . ALA A 1 340 ? 18.205 -2.291 -20.679 1.00 94.00 340 ALA A N 1
ATOM 2731 C CA . ALA A 1 340 ? 17.109 -2.834 -21.479 1.00 94.00 340 ALA A CA 1
ATOM 2732 C C . ALA A 1 340 ? 17.612 -3.632 -22.697 1.00 94.00 340 ALA A C 1
ATOM 2734 O O . ALA A 1 340 ? 17.107 -4.723 -22.958 1.00 94.00 340 ALA A O 1
ATOM 2735 N N . LEU A 1 341 ? 18.632 -3.133 -23.406 1.00 91.50 341 LEU A N 1
ATOM 2736 C CA . LEU A 1 341 ? 19.270 -3.843 -24.520 1.00 91.50 341 LEU A CA 1
ATOM 2737 C C . LEU A 1 341 ? 19.941 -5.147 -24.057 1.00 91.50 341 LEU A C 1
ATOM 2739 O O . LEU A 1 341 ? 19.751 -6.172 -24.704 1.00 91.50 341 LEU A O 1
ATOM 2743 N N . GLN A 1 342 ? 20.647 -5.136 -22.918 1.00 89.31 342 GLN A N 1
ATOM 2744 C CA . GLN A 1 342 ? 21.298 -6.332 -22.352 1.00 89.31 342 GLN A CA 1
ATOM 2745 C C . GLN A 1 342 ? 20.287 -7.433 -22.001 1.00 89.31 342 GLN A C 1
ATOM 2747 O O . GLN A 1 342 ? 20.538 -8.612 -22.235 1.00 89.31 342 GLN A O 1
ATOM 2752 N N . LEU A 1 343 ? 19.136 -7.053 -21.442 1.00 86.69 343 LEU A N 1
ATOM 2753 C CA . LEU A 1 343 ? 18.036 -7.974 -21.133 1.00 86.69 343 LEU A CA 1
ATOM 2754 C C . LEU A 1 343 ? 17.311 -8.469 -22.398 1.00 86.69 343 LEU A C 1
ATOM 2756 O O . LEU A 1 343 ? 16.811 -9.595 -22.451 1.00 86.69 343 LEU A O 1
ATOM 2760 N N . GLY A 1 344 ? 17.234 -7.619 -23.423 1.00 72.06 344 GLY A N 1
ATOM 2761 C CA . GLY A 1 344 ? 16.497 -7.886 -24.653 1.00 72.06 344 GLY A CA 1
ATOM 2762 C C . GLY A 1 344 ? 17.119 -8.946 -25.559 1.00 72.06 344 GLY A C 1
ATOM 2763 O O . GLY A 1 344 ? 16.401 -9.515 -26.383 1.00 72.06 344 GLY A O 1
ATOM 2764 N N . ASP A 1 345 ? 18.409 -9.247 -25.404 1.00 65.31 345 ASP A N 1
ATOM 2765 C CA . ASP A 1 345 ? 19.104 -10.276 -26.190 1.00 65.31 345 ASP A CA 1
ATOM 2766 C C . ASP A 1 345 ? 18.721 -11.711 -25.812 1.00 65.31 345 ASP A C 1
ATOM 2768 O O . ASP A 1 345 ? 18.896 -12.623 -26.617 1.00 65.31 345 ASP A O 1
ATOM 2772 N N . THR A 1 346 ? 18.113 -11.914 -24.642 1.00 59.81 346 THR A N 1
ATOM 2773 C CA . THR A 1 346 ? 17.690 -13.240 -24.172 1.00 59.81 346 THR A CA 1
ATOM 2774 C C . THR A 1 346 ? 16.174 -13.425 -24.084 1.00 59.81 346 THR A C 1
ATOM 2776 O O . THR A 1 346 ? 15.738 -14.574 -24.130 1.00 59.81 346 THR A O 1
ATOM 2779 N N . GLN A 1 347 ? 15.362 -12.360 -23.952 1.00 58.44 347 GLN A N 1
ATOM 2780 C CA . GLN A 1 347 ? 13.937 -12.510 -23.581 1.00 58.44 347 GLN A CA 1
ATOM 2781 C C . GLN A 1 347 ? 12.907 -11.585 -24.270 1.00 58.44 347 GLN A C 1
ATOM 2783 O O . GLN A 1 347 ? 11.707 -11.804 -24.101 1.00 58.44 347 GLN A O 1
ATOM 2788 N N . ALA A 1 348 ? 13.303 -10.554 -25.028 1.00 70.69 348 ALA A N 1
ATOM 2789 C CA . ALA A 1 348 ? 12.353 -9.546 -25.528 1.00 70.69 348 ALA A CA 1
ATOM 2790 C C . ALA A 1 348 ? 11.812 -9.832 -26.940 1.00 70.69 348 ALA A C 1
ATOM 2792 O O . ALA A 1 348 ? 12.552 -10.235 -27.836 1.00 70.69 348 ALA A O 1
ATOM 2793 N N . ASP A 1 349 ? 10.527 -9.534 -27.165 1.00 82.94 349 ASP A N 1
ATOM 2794 C CA . ASP A 1 349 ? 9.940 -9.546 -28.509 1.00 82.94 349 ASP A CA 1
ATOM 2795 C C . ASP A 1 349 ? 10.430 -8.368 -29.374 1.00 82.94 349 ASP A C 1
ATOM 2797 O O . ASP A 1 349 ? 10.958 -7.365 -28.881 1.00 82.94 349 ASP A O 1
ATOM 2801 N N . GLY A 1 350 ? 10.249 -8.482 -30.696 1.00 84.00 350 GLY A N 1
ATOM 2802 C CA . GLY A 1 350 ? 10.680 -7.455 -31.652 1.00 84.00 350 GLY A CA 1
ATOM 2803 C C . GLY A 1 350 ? 10.046 -6.082 -31.403 1.00 84.00 350 GLY A C 1
ATOM 2804 O O . GLY A 1 350 ? 10.688 -5.064 -31.632 1.00 84.00 350 GLY A O 1
ATOM 2805 N N . VAL A 1 351 ? 8.827 -6.037 -30.858 1.00 88.38 351 VAL A N 1
ATOM 2806 C CA . VAL A 1 351 ? 8.146 -4.779 -30.508 1.00 88.38 351 VAL A CA 1
ATOM 2807 C C . VAL A 1 351 ? 8.873 -4.071 -29.364 1.00 88.38 351 VAL A C 1
ATOM 2809 O O . VAL A 1 351 ? 9.125 -2.870 -29.433 1.00 88.38 351 VAL A O 1
ATOM 2812 N N . THR A 1 352 ? 9.253 -4.808 -28.323 1.00 90.94 352 THR A N 1
ATOM 2813 C CA . THR A 1 352 ? 9.959 -4.260 -27.162 1.00 90.94 352 THR A CA 1
ATOM 2814 C C . THR A 1 352 ? 11.360 -3.795 -27.543 1.00 90.94 352 THR A C 1
ATOM 2816 O O . THR A 1 352 ? 11.762 -2.699 -27.156 1.00 90.94 352 THR A O 1
ATOM 2819 N N . ARG A 1 353 ? 12.087 -4.574 -28.354 1.00 89.44 353 ARG A N 1
ATOM 2820 C CA . ARG A 1 353 ? 13.407 -4.169 -28.869 1.00 89.44 353 ARG A CA 1
ATOM 2821 C C . ARG A 1 353 ? 13.317 -2.892 -29.710 1.00 89.44 353 ARG A C 1
ATOM 2823 O O . ARG A 1 353 ? 14.170 -2.012 -29.576 1.00 89.44 353 ARG A O 1
ATOM 2830 N N . SER A 1 354 ? 12.260 -2.760 -30.509 1.00 92.50 354 SER A N 1
ATOM 2831 C CA . SER A 1 354 ? 12.030 -1.579 -31.342 1.00 92.50 354 SER A CA 1
ATOM 2832 C C . SER A 1 354 ? 11.745 -0.367 -30.469 1.00 92.50 354 SER A C 1
ATOM 2834 O O . SER A 1 354 ? 12.327 0.698 -30.671 1.00 92.50 354 SER A O 1
ATOM 2836 N N . LEU A 1 355 ? 10.919 -0.544 -29.434 1.00 94.88 355 LEU A N 1
ATOM 2837 C CA . LEU A 1 355 ? 10.625 0.509 -28.473 1.00 94.88 355 LEU A CA 1
ATOM 2838 C C . LEU A 1 355 ? 11.896 1.005 -27.773 1.00 94.88 355 LEU A C 1
ATOM 2840 O O . LEU A 1 355 ? 12.094 2.212 -27.707 1.00 94.88 355 LEU A O 1
ATOM 2844 N N . VAL A 1 356 ? 12.792 0.111 -27.335 1.00 95.75 356 VAL A N 1
ATOM 2845 C CA . VAL A 1 356 ? 14.084 0.509 -26.743 1.00 95.75 356 VAL A CA 1
ATOM 2846 C C . VAL A 1 356 ? 14.905 1.348 -27.729 1.00 95.75 356 VAL A C 1
ATOM 2848 O O . VAL A 1 356 ? 15.391 2.416 -27.364 1.00 95.75 356 VAL A O 1
ATOM 2851 N N . CYS A 1 357 ? 15.011 0.924 -28.993 1.00 95.69 357 CYS A N 1
ATOM 2852 C CA . CYS A 1 357 ? 15.740 1.674 -30.022 1.00 95.69 357 CYS A CA 1
ATOM 2853 C C . CYS A 1 357 ? 15.118 3.056 -30.282 1.00 95.69 357 CYS A C 1
ATOM 2855 O O . CYS A 1 357 ? 15.832 4.056 -30.356 1.00 95.69 357 CYS A O 1
ATOM 2857 N N . LYS A 1 358 ? 13.785 3.133 -30.370 1.00 96.38 358 LYS A N 1
ATOM 2858 C CA . LYS A 1 358 ? 13.043 4.395 -30.515 1.00 96.38 358 LYS A CA 1
ATOM 2859 C C . LYS A 1 358 ? 13.270 5.311 -29.310 1.00 96.38 358 LYS A C 1
ATOM 2861 O O . LYS A 1 358 ? 13.476 6.508 -29.488 1.00 96.38 358 LYS A O 1
ATOM 2866 N N . THR A 1 359 ? 13.295 4.762 -28.095 1.00 97.19 359 THR A N 1
ATOM 2867 C CA . THR A 1 359 ? 13.595 5.518 -26.872 1.00 97.19 359 THR A CA 1
ATOM 2868 C C . THR A 1 359 ? 15.028 6.050 -26.867 1.00 97.19 359 THR A C 1
ATOM 2870 O O . THR A 1 359 ? 15.221 7.216 -26.539 1.00 97.19 359 THR A O 1
ATOM 2873 N N . ILE A 1 360 ? 16.025 5.263 -27.284 1.00 96.62 360 ILE A N 1
ATOM 2874 C CA . ILE A 1 360 ? 17.415 5.736 -27.393 1.00 96.62 360 ILE A CA 1
ATOM 2875 C C . ILE A 1 360 ? 17.520 6.897 -28.392 1.00 96.62 360 ILE A C 1
ATOM 2877 O O . ILE A 1 360 ? 18.087 7.936 -28.057 1.00 96.62 360 ILE A O 1
ATOM 2881 N N . ALA A 1 361 ? 16.933 6.755 -29.585 1.00 95.31 361 ALA A N 1
ATOM 2882 C CA . ALA A 1 361 ? 16.926 7.815 -30.595 1.00 95.31 361 ALA A CA 1
ATOM 2883 C C . ALA A 1 361 ? 16.205 9.085 -30.104 1.00 95.31 361 ALA A C 1
ATOM 2885 O O . ALA A 1 361 ? 16.647 10.196 -30.382 1.00 95.31 361 ALA A O 1
ATOM 2886 N N . PHE A 1 362 ? 15.129 8.930 -29.326 1.00 94.94 362 PHE A N 1
ATOM 2887 C CA . PHE A 1 362 ? 14.429 10.050 -28.694 1.00 94.94 362 PHE A CA 1
ATOM 2888 C C . PHE A 1 362 ? 15.279 10.765 -27.632 1.00 94.94 362 PHE A C 1
ATOM 2890 O O . PHE A 1 362 ? 15.231 11.988 -27.533 1.00 94.94 362 PHE A O 1
ATOM 2897 N N . LEU A 1 363 ? 16.060 10.021 -26.844 1.00 94.88 363 LEU A N 1
ATOM 2898 C CA . LEU A 1 363 ? 16.937 10.580 -25.809 1.00 94.88 363 LEU A CA 1
ATOM 2899 C C . LEU A 1 363 ? 18.184 11.261 -26.396 1.00 94.88 363 LEU A C 1
ATOM 2901 O O . LEU A 1 363 ? 18.726 12.177 -25.778 1.00 94.88 363 LEU A O 1
ATOM 2905 N N . LEU A 1 364 ? 18.644 10.818 -27.570 1.00 92.75 364 LEU A N 1
ATOM 2906 C CA . LEU A 1 364 ? 19.868 11.284 -28.228 1.00 92.75 364 LEU A CA 1
ATOM 2907 C C . LEU A 1 364 ? 19.606 11.762 -29.673 1.00 92.75 364 LEU A C 1
ATOM 2909 O O . LEU A 1 364 ? 20.280 11.307 -30.596 1.00 92.75 364 LEU A O 1
ATOM 2913 N N . PRO A 1 365 ? 18.681 12.715 -29.901 1.00 91.00 365 PRO A N 1
ATOM 2914 C CA . PRO A 1 365 ? 18.217 13.065 -31.248 1.00 91.00 365 PRO A CA 1
ATOM 2915 C C . PRO A 1 365 ? 19.297 13.727 -32.117 1.00 91.00 365 PRO A C 1
ATOM 2917 O O . PRO A 1 365 ? 19.192 13.741 -33.341 1.00 91.00 365 PRO A O 1
ATOM 2920 N N . HIS A 1 366 ? 20.336 14.286 -31.493 1.00 88.25 366 HIS A N 1
ATOM 2921 C CA . HIS A 1 366 ? 21.454 14.944 -32.172 1.00 88.25 366 HIS A CA 1
ATOM 2922 C C . HIS A 1 366 ? 22.636 14.008 -32.447 1.00 88.25 366 HIS A C 1
ATOM 2924 O O . HIS A 1 366 ? 23.606 14.421 -33.080 1.00 88.25 366 HIS A O 1
ATOM 2930 N N . ASP A 1 367 ? 22.575 12.757 -31.985 1.00 90.12 367 ASP A N 1
ATOM 2931 C CA . ASP A 1 367 ? 23.612 11.766 -32.237 1.00 90.12 367 ASP A CA 1
ATOM 2932 C C . ASP A 1 367 ? 23.261 10.949 -33.483 1.00 90.12 367 ASP A C 1
ATOM 2934 O O . ASP A 1 367 ? 22.588 9.921 -33.419 1.00 90.12 367 ASP A O 1
ATOM 2938 N N . LEU A 1 368 ? 23.690 11.444 -34.646 1.00 90.12 368 LEU A N 1
ATOM 2939 C CA . LEU A 1 368 ? 23.304 10.876 -35.938 1.00 90.12 368 LEU A CA 1
ATOM 2940 C C . LEU A 1 368 ? 23.730 9.407 -36.098 1.00 90.12 368 LEU A C 1
ATOM 2942 O O . LEU A 1 368 ? 22.991 8.619 -36.687 1.00 90.12 368 LEU A O 1
ATOM 2946 N N . GLU A 1 369 ? 24.886 9.024 -35.551 1.00 90.75 369 GLU A N 1
ATOM 2947 C CA . GLU A 1 369 ? 25.368 7.638 -35.570 1.00 90.75 369 GLU A CA 1
ATOM 2948 C C . GLU A 1 369 ? 24.419 6.716 -34.792 1.00 90.75 369 GLU A C 1
ATOM 2950 O O . GLU A 1 369 ? 23.990 5.683 -35.313 1.00 90.75 369 GLU A O 1
ATOM 2955 N N . ILE A 1 370 ? 24.040 7.117 -33.574 1.00 92.50 370 ILE A N 1
ATOM 2956 C CA . ILE A 1 370 ? 23.093 6.368 -32.742 1.00 92.50 370 ILE A CA 1
ATOM 2957 C C . ILE A 1 370 ? 21.716 6.322 -33.405 1.00 92.50 370 ILE A C 1
ATOM 2959 O O . ILE A 1 370 ? 21.140 5.243 -33.534 1.00 92.50 370 ILE A O 1
ATOM 2963 N N . CYS A 1 371 ? 21.203 7.459 -33.883 1.00 93.69 371 CYS A N 1
ATOM 2964 C CA . CYS A 1 371 ? 19.904 7.535 -34.549 1.00 93.69 371 CYS A CA 1
ATOM 2965 C C . CYS A 1 371 ? 19.826 6.603 -35.765 1.00 93.69 371 CYS A C 1
ATOM 2967 O O . CYS A 1 371 ? 18.833 5.895 -35.932 1.00 93.69 371 CYS A O 1
ATOM 2969 N N . ARG A 1 372 ? 20.877 6.552 -36.593 1.00 93.19 372 ARG A N 1
ATOM 2970 C CA . ARG A 1 372 ? 20.951 5.642 -37.746 1.00 93.19 372 ARG A CA 1
ATOM 2971 C C . ARG A 1 372 ? 20.973 4.177 -37.324 1.00 93.19 372 ARG A C 1
ATOM 2973 O O . ARG A 1 372 ? 20.207 3.388 -37.876 1.00 93.19 372 ARG A O 1
ATOM 2980 N N . ALA A 1 373 ? 21.793 3.820 -36.334 1.00 94.00 373 ALA A N 1
ATOM 2981 C CA . ALA A 1 373 ? 21.847 2.455 -35.817 1.00 94.00 373 ALA A CA 1
ATOM 2982 C C . ALA A 1 373 ? 20.482 2.016 -35.254 1.00 94.00 373 ALA A C 1
ATOM 2984 O O . ALA A 1 373 ? 19.972 0.956 -35.617 1.00 94.00 373 ALA A O 1
ATOM 2985 N N . CYS A 1 374 ? 19.835 2.863 -34.447 1.00 95.69 374 CYS A N 1
ATOM 2986 C CA . CYS A 1 374 ? 18.489 2.618 -33.931 1.00 95.69 374 CYS A CA 1
ATOM 2987 C C . CYS A 1 374 ? 17.453 2.472 -35.054 1.00 95.69 374 CYS A C 1
ATOM 2989 O O . CYS A 1 374 ? 16.657 1.537 -35.018 1.00 95.69 374 CYS A O 1
ATOM 2991 N N . ALA A 1 375 ? 17.461 3.349 -36.062 1.00 95.44 375 ALA A N 1
ATOM 2992 C CA . ALA A 1 375 ? 16.511 3.286 -37.172 1.00 95.44 375 ALA A CA 1
ATOM 2993 C C . ALA A 1 375 ? 16.653 1.997 -37.991 1.00 95.44 375 ALA A C 1
ATOM 2995 O O . ALA A 1 375 ? 15.648 1.394 -38.368 1.00 95.44 375 ALA A O 1
ATOM 2996 N N . LEU A 1 376 ? 17.885 1.534 -38.217 1.00 94.50 376 LEU A N 1
ATOM 2997 C CA . LEU A 1 376 ? 18.132 0.258 -38.883 1.00 94.50 376 LEU A CA 1
ATOM 2998 C C . LEU A 1 376 ? 17.643 -0.927 -38.055 1.00 94.50 376 LEU A C 1
ATOM 3000 O O . LEU A 1 376 ? 16.982 -1.802 -38.605 1.00 94.50 376 LEU A O 1
ATOM 3004 N N . LEU A 1 377 ? 17.895 -0.945 -36.745 1.00 93.31 377 LEU A N 1
ATOM 3005 C CA . LEU A 1 377 ? 17.383 -1.997 -35.860 1.00 93.31 377 LEU A CA 1
ATOM 3006 C C . LEU A 1 377 ? 15.852 -2.040 -35.848 1.00 93.31 377 LEU A C 1
ATOM 3008 O O . LEU A 1 377 ? 15.269 -3.117 -35.984 1.00 93.31 377 LEU A O 1
ATOM 3012 N N . VAL A 1 378 ? 15.205 -0.875 -35.749 1.00 94.50 378 VAL A N 1
ATOM 3013 C CA . VAL A 1 378 ? 13.744 -0.741 -35.848 1.00 94.50 378 VAL A CA 1
ATOM 3014 C C . VAL A 1 378 ? 13.254 -1.276 -37.192 1.00 94.50 378 VAL A C 1
ATOM 3016 O O . VAL A 1 378 ? 12.316 -2.069 -37.231 1.00 94.50 378 VAL A O 1
ATOM 3019 N N . PHE A 1 379 ? 13.912 -0.917 -38.296 1.00 93.81 379 PHE A N 1
ATOM 3020 C CA . PHE A 1 379 ? 13.568 -1.433 -39.617 1.00 93.81 379 PHE A CA 1
ATOM 3021 C C . PHE A 1 379 ? 13.738 -2.958 -39.713 1.00 93.81 379 PHE A C 1
ATOM 3023 O O . PHE A 1 379 ? 12.829 -3.633 -40.194 1.00 93.81 379 PHE A O 1
ATOM 3030 N N . CYS A 1 380 ? 14.849 -3.520 -39.222 1.00 90.06 380 CYS A N 1
ATOM 3031 C CA . CYS A 1 380 ? 15.095 -4.966 -39.223 1.00 90.06 380 CYS A CA 1
ATOM 3032 C C . CYS A 1 380 ? 13.971 -5.731 -38.493 1.00 90.06 380 CYS A C 1
ATOM 3034 O O . CYS A 1 380 ? 13.624 -6.843 -38.905 1.00 90.06 380 CYS A O 1
ATOM 3036 N N . GLN A 1 381 ? 13.411 -5.133 -37.433 1.00 89.50 381 GLN A N 1
ATOM 3037 C CA . GLN A 1 381 ? 12.380 -5.720 -36.574 1.00 89.50 381 GLN A CA 1
ATOM 3038 C C . GLN A 1 381 ? 10.955 -5.518 -37.112 1.00 89.50 381 GLN A C 1
ATOM 3040 O O . GLN A 1 381 ? 10.181 -6.471 -37.136 1.00 89.50 381 GLN A O 1
ATOM 3045 N N . GLU A 1 382 ? 10.602 -4.308 -37.552 1.00 90.88 382 GLU A N 1
ATOM 3046 C CA . GLU A 1 382 ? 9.228 -3.952 -37.942 1.00 90.88 382 GLU A CA 1
ATOM 3047 C C . GLU A 1 382 ? 8.967 -4.087 -39.448 1.00 90.88 382 GLU A C 1
ATOM 3049 O O . GLU A 1 382 ? 7.857 -4.426 -39.854 1.00 90.88 382 GLU A O 1
ATOM 3054 N N . ARG A 1 383 ? 9.979 -3.821 -40.287 1.00 89.75 383 ARG A N 1
ATOM 3055 C CA . ARG A 1 383 ? 9.915 -3.846 -41.765 1.00 89.75 383 ARG A CA 1
ATOM 3056 C C . ARG A 1 383 ? 8.749 -3.047 -42.367 1.00 89.75 383 ARG A C 1
ATOM 3058 O O . ARG A 1 383 ? 8.230 -3.398 -43.427 1.00 89.75 383 ARG A O 1
ATOM 3065 N N . THR A 1 384 ? 8.345 -1.969 -41.699 1.00 89.94 384 THR A N 1
ATOM 3066 C CA . THR A 1 384 ? 7.270 -1.070 -42.136 1.00 89.94 384 THR A CA 1
ATOM 3067 C C . THR A 1 384 ? 7.785 0.008 -43.089 1.00 89.94 384 THR A C 1
ATOM 3069 O O . THR A 1 384 ? 8.972 0.346 -43.103 1.00 89.94 384 THR A O 1
ATOM 3072 N N . LEU A 1 385 ? 6.869 0.598 -43.863 1.00 89.69 385 LEU A N 1
ATOM 3073 C CA . LEU A 1 385 ? 7.163 1.750 -44.721 1.00 89.69 385 LEU A CA 1
ATOM 3074 C C . LEU A 1 385 ? 7.691 2.955 -43.919 1.00 89.69 385 LEU A C 1
ATOM 3076 O O . LEU A 1 385 ? 8.601 3.648 -44.364 1.00 89.69 385 LEU A O 1
ATOM 3080 N N . GLU A 1 386 ? 7.159 3.189 -42.719 1.00 91.31 386 GLU A N 1
ATOM 3081 C CA . GLU A 1 386 ? 7.589 4.282 -41.839 1.00 91.31 386 GLU A CA 1
ATOM 3082 C C . GLU A 1 386 ? 9.032 4.099 -41.348 1.00 91.31 386 GLU A C 1
ATOM 3084 O O . GLU A 1 386 ? 9.831 5.038 -41.409 1.00 91.31 386 GLU A O 1
ATOM 3089 N N . ALA A 1 387 ? 9.403 2.882 -40.937 1.00 92.25 387 ALA A N 1
ATOM 3090 C CA . ALA A 1 387 ? 10.777 2.578 -40.549 1.00 92.25 387 ALA A CA 1
ATOM 3091 C C . ALA A 1 387 ? 11.742 2.736 -41.738 1.00 92.25 387 ALA A C 1
ATOM 3093 O O . ALA A 1 387 ? 12.816 3.316 -41.584 1.00 92.25 387 ALA A O 1
ATOM 3094 N N . TYR A 1 388 ? 11.338 2.299 -42.939 1.00 92.19 388 TYR A N 1
ATOM 3095 C CA . TYR A 1 388 ? 12.120 2.487 -44.167 1.00 92.19 388 TYR A CA 1
ATOM 3096 C C . TYR A 1 388 ? 12.368 3.972 -44.474 1.00 92.19 388 TYR A C 1
ATOM 3098 O O . TYR A 1 388 ? 13.512 4.385 -44.685 1.00 92.19 388 TYR A O 1
ATOM 3106 N N . ARG A 1 389 ? 11.311 4.793 -44.452 1.00 91.44 389 ARG A N 1
ATOM 3107 C CA . ARG A 1 389 ? 11.416 6.243 -44.672 1.00 91.44 389 ARG A CA 1
ATOM 3108 C C . ARG A 1 389 ? 12.302 6.905 -43.618 1.00 91.44 389 ARG A C 1
ATOM 3110 O O . ARG A 1 389 ? 13.132 7.735 -43.968 1.00 91.44 389 ARG A O 1
ATOM 3117 N N . THR A 1 390 ? 12.195 6.490 -42.355 1.00 93.81 390 THR A N 1
ATOM 3118 C CA . THR A 1 390 ? 13.049 6.990 -41.265 1.00 93.81 390 THR A CA 1
ATOM 3119 C C . THR A 1 390 ? 14.531 6.712 -41.527 1.00 93.81 390 THR A C 1
ATOM 3121 O O . THR A 1 390 ? 15.354 7.618 -41.399 1.00 93.81 390 THR A O 1
ATOM 3124 N N . VAL A 1 391 ? 14.878 5.492 -41.959 1.00 93.12 391 VAL A N 1
ATOM 3125 C CA . VAL A 1 391 ? 16.251 5.148 -42.369 1.00 93.12 391 VAL A CA 1
ATOM 3126 C C . VAL A 1 391 ? 16.710 6.054 -43.512 1.00 93.12 391 VAL A C 1
ATOM 3128 O O . VAL A 1 391 ? 17.777 6.655 -43.421 1.00 93.12 391 VAL A O 1
ATOM 3131 N N . CYS A 1 392 ? 15.897 6.212 -44.560 1.00 90.56 392 CYS A N 1
ATOM 3132 C CA . CYS A 1 392 ? 16.247 7.058 -45.702 1.00 90.56 392 CYS A CA 1
ATOM 3133 C C . CYS A 1 392 ? 16.519 8.506 -45.280 1.00 90.56 392 CYS A C 1
ATOM 3135 O O . CYS A 1 392 ? 17.558 9.054 -45.634 1.00 90.56 392 CYS A O 1
ATOM 3137 N N . LEU A 1 393 ? 15.627 9.098 -44.484 1.00 91.56 393 LEU A N 1
ATOM 3138 C CA . LEU A 1 393 ? 15.759 10.471 -43.995 1.00 91.56 393 LEU A CA 1
ATOM 3139 C C . LEU A 1 393 ? 17.053 10.672 -43.192 1.00 91.56 393 LEU A C 1
ATOM 3141 O O . LEU A 1 393 ? 17.786 11.627 -43.434 1.00 91.56 393 LEU A O 1
ATOM 3145 N N . LEU A 1 394 ? 17.389 9.751 -42.285 1.00 91.75 394 LEU A N 1
ATOM 3146 C CA . LEU A 1 394 ? 18.599 9.860 -41.463 1.00 91.75 394 LEU A CA 1
ATOM 3147 C C . LEU A 1 394 ? 19.899 9.693 -42.266 1.00 91.75 394 LEU A C 1
ATOM 3149 O O . LEU A 1 394 ? 20.921 10.295 -41.929 1.00 91.75 394 LEU A O 1
ATOM 3153 N N . TYR A 1 395 ? 19.882 8.890 -43.330 1.00 90.19 395 TYR A N 1
ATOM 3154 C CA . TYR A 1 395 ? 21.041 8.694 -44.207 1.00 90.19 395 TYR A CA 1
ATOM 3155 C C . TYR A 1 395 ? 21.195 9.782 -45.284 1.00 90.19 395 TYR A C 1
ATOM 3157 O O . TYR A 1 395 ? 22.251 9.857 -45.904 1.00 90.19 395 TYR A O 1
ATOM 3165 N N . MET A 1 396 ? 20.203 10.665 -45.467 1.00 89.06 396 MET A N 1
ATOM 3166 C CA . MET A 1 396 ? 20.345 11.879 -46.289 1.00 89.06 396 MET A CA 1
ATOM 3167 C C . MET A 1 396 ? 21.193 12.964 -45.615 1.00 89.06 396 MET A C 1
ATOM 3169 O O . MET A 1 396 ? 21.772 13.811 -46.296 1.00 89.06 396 MET A O 1
ATOM 3173 N N . HIS A 1 397 ? 21.260 12.977 -44.282 1.00 86.25 397 HIS A N 1
ATOM 3174 C CA . HIS A 1 397 ? 22.077 13.949 -43.561 1.00 86.25 397 HIS A CA 1
ATOM 3175 C C . HIS A 1 397 ? 23.573 13.660 -43.762 1.00 86.25 397 HIS A C 1
ATOM 3177 O O . HIS A 1 397 ? 23.965 12.497 -43.722 1.00 86.25 397 HIS A O 1
ATOM 3183 N N . PRO A 1 398 ? 24.432 14.675 -43.959 1.00 84.06 398 PRO A N 1
ATOM 3184 C CA . PRO A 1 398 ? 25.872 14.456 -44.044 1.00 84.06 398 PRO A CA 1
ATOM 3185 C C . PRO A 1 398 ? 26.428 13.996 -42.692 1.00 84.06 398 PRO A C 1
ATOM 3187 O O . PRO A 1 398 ? 25.884 14.349 -41.644 1.00 84.06 398 PRO A O 1
ATOM 3190 N N . ASP A 1 399 ? 27.531 13.248 -42.713 1.00 77.56 399 ASP A N 1
ATOM 3191 C CA . ASP A 1 399 ? 28.250 12.898 -41.489 1.00 77.56 399 ASP A CA 1
ATOM 3192 C C . ASP A 1 399 ? 28.744 14.173 -40.798 1.00 77.56 399 ASP A C 1
ATOM 3194 O O . ASP A 1 399 ? 29.378 15.034 -41.411 1.00 77.56 399 ASP A O 1
ATOM 3198 N N . GLN A 1 400 ? 28.418 14.310 -39.515 1.00 69.25 400 GLN A N 1
ATOM 3199 C CA . GLN A 1 400 ? 28.847 15.425 -38.679 1.00 69.25 400 GLN A CA 1
ATOM 3200 C C . GLN A 1 400 ? 29.624 14.864 -37.494 1.00 69.25 400 GLN A C 1
ATOM 3202 O O . GLN A 1 400 ? 29.147 13.952 -36.817 1.00 69.25 400 GLN A O 1
ATOM 3207 N N . GLU A 1 401 ? 30.812 15.409 -37.224 1.00 63.47 401 GLU A N 1
ATOM 3208 C CA . GLU A 1 401 ? 31.507 15.101 -35.977 1.00 63.47 401 GLU A CA 1
ATOM 3209 C C . GLU A 1 401 ? 30.685 15.647 -34.796 1.00 63.47 401 GLU A C 1
ATOM 3211 O O . GLU A 1 401 ? 30.287 16.819 -34.814 1.00 63.47 401 GLU A O 1
ATOM 3216 N N . PRO A 1 402 ? 30.404 14.834 -33.763 1.00 60.94 402 PRO A N 1
ATOM 3217 C CA . PRO A 1 402 ? 29.633 15.294 -32.619 1.00 60.94 402 PRO A CA 1
ATOM 3218 C C . PRO A 1 402 ? 30.390 16.415 -31.895 1.00 60.94 402 PRO A C 1
ATOM 3220 O O . PRO A 1 402 ? 31.485 16.211 -31.368 1.00 60.94 402 PRO A O 1
ATOM 3223 N N . HIS A 1 403 ? 29.799 17.612 -31.838 1.00 58.38 403 HIS A N 1
ATOM 3224 C CA . HIS A 1 403 ? 30.375 18.723 -31.082 1.00 58.38 403 HIS A CA 1
ATOM 3225 C C . HIS A 1 403 ? 30.418 18.359 -29.581 1.00 58.38 403 HIS A C 1
ATOM 3227 O O . HIS A 1 403 ? 29.373 18.023 -29.018 1.00 58.38 403 HIS A O 1
ATOM 3233 N N . PRO A 1 404 ? 31.571 18.479 -28.885 1.00 56.03 404 PRO A N 1
ATOM 3234 C CA . PRO A 1 404 ? 31.724 18.021 -27.495 1.00 56.03 404 PRO A CA 1
ATOM 3235 C C . PRO A 1 404 ? 30.743 18.643 -26.490 1.00 56.03 404 PRO A C 1
ATOM 3237 O O . PRO A 1 404 ? 30.481 18.056 -25.446 1.00 56.03 404 PRO A O 1
ATOM 3240 N N . GLN A 1 405 ? 30.210 19.831 -26.791 1.00 56.34 405 GLN A N 1
ATOM 3241 C CA . GLN A 1 405 ? 29.267 20.562 -25.937 1.00 56.34 405 GLN A CA 1
ATOM 3242 C C . GLN A 1 405 ? 27.796 20.172 -26.160 1.00 56.34 405 GLN A C 1
ATOM 3244 O O . GLN A 1 405 ? 26.947 20.573 -25.372 1.00 56.34 405 GLN A O 1
ATOM 3249 N N . ASN A 1 406 ? 27.495 19.380 -27.195 1.00 63.00 406 ASN A N 1
ATOM 3250 C CA . ASN A 1 406 ? 26.124 19.021 -27.571 1.00 63.00 406 ASN A CA 1
ATOM 3251 C C . ASN A 1 406 ? 25.707 17.622 -27.091 1.00 63.00 406 ASN A C 1
ATOM 3253 O O . ASN A 1 406 ? 24.545 17.253 -27.243 1.00 63.00 406 ASN A O 1
ATOM 3257 N N . SER A 1 407 ? 26.630 16.832 -26.529 1.00 72.50 407 SER A N 1
ATOM 3258 C CA . SER A 1 407 ? 26.311 15.495 -26.022 1.00 72.50 407 SER A CA 1
ATOM 3259 C C . SER A 1 407 ? 25.792 15.582 -24.585 1.00 72.50 407 SER A C 1
ATOM 3261 O O . SER A 1 407 ? 26.556 15.971 -23.698 1.00 72.50 407 SER A O 1
ATOM 3263 N N . PRO A 1 408 ? 24.544 15.162 -24.308 1.00 79.44 408 PRO A N 1
ATOM 3264 C CA . PRO A 1 408 ? 24.035 15.106 -22.943 1.00 79.44 408 PRO A CA 1
ATOM 3265 C C . PRO A 1 408 ? 24.715 14.001 -22.120 1.00 79.44 408 PRO A C 1
ATOM 3267 O O . PRO A 1 408 ? 24.592 13.995 -20.902 1.00 79.44 408 PRO A O 1
ATOM 3270 N N . VAL A 1 409 ? 25.447 13.073 -22.753 1.00 85.00 409 VAL A N 1
ATOM 3271 C CA . VAL A 1 409 ? 26.041 11.890 -22.110 1.00 85.00 409 VAL A CA 1
ATOM 3272 C C . VAL A 1 409 ? 27.566 11.845 -22.211 1.00 85.00 409 VAL A C 1
ATOM 3274 O O . VAL A 1 409 ? 28.169 12.373 -23.149 1.00 85.00 409 VAL A O 1
ATOM 3277 N N . ARG A 1 410 ? 28.206 11.168 -21.246 1.00 84.62 410 ARG A N 1
ATOM 3278 C CA . ARG A 1 410 ? 29.659 10.927 -21.247 1.00 84.62 410 ARG A CA 1
ATOM 3279 C C . ARG A 1 410 ? 30.060 10.046 -22.429 1.00 84.62 410 ARG A C 1
ATOM 3281 O O . ARG A 1 410 ? 29.366 9.083 -22.751 1.00 84.62 410 ARG A O 1
ATOM 3288 N N . THR A 1 411 ? 31.244 10.296 -22.986 1.00 85.69 411 THR A N 1
ATOM 3289 C CA . THR A 1 411 ? 31.795 9.542 -24.124 1.00 85.69 411 THR A CA 1
ATOM 3290 C C . THR A 1 411 ? 31.830 8.032 -23.884 1.00 85.69 411 THR A C 1
ATOM 3292 O O . THR A 1 411 ? 31.553 7.268 -24.801 1.00 85.69 411 THR A O 1
ATOM 3295 N N . SER A 1 412 ? 32.110 7.588 -22.654 1.00 86.12 412 SER A N 1
ATOM 3296 C CA . SER A 1 412 ? 32.123 6.163 -22.297 1.00 86.12 412 SER A CA 1
ATOM 3297 C C . SER A 1 412 ? 30.747 5.500 -22.423 1.00 86.12 412 SER A C 1
ATOM 3299 O O . SER A 1 412 ? 30.653 4.390 -22.937 1.00 86.12 412 SER A O 1
ATOM 3301 N N . VAL A 1 413 ? 29.683 6.184 -21.988 1.00 86.06 413 VAL A N 1
ATOM 3302 C CA . VAL A 1 413 ? 28.298 5.686 -22.067 1.00 86.06 413 VAL A CA 1
ATOM 3303 C C . VAL A 1 413 ? 27.835 5.671 -23.520 1.00 86.06 413 VAL A C 1
ATOM 3305 O O . VAL A 1 413 ? 27.295 4.671 -23.985 1.00 86.06 413 VAL A O 1
ATOM 3308 N N . ARG A 1 414 ? 28.127 6.750 -24.262 1.00 90.44 414 ARG A N 1
ATOM 3309 C CA . ARG A 1 414 ? 27.860 6.836 -25.703 1.00 90.44 414 ARG A CA 1
ATOM 3310 C C . ARG A 1 414 ? 28.503 5.671 -26.456 1.00 90.44 414 ARG A C 1
ATOM 3312 O O . ARG A 1 414 ? 27.822 4.975 -27.199 1.00 90.44 414 ARG A O 1
ATOM 3319 N N . PHE A 1 415 ? 29.804 5.456 -26.251 1.00 89.81 415 PHE A N 1
ATOM 3320 C CA . PHE A 1 415 ? 30.553 4.394 -26.922 1.00 89.81 415 PHE A CA 1
ATOM 3321 C C . PHE A 1 415 ? 29.961 3.012 -26.629 1.00 89.81 415 PHE A C 1
ATOM 3323 O O . PHE A 1 415 ? 29.761 2.226 -27.550 1.00 89.81 415 PHE A O 1
ATOM 3330 N N . HIS A 1 416 ? 29.620 2.748 -25.365 1.00 90.12 416 HIS A N 1
ATOM 3331 C CA . HIS A 1 416 ? 29.002 1.487 -24.968 1.00 90.12 416 HIS A CA 1
ATOM 3332 C C . HIS A 1 416 ? 27.672 1.235 -25.696 1.00 90.12 416 HIS A C 1
ATOM 3334 O O . HIS A 1 416 ? 27.478 0.157 -26.249 1.00 90.12 416 HIS A O 1
ATOM 3340 N N . ILE A 1 417 ? 26.791 2.239 -25.767 1.00 92.50 417 ILE A N 1
ATOM 3341 C CA . ILE A 1 417 ? 25.516 2.134 -26.495 1.00 92.50 417 ILE A CA 1
ATOM 3342 C C . ILE A 1 417 ? 25.735 1.897 -27.989 1.00 92.50 417 ILE A C 1
ATOM 3344 O O . ILE A 1 417 ? 25.107 1.009 -28.557 1.00 92.50 417 ILE A O 1
ATOM 3348 N N . VAL A 1 418 ? 26.626 2.659 -28.632 1.00 91.94 418 VAL A N 1
ATOM 3349 C CA . VAL A 1 418 ? 26.923 2.486 -30.064 1.00 91.94 418 VAL A CA 1
ATOM 3350 C C . VAL A 1 418 ? 27.390 1.061 -30.346 1.00 91.94 418 VAL A C 1
ATOM 3352 O O . VAL A 1 418 ? 26.908 0.440 -31.291 1.00 91.94 418 VAL A O 1
ATOM 3355 N N . GLN A 1 419 ? 28.287 0.532 -29.511 1.00 92.06 419 GLN A N 1
ATOM 3356 C CA . GLN A 1 419 ? 28.768 -0.837 -29.637 1.00 92.06 419 GLN A CA 1
ATOM 3357 C C . GLN A 1 419 ? 27.612 -1.843 -29.543 1.00 92.06 419 GLN A C 1
ATOM 3359 O O . GLN A 1 419 ? 27.446 -2.655 -30.450 1.00 92.06 419 GLN A O 1
ATOM 3364 N N . MET A 1 420 ? 26.771 -1.738 -28.510 1.00 92.25 420 MET A N 1
ATOM 3365 C CA . MET A 1 420 ? 25.617 -2.626 -28.330 1.00 92.25 420 MET A CA 1
ATOM 3366 C C . MET A 1 420 ? 24.643 -2.582 -29.513 1.00 92.25 420 MET A C 1
ATOM 3368 O O . MET A 1 420 ? 24.158 -3.618 -29.959 1.00 92.25 420 MET A O 1
ATOM 3372 N N . LEU A 1 421 ? 24.353 -1.389 -30.041 1.00 92.75 421 LEU A N 1
ATOM 3373 C CA . LEU A 1 421 ? 23.456 -1.238 -31.186 1.00 92.75 421 LEU A CA 1
ATOM 3374 C C . LEU A 1 421 ? 24.057 -1.871 -32.447 1.00 92.75 421 LEU A C 1
ATOM 3376 O O . LEU A 1 421 ? 23.358 -2.594 -33.153 1.00 92.75 421 LEU A O 1
ATOM 3380 N N . LYS A 1 422 ? 25.346 -1.625 -32.722 1.00 91.00 422 LYS A N 1
ATOM 3381 C CA . LYS A 1 422 ? 26.035 -2.166 -33.903 1.00 91.00 422 LYS A CA 1
ATOM 3382 C C . LYS A 1 422 ? 26.143 -3.691 -33.866 1.00 91.00 422 LYS A C 1
ATOM 3384 O O . LYS A 1 422 ? 25.911 -4.327 -34.888 1.00 91.00 422 LYS A O 1
ATOM 3389 N N . GLU A 1 423 ? 26.419 -4.280 -32.702 1.00 89.31 423 GLU A N 1
ATOM 3390 C CA . GLU A 1 423 ? 26.473 -5.741 -32.517 1.00 89.31 423 GLU A CA 1
ATOM 3391 C C . GLU A 1 423 ? 25.136 -6.436 -32.834 1.00 89.31 423 GLU A C 1
ATOM 3393 O O . GLU A 1 423 ? 25.121 -7.602 -33.225 1.00 89.31 423 GLU A O 1
ATOM 3398 N N . GLN A 1 424 ? 24.014 -5.722 -32.705 1.00 88.00 424 GLN A N 1
ATOM 3399 C CA . GLN A 1 424 ? 22.671 -6.252 -32.948 1.00 88.00 424 GLN A CA 1
ATOM 3400 C C . GLN A 1 424 ? 22.148 -5.992 -34.371 1.00 88.00 424 GLN A C 1
ATOM 3402 O O . GLN A 1 424 ? 21.031 -6.412 -34.697 1.00 88.00 424 GLN A O 1
ATOM 3407 N N . LEU A 1 425 ? 22.895 -5.274 -35.218 1.00 88.44 425 LEU A N 1
ATOM 3408 C CA . LEU A 1 425 ? 22.448 -4.940 -36.569 1.00 88.44 425 LEU A CA 1
ATOM 3409 C C . LEU A 1 425 ? 22.288 -6.194 -37.432 1.00 88.44 425 LEU A C 1
ATOM 3411 O O . LEU A 1 425 ? 23.100 -7.115 -37.399 1.00 88.44 425 LEU A O 1
ATOM 3415 N N . CYS A 1 426 ? 21.250 -6.204 -38.275 1.00 83.50 426 CYS A N 1
ATOM 3416 C CA . CYS A 1 426 ? 21.034 -7.312 -39.203 1.00 83.50 426 CYS A CA 1
ATOM 3417 C C . CYS A 1 426 ? 21.990 -7.293 -40.416 1.00 83.50 426 CYS A C 1
ATOM 3419 O O . CYS A 1 426 ? 22.077 -8.284 -41.140 1.00 83.50 426 CYS A O 1
ATOM 3421 N N . PHE A 1 427 ? 22.697 -6.182 -40.638 1.00 87.62 427 PHE A N 1
ATOM 3422 C CA . PHE A 1 427 ? 23.765 -6.000 -41.623 1.00 87.62 427 PHE A CA 1
ATOM 3423 C C . PHE A 1 427 ? 24.615 -4.780 -41.244 1.00 87.62 427 PHE A C 1
ATOM 3425 O O . PHE A 1 427 ? 24.128 -3.881 -40.561 1.00 87.62 427 PHE A O 1
ATOM 3432 N N . ASP A 1 428 ? 25.859 -4.728 -41.719 1.00 84.62 428 ASP A N 1
ATOM 3433 C CA . ASP A 1 428 ? 26.776 -3.610 -41.478 1.00 84.62 428 ASP A CA 1
ATOM 3434 C C . ASP A 1 428 ? 26.765 -2.607 -42.657 1.00 84.62 428 ASP A C 1
ATOM 3436 O O . ASP A 1 428 ? 27.182 -2.967 -43.764 1.00 84.62 428 ASP A O 1
ATOM 3440 N N . PRO A 1 429 ? 26.272 -1.367 -42.460 1.00 84.06 429 PRO A N 1
ATOM 3441 C CA . PRO A 1 429 ? 26.175 -0.354 -43.507 1.00 84.06 429 PRO A CA 1
ATOM 3442 C C . PRO A 1 429 ? 27.409 0.562 -43.612 1.00 84.06 429 PRO A C 1
ATOM 3444 O O . PRO A 1 429 ? 27.338 1.531 -44.365 1.00 84.06 429 PRO A O 1
ATOM 3447 N N . GLU A 1 430 ? 28.504 0.326 -42.871 1.00 78.94 430 GLU A N 1
ATOM 3448 C CA . GLU A 1 430 ? 29.622 1.282 -42.684 1.00 78.94 430 GLU A CA 1
ATOM 3449 C C . GLU A 1 430 ? 30.247 1.811 -43.996 1.00 78.94 430 GLU A C 1
ATOM 3451 O O . GLU A 1 430 ? 30.777 2.919 -44.034 1.00 78.94 430 GLU A O 1
ATOM 3456 N N . PHE A 1 431 ? 30.100 1.076 -45.105 1.00 80.38 431 PHE A N 1
ATOM 3457 C CA . PHE A 1 431 ? 30.615 1.456 -46.429 1.00 80.38 431 PHE A CA 1
ATOM 3458 C C . PHE A 1 431 ? 29.537 1.579 -47.514 1.00 80.38 431 PHE A C 1
ATOM 3460 O O . PHE A 1 431 ? 29.843 1.571 -48.709 1.00 80.38 431 PHE A O 1
ATOM 3467 N N . TRP A 1 432 ? 28.261 1.633 -47.134 1.00 86.25 432 TRP A N 1
ATOM 3468 C CA . TRP A 1 432 ? 27.159 1.670 -48.091 1.00 86.25 432 TRP A CA 1
ATOM 3469 C C . TRP A 1 432 ? 26.796 3.108 -48.446 1.00 86.25 432 TRP A C 1
ATOM 3471 O O . TRP A 1 432 ? 26.610 3.956 -47.579 1.00 86.25 432 TRP A O 1
ATOM 3481 N N . ASN A 1 433 ? 26.633 3.375 -49.743 1.00 85.19 433 ASN A N 1
ATOM 3482 C CA . ASN A 1 433 ? 25.962 4.595 -50.176 1.00 85.19 433 ASN A CA 1
ATOM 3483 C C . ASN A 1 433 ? 24.440 4.466 -49.964 1.00 85.19 433 ASN A C 1
ATOM 3485 O O . ASN A 1 433 ? 23.905 3.364 -49.795 1.00 85.19 433 ASN A O 1
ATOM 3489 N N . LEU A 1 434 ? 23.732 5.597 -49.997 1.00 85.62 434 LEU A N 1
ATOM 3490 C CA . LEU A 1 434 ? 22.286 5.634 -49.772 1.00 85.62 434 LEU A CA 1
ATOM 3491 C C . LEU A 1 434 ? 21.510 4.716 -50.729 1.00 85.62 434 LEU A C 1
ATOM 3493 O O . LEU A 1 434 ? 20.550 4.076 -50.310 1.00 85.62 434 LEU A O 1
ATOM 3497 N N . MET A 1 435 ? 21.926 4.619 -51.994 1.00 86.94 435 MET A N 1
ATOM 3498 C CA . MET A 1 435 ? 21.250 3.786 -52.992 1.00 86.94 435 MET A CA 1
ATOM 3499 C C . MET A 1 435 ? 21.350 2.293 -52.645 1.00 86.94 435 MET A C 1
ATOM 3501 O O . MET A 1 435 ? 20.349 1.573 -52.685 1.00 86.94 435 MET A O 1
ATOM 3505 N N . THR A 1 436 ? 22.536 1.832 -52.238 1.00 89.00 436 THR A N 1
ATOM 3506 C CA . THR A 1 436 ? 22.764 0.460 -51.766 1.00 89.00 436 THR A CA 1
ATOM 3507 C C . THR A 1 436 ? 21.907 0.163 -50.540 1.00 89.00 436 THR A C 1
ATOM 3509 O O . THR A 1 436 ? 21.256 -0.881 -50.483 1.00 89.00 436 THR A O 1
ATOM 3512 N N . LEU A 1 437 ? 21.841 1.102 -49.591 1.00 89.12 437 LEU A N 1
ATOM 3513 C CA . LEU A 1 437 ? 21.026 0.966 -48.386 1.00 89.12 437 LEU A CA 1
ATOM 3514 C C . LEU A 1 437 ? 19.528 0.872 -48.707 1.00 89.12 437 LEU A C 1
ATOM 3516 O O . LEU A 1 437 ? 18.866 -0.063 -48.255 1.00 89.12 437 LEU A O 1
ATOM 3520 N N . ARG A 1 438 ? 19.008 1.796 -49.527 1.00 88.25 438 ARG A N 1
ATOM 3521 C CA . ARG A 1 438 ? 17.610 1.816 -49.992 1.00 88.25 438 ARG A CA 1
ATOM 3522 C C . ARG A 1 438 ? 17.233 0.495 -50.655 1.00 88.25 438 ARG A C 1
ATOM 3524 O O . ARG A 1 438 ? 16.268 -0.151 -50.251 1.00 88.25 438 ARG A O 1
ATOM 3531 N N . THR A 1 439 ? 18.055 0.046 -51.600 1.00 88.31 439 THR A N 1
ATOM 3532 C CA . THR A 1 439 ? 17.832 -1.196 -52.352 1.00 88.31 439 THR A CA 1
ATOM 3533 C C . THR A 1 439 ? 17.825 -2.420 -51.438 1.00 88.31 439 THR A C 1
ATOM 3535 O O . THR A 1 439 ? 16.949 -3.281 -51.547 1.00 88.31 439 THR A O 1
ATOM 3538 N N . HIS A 1 440 ? 18.777 -2.502 -50.504 1.00 90.56 440 HIS A N 1
ATOM 3539 C CA . HIS A 1 440 ? 18.864 -3.628 -49.580 1.00 90.56 440 HIS A CA 1
ATOM 3540 C C . HIS A 1 440 ? 17.665 -3.678 -48.624 1.00 90.56 440 HIS A C 1
ATOM 3542 O O . HIS A 1 440 ? 17.024 -4.723 -48.490 1.00 90.56 440 HIS A O 1
ATOM 3548 N N . CYS A 1 441 ? 17.305 -2.546 -48.010 1.00 89.31 441 CYS A N 1
ATOM 3549 C CA . CYS A 1 441 ? 16.136 -2.455 -47.138 1.00 89.31 441 CYS A CA 1
ATOM 3550 C C . CYS A 1 441 ? 14.848 -2.812 -47.896 1.00 89.31 441 CYS A C 1
ATOM 3552 O O . CYS A 1 441 ? 14.071 -3.643 -47.426 1.00 89.31 441 CYS A O 1
ATOM 3554 N N . LEU A 1 442 ? 14.654 -2.291 -49.111 1.00 88.06 442 LEU A N 1
ATOM 3555 C CA . LEU A 1 442 ? 13.521 -2.652 -49.968 1.00 88.06 442 LEU A CA 1
ATOM 3556 C C . LEU A 1 442 ? 13.453 -4.167 -50.236 1.00 88.06 442 LEU A C 1
ATOM 3558 O O . LEU A 1 442 ? 12.373 -4.769 -50.231 1.00 88.06 442 LEU A O 1
ATOM 3562 N N . GLY A 1 443 ? 14.609 -4.809 -50.426 1.00 86.94 443 GLY A N 1
ATOM 3563 C CA . GLY A 1 443 ? 14.726 -6.259 -50.562 1.00 86.94 443 GLY A CA 1
ATOM 3564 C C . GLY A 1 443 ? 14.142 -7.025 -49.370 1.00 86.94 443 GLY A C 1
ATOM 3565 O O . GLY A 1 443 ? 13.422 -8.007 -49.574 1.00 86.94 443 GLY A O 1
ATOM 3566 N N . LEU A 1 444 ? 14.377 -6.536 -48.149 1.00 87.69 444 LEU A N 1
ATOM 3567 C CA . LEU A 1 444 ? 13.964 -7.166 -46.888 1.00 87.69 444 LEU A CA 1
ATOM 3568 C C . LEU A 1 444 ? 12.473 -7.008 -46.550 1.00 87.69 444 LEU A C 1
ATOM 3570 O O . LEU A 1 444 ? 11.952 -7.773 -45.731 1.00 87.69 444 LEU A O 1
ATOM 3574 N N . MET A 1 445 ? 11.771 -6.057 -47.172 1.00 87.19 445 MET A N 1
ATOM 3575 C CA . MET A 1 445 ? 10.323 -5.910 -46.995 1.00 87.19 445 MET A CA 1
ATOM 3576 C C . MET A 1 445 ? 9.594 -7.146 -47.554 1.00 87.19 445 MET A C 1
ATOM 3578 O O . MET A 1 445 ? 10.001 -7.717 -48.566 1.00 87.19 445 MET A O 1
ATOM 3582 N N . SER A 1 446 ? 8.517 -7.597 -46.914 1.00 78.31 446 SER A N 1
ATOM 3583 C CA . SER A 1 446 ? 7.719 -8.743 -47.389 1.00 78.31 446 SER A CA 1
ATOM 3584 C C . SER A 1 446 ? 6.461 -8.320 -48.156 1.00 78.31 446 SER A C 1
ATOM 3586 O O . SER A 1 446 ? 5.992 -9.060 -49.022 1.00 78.31 446 SER A O 1
ATOM 3588 N N . ASP A 1 447 ? 5.937 -7.124 -47.880 1.00 82.25 447 ASP A N 1
ATOM 3589 C CA . ASP A 1 447 ? 4.697 -6.608 -48.460 1.00 82.25 447 ASP A CA 1
ATOM 3590 C C . ASP A 1 447 ? 4.917 -6.036 -49.872 1.00 82.25 447 ASP A C 1
ATOM 3592 O O . ASP A 1 447 ? 5.644 -5.061 -50.072 1.00 82.25 447 ASP A O 1
ATOM 3596 N N . LYS A 1 448 ? 4.259 -6.641 -50.869 1.00 77.38 448 LYS A N 1
ATOM 3597 C CA . LYS A 1 448 ? 4.355 -6.245 -52.282 1.00 77.38 448 LYS A CA 1
ATOM 3598 C C . LYS A 1 448 ? 3.759 -4.863 -52.565 1.00 77.38 448 LYS A C 1
ATOM 3600 O O . LYS A 1 448 ? 4.237 -4.196 -53.477 1.00 77.38 448 LYS A O 1
ATOM 3605 N N . VAL A 1 449 ? 2.744 -4.439 -51.811 1.00 76.56 449 VAL A N 1
ATOM 3606 C CA . VAL A 1 449 ? 2.119 -3.117 -51.957 1.00 76.56 449 VAL A CA 1
ATOM 3607 C C . VAL A 1 449 ? 3.062 -2.047 -51.424 1.00 76.56 449 VAL A C 1
ATOM 3609 O O . VAL A 1 449 ? 3.312 -1.064 -52.113 1.00 76.56 449 VAL A O 1
ATOM 3612 N N . MET A 1 450 ? 3.671 -2.272 -50.254 1.00 79.62 450 MET A N 1
ATOM 3613 C CA . MET A 1 450 ? 4.672 -1.340 -49.720 1.00 79.62 450 MET A CA 1
ATOM 3614 C C . MET A 1 450 ? 5.893 -1.230 -50.635 1.00 79.62 450 MET A C 1
ATOM 3616 O O . MET A 1 450 ? 6.375 -0.125 -50.863 1.00 79.62 450 MET A O 1
ATOM 3620 N N . LYS A 1 451 ? 6.360 -2.347 -51.214 1.00 79.00 451 LYS A N 1
ATOM 3621 C CA . LYS A 1 451 ? 7.450 -2.309 -52.201 1.00 79.00 451 LYS A CA 1
ATOM 3622 C C . LYS A 1 451 ? 7.105 -1.455 -53.415 1.00 79.00 451 LYS A C 1
ATOM 3624 O O . LYS A 1 451 ? 7.953 -0.696 -53.861 1.00 79.00 451 LYS A O 1
ATOM 3629 N N . ALA A 1 452 ? 5.886 -1.580 -53.940 1.00 77.75 452 ALA A N 1
ATOM 3630 C CA . ALA A 1 452 ? 5.445 -0.788 -55.084 1.00 77.75 452 ALA A CA 1
ATOM 3631 C C . ALA A 1 452 ? 5.409 0.716 -54.763 1.00 77.75 452 ALA A C 1
ATOM 3633 O O . ALA A 1 452 ? 5.859 1.505 -55.583 1.00 77.75 452 ALA A O 1
ATOM 3634 N N . VAL A 1 453 ? 4.954 1.095 -53.560 1.00 80.31 453 VAL A N 1
ATOM 3635 C CA . VAL A 1 453 ? 4.960 2.496 -53.094 1.00 80.31 453 VAL A CA 1
ATOM 3636 C C . VAL A 1 453 ? 6.385 3.042 -52.979 1.00 80.31 453 VAL A C 1
ATOM 3638 O O . VAL A 1 453 ? 6.662 4.136 -53.457 1.00 80.31 453 VAL A O 1
ATOM 3641 N N . VAL A 1 454 ? 7.309 2.279 -52.389 1.00 79.56 454 VAL A N 1
ATOM 3642 C CA . VAL A 1 454 ? 8.713 2.708 -52.280 1.00 79.56 454 VAL A CA 1
ATOM 3643 C C . VAL A 1 454 ? 9.366 2.838 -53.656 1.00 79.56 454 VAL A C 1
ATOM 3645 O O . VAL A 1 454 ? 10.103 3.789 -53.883 1.00 79.56 454 VAL A O 1
ATOM 3648 N N . LEU A 1 455 ? 9.097 1.907 -54.576 1.00 78.69 455 LEU A N 1
ATOM 3649 C CA . LEU A 1 455 ? 9.625 1.970 -55.940 1.00 78.69 455 LEU A CA 1
ATOM 3650 C C . LEU A 1 455 ? 9.130 3.219 -56.677 1.00 78.69 455 LEU A C 1
ATOM 3652 O O . LEU A 1 455 ? 9.946 3.896 -57.287 1.00 78.69 455 LEU A O 1
ATOM 3656 N N . SER A 1 456 ? 7.845 3.573 -56.553 1.00 75.38 456 SER A N 1
ATOM 3657 C CA . SER A 1 456 ? 7.339 4.823 -57.132 1.00 75.38 456 SER A CA 1
ATOM 3658 C C . SER A 1 456 ? 7.963 6.069 -56.497 1.00 75.38 456 SER A C 1
ATOM 3660 O O . SER A 1 456 ? 8.283 7.005 -57.215 1.00 75.38 456 SER A O 1
ATOM 3662 N N . GLU A 1 457 ? 8.191 6.082 -55.177 1.00 78.56 457 GLU A N 1
ATOM 3663 C CA . GLU A 1 457 ? 8.860 7.211 -54.503 1.00 78.56 457 GLU A CA 1
ATOM 3664 C C . GLU A 1 457 ? 10.322 7.355 -54.946 1.00 78.56 457 GLU A C 1
ATOM 3666 O O . GLU A 1 457 ? 10.813 8.465 -55.117 1.00 78.56 457 GLU A O 1
ATOM 3671 N N . MET A 1 458 ? 11.023 6.239 -55.157 1.00 73.81 458 MET A N 1
ATOM 3672 C CA . MET A 1 458 ? 12.398 6.255 -55.658 1.00 73.81 458 MET A CA 1
ATOM 3673 C C . MET A 1 458 ? 12.483 6.732 -57.113 1.00 73.81 458 MET A C 1
ATOM 3675 O O . MET A 1 458 ? 13.432 7.432 -57.444 1.00 73.81 458 MET A O 1
ATOM 3679 N N . GLU A 1 459 ? 11.505 6.384 -57.956 1.00 71.38 459 GLU A N 1
ATOM 3680 C CA . GLU A 1 459 ? 11.409 6.855 -59.348 1.00 71.38 459 GLU A CA 1
ATOM 3681 C C . GLU A 1 459 ? 11.055 8.352 -59.455 1.00 71.38 459 GLU A C 1
ATOM 3683 O O . GLU A 1 459 ? 11.391 8.980 -60.454 1.00 71.38 459 GLU A O 1
ATOM 3688 N N . GLU A 1 460 ? 10.390 8.937 -58.450 1.00 68.69 460 GLU A N 1
ATOM 3689 C CA . GLU A 1 460 ? 10.083 10.379 -58.393 1.00 68.69 460 GLU A CA 1
ATOM 3690 C C . GLU A 1 460 ? 11.252 11.241 -57.867 1.00 68.69 460 GLU A C 1
ATOM 3692 O O . GLU A 1 460 ? 11.259 12.455 -58.080 1.00 68.69 460 GLU A O 1
ATOM 3697 N N . GLU A 1 461 ? 12.221 10.640 -57.165 1.00 61.84 461 GLU A N 1
ATOM 3698 C CA . GLU A 1 461 ? 13.400 11.320 -56.598 1.00 61.84 461 GLU A CA 1
ATOM 3699 C C . GLU A 1 461 ? 14.650 11.297 -57.512 1.00 61.84 461 GLU A C 1
ATOM 3701 O O . GLU A 1 461 ? 15.604 12.031 -57.229 1.00 61.84 461 GLU A O 1
ATOM 3706 N N . GLU A 1 462 ? 14.663 10.471 -58.570 1.00 52.72 462 GLU A N 1
ATOM 3707 C CA . GLU A 1 462 ? 15.672 10.463 -59.657 1.00 52.72 462 GLU A CA 1
ATOM 3708 C C . GLU A 1 462 ? 15.390 11.532 -60.725 1.00 52.72 462 GLU A C 1
ATOM 3710 O O . GLU A 1 462 ? 16.378 12.142 -61.210 1.00 52.72 462 GLU A O 1
#

Organism: NCBI:txid481459

Foldseek 3Di:
DVVVVLVVLLVVLLVVLVVLLCVQQVDLVDRPLVVSLVVLVVSLCVLLVVDPALPSNLSSLLSSLLSLLVSCVSDDLQDPSSLVSLLVSLLSNQLSLLPDDLVCLPDPPNVVSLVSLLVSCVSNCSNVRPSSVVSNVQSVCSTLCNDPLLVCLLVVHDDDLVVLQVVLVVDDLVSLLSNLVVCVVVVVLSSSLSSLVSLCVHPPSVVDLSSVLSNLVSCVVVVVVVVNLVSLLPDDLVSLLVSLVVCVVPDDLVSSLVSLLSNLLSCQLVQPPVNNLVSLVSNLVSCCVVPVDPVVSLVVLLVSLLNGLHLVSLVSSLVVQCVPPNLLSLQSSLVSLLSSLVNCVPDDALVSLLVSLVSNCVSCVPPLLSQLLSLQSNCLSPVDLVSLVSNLVSLVDDDDDDDPVRDSYDPVSVVSSSVSSQVNGPDDCPPPHSVRVSVVSLVSRPDPVSSVVSVVVVVVVD

Sequence (462 aa):
MADSESDLETDRLELALDTLCDRHCSNESSLKSKGYCSEFCELVEEYTGQWQVPLPQLKVLRTALCSFTKATAAFPDDCHHIHYVLSSMALSFFELMLFFSKEEFVEEPLKDILDSFQECHSQLQRHRNIYLQHVKLIIKAGGPWENLVLQGILKEANLTLKEVDDYLSSELPVFFELRIRYLQACERMQEAMALSKSCLENSEAGKHLYFHQAYLTCLYKASLHEHLHKEMAEIDGRDAVEIICNTESVEKDELLLSLCKAFLTQQLHNGDMYYIWDLVFIWSRLHLRAHPSTRGFLAECLQLASSATNVRAIFPFIKLVTTELGVEGVPVCVELCARALQLGDTQADGVTRSLVCKTIAFLLPHDLEICRACALLVFCQERTLEAYRTVCLLYMHPDQEPHPQNSPVRTSVRFHIVQMLKEQLCFDPEFWNLMTLRTHCLGLMSDKVMKAVVLSEMEEEE